Protein 8H3T (pdb70)

Sequence (718 aa):
ELPPPHVVREAEKARADLQRQSRELAPPPFFALLELIMMGVMVTRAVHVAAELKVAEALAEGPLSADELAGRVGADADALGRVLRLLASNGVFATRPDGAFELTPMADALRADHPMSMRGIALLMGHPIHWEDWSGFPETVVTGEPALPKLRGMHAFEFLTKNAEYGQVFFQGMGSMSASETEPILAAYDFSQFGTVVDFCGGQGALLAGILGAAPGCEGVLFDPRVEENGAAEFLAAQGVADRTKRVAGDLFDVPPGGADAYVLKHIVHDWPEEQALRILRNVRAAIKPGGKLLIAEMVIPEQGDQPHSGKLVDLWLMLLVGGRERTPGQYADLLARAGFRLERVVETAAAISLVEAVPVELPPPHVVREAEKARADLQRQSRELAPPPFALLELIMGVMVTRAVHVAAELKVAEALAEGPLSADELAGRVGADADALGRVLRLLASNGVFATRPDGAFELTPMADALRADHPMSMRGIALLMGHPIHWEDWSGFPEETVVTGEPALPKLRGMHHAFFEFLTKNAEYGQVFFFQGMGSMSASETEPILAAYDFSQFGTVVDFCGGQGALLAGILGAAPGCEGVLFDPRVEENGAAEFLAAQGVADRTKRVAGDLFDVPPGGADAYVLKHIVHDWPEEQALRILRNVRAAIKPGGKLLIAEMVIPEQGDQPHSGKLVDLWWLMLLVGGRERTPGQYADDLLARAGFRLERVVETAAAISLVEAVPV

Radius of gyration: 28.26 Å; Cα contacts (8 Å, |Δi|>4): 1464; chains: 2; bounding box: 86×53×70 Å

Nearest PDB structures (foldseek):
  8h3t-assembly1_B  TM=9.982E-01  e=8.023E-68  Streptomyces galtieri
  8rdn-assembly2_D  TM=9.310E-01  e=1.615E-31  Xenorhabdus doucetiae FRM16 = DSM 17909
  5eeg-assembly1_B  TM=8.679E-01  e=2.034E-27  Streptomyces peucetius
  5eeg-assembly1_A  TM=8.609E-01  e=1.595E-26  Streptomyces peucetius
  4wxh-assembly1_B  TM=8.209E-01  e=4.732E-26  Streptomyces peucetius

Foldseek 3Di:
DFDFQVVLVVVLVVVLVVVVVVCVVDDVVVVVVVVVCVVVLLVLLLVCLVLVVLVVQPVHWAALVRCCVVRPHDSVVNLVSVVVVQVVVAWHADPVRTTHGGVVVNLSHPPPLLRQSLQSNLCPPVVVVVLVVCLVVCVVPVAASCCVPPVDALVVVLVVPVVNVVSVVSNVCNVVSVPQVQVLVQDQLLVWQEEEAQQVQLCPNVLSSCVSHVNHAYEDEHQCNVPRCNCVVCVVSVRNVRYHYHHDDLLAQDAAAGQEYEAEPSLQLADLVVSLSNLLSPLVRYDANHKYKYKFQADAPDDDRDAPQVVVQSVSSHRRSGGHYHPVRVQVSQVSNQKGFDDWTDTNDRITITMIGGD/DFDFQVVLVVVLVVVLVVVVVVCVVDDVVVSVVVVVCVVVLLVLLLVCLVLVLQVLQVVHWDALVVSCVVSVHDSVVNLVSQVVVVVVQAWHADPVRTIHGGPVVNLSHPPDLLHQSLQSNLCPPPVVVVLVVCLVVLVVPLAASCCVVPVDAQVVVLVVVVVVVVSVVSSVCSVCSVPQVQVPVQDPLLVWQEEEAQQVQLCPNVLSSCVRHVNHAYEDEHQCNVVRCNCVVSVVSPCNVRYDYHHDDLLAQDAAAGQEYEAEPSLQLAALVVSLSNLLSPLVRYDANHKYKYKAQADAPDDDRDAVQVVVQSVSSHHRSGGHYHLVVVQVSQVSSQKGFDDWTGTSDRIIITMIGGD

B-factor: mean 28.76, std 11.74, range [12.66, 117.61]

Secondary structure (DSSP, 8-state):
----HHHHHHHHHHHHHHHHHHHHTS-HHHHHHHHHTHHHHHHHHHHHHHHTHHHHTTTS-B-HHHHHHHHTS-HHHHHHHHHHHHTTTSSEE-TTS-EE--HHHHTTSTT-TT--HHHHHHHH-HHHHHHHTTHHHHHHHS--SHHHHHSS-HHHHHHH-HHHHHHHHHHHHHHHHTTHHHHHHHS-GGG-SEEEEET-TTSHHHHHHHHH-TT-EEEEE-TTTTTSSHHHHHHHHT-GGGEEEE---TTSPPPSS-SEEEEESSGGGS-HHHHHHHHHHHHHH--TT-EEEEEEPPPPSSS----HHHHHHHHHHHHTS-----HHHHHHHHHHTTEEEEEEEE-SSS-EEEEEEE-/-PPPHHHHHHHHHHHHHHHHHHHHTS-HHHHHHHHHTHHHHHHHHHHHHHTTHHHHHTTS-B-HHHHHHHHTS-HHHHHHHHHHHHTTTSSEE-TTS-EE--HHHHTTSTTSTT--HHHHHHHT-HHHHHHHTTHHHHHHHSS-SHHHHHSS-HHHHHHHSHHHHHHHHHHHHHHHTTSHHHHHHHS-GGG-SEEEEET-TTTHHHHHHHHH-TT-EEEEE-TTTTTSSHHHHHHHTT-GGGEEEE---TTSPPPTT-SEEEEESSGGGS-HHHHHHHHHHHHHH--TT-EEEEEE-PPPSS-----HHHHHHHHHHHHTS-----HHHHHHHHHTTTEEEEEEEE-SSS-EEEEEEE-

Solvent-accessible surface area: 28215 Å² total; per-residue (Å²): 219,68,57,91,49,110,75,28,68,112,22,75,113,35,34,11,29,23,65,109,87,1,56,127,77,9,78,50,8,60,4,0,10,63,40,1,13,10,0,4,14,2,3,0,0,7,1,1,1,83,21,96,0,2,50,23,3,54,185,24,59,25,32,17,111,92,0,21,75,152,25,47,11,46,25,65,1,0,12,19,0,0,38,5,0,6,8,31,16,0,1,21,43,90,145,104,36,10,12,58,48,27,86,12,0,49,0,3,66,52,99,47,110,63,17,4,35,12,0,1,41,0,1,3,32,73,36,0,6,93,4,2,45,9,0,20,93,1,0,50,49,27,88,32,4,3,62,109,85,59,64,51,47,10,67,94,23,35,85,151,58,80,143,9,13,102,35,25,92,98,0,59,29,7,31,32,43,40,12,23,102,8,2,34,78,34,9,80,4,75,88,12,36,48,0,1,2,1,21,22,26,58,0,58,8,0,6,17,0,0,51,52,2,102,74,0,102,3,19,0,6,12,51,106,2,104,137,43,35,0,48,144,54,2,64,88,97,58,6,48,130,56,20,114,99,32,62,14,74,26,41,60,82,4,34,54,41,9,55,0,0,3,0,37,34,19,0,12,22,29,55,83,132,48,0,9,124,0,0,121,26,0,70,65,1,3,108,132,76,6,50,0,0,0,1,0,21,12,1,60,104,150,48,42,81,72,48,34,0,2,25,14,0,0,10,13,2,0,15,10,19,1,60,3,11,11,44,30,70,0,36,95,7,0,68,132,4,22,2,136,42,93,112,48,14,92,2,17,25,27,2,11,2,0,3,0,28,23,102,229,71,59,67,44,111,60,25,62,104,26,62,118,39,23,16,42,19,35,98,62,1,62,120,76,9,88,50,18,65,3,0,23,73,35,1,10,11,1,0,15,2,4,0,0,5,1,1,2,83,23,112,0,1,53,17,4,52,150,26,60,20,50,27,111,79,0,5,64,143,25,48,16,43,22,63,1,0,11,19,0,0,46,5,0,7,8,36,16,0,2,25,40,88,147,100,43,12,15,56,45,28,92,12,0,36,0,2,52,57,129,36,116,63,21,5,38,14,4,1,40,0,2,3,40,88,43,0,6,78,2,1,44,14,0,20,90,1,0,59,48,31,90,29,6,8,52,110,66,49,69,43,62,1,73,78,19,26,107,140,57,71,153,12,11,103,38,23,121,103,0,50,28,9,38,32,69,30,9,23,108,8,0,31,79,26,15,89,5,70,89,10,34,55,1,1,2,1,21,25,21,74,0,57,7,0,6,16,0,0,56,58,1,106,70,0,78,1,22,0,6,11,66,129,2,108,127,22,34,0,49,131,47,2,58,75,98,59,4,45,132,53,23,116,98,48,66,12,71,32,44,62,78,5,46,51,39,9,55,0,0,0,0,42,33,16,0,15,28,20,38,77,121,56,0,7,129,0,0,122,26,0,74,69,2,8,98,129,79,6,50,0,0,0,0,0,14,10,0,56,94,132,46,40,76,64,44,21,0,3,23,17,0,0,27,0,3,0,2,13,21,0,40,0,6,11,42,28,66,0,36,96,4,0,68,124,4,24,2,126,42,77,131,43,10,88,0,15,21,28,2,9,0,0,6,0,26,25,106

Structure (mmCIF, N/CA/C/O backbone):
data_8H3T
#
_entry.id   8H3T
#
_cell.length_a   68.209
_cell.length_b   94.812
_cell.length_c   110.108
_cell.angle_alpha   90.000
_cell.angle_beta   90.000
_cell.angle_gamma   90.000
#
_symmetry.space_group_name_H-M   'P 21 21 21'
#
loop_
_entity.id
_entity.type
_entity.pdbx_description
1 polymer AlpH
2 non-polymer GLYCEROL
3 water water
#
loop_
_atom_site.group_PDB
_atom_site.id
_atom_site.type_symbol
_atom_site.label_atom_id
_atom_site.label_alt_id
_atom_site.label_comp_id
_atom_site.label_asym_id
_atom_site.label_entity_id
_atom_site.label_seq_id
_atom_site.pdbx_PDB_ins_code
_atom_site.Cartn_x
_atom_site.Cartn_y
_atom_site.Cartn_z
_atom_site.occupancy
_atom_site.B_iso_or_equiv
_atom_site.auth_seq_id
_atom_site.auth_comp_id
_atom_site.auth_asym_id
_atom_site.auth_atom_id
_atom_site.pdbx_PDB_model_num
ATOM 1 N N . GLU A 1 3 ? -20.480 29.720 -16.114 1.00 102.36 3 GLU A N 1
ATOM 2 C CA . GLU A 1 3 ? -20.889 29.585 -14.721 1.00 102.65 3 GLU A CA 1
ATOM 3 C C . GLU A 1 3 ? -22.393 29.344 -14.602 1.00 92.32 3 GLU A C 1
ATOM 4 O O . GLU A 1 3 ? -23.124 29.405 -15.590 1.00 94.33 3 GLU A O 1
ATOM 10 N N . LEU A 1 4 ? -22.834 29.068 -13.378 1.00 76.26 4 LEU A N 1
ATOM 11 C CA . LEU A 1 4 ? -24.228 28.944 -12.990 1.00 59.14 4 LEU A CA 1
ATOM 12 C C . LEU A 1 4 ? -24.490 29.930 -11.861 1.00 38.28 4 LEU A C 1
ATOM 13 O O . LEU A 1 4 ? -23.609 30.149 -11.028 1.00 36.76 4 LEU A O 1
ATOM 18 N N . PRO A 1 5 ? -25.673 30.530 -11.791 1.00 35.88 5 PRO A N 1
ATOM 19 C CA . PRO A 1 5 ? -25.966 31.439 -10.679 1.00 38.41 5 PRO A CA 1
ATOM 20 C C . PRO A 1 5 ? -26.070 30.668 -9.376 1.00 41.39 5 PRO A C 1
ATOM 21 O O . PRO A 1 5 ? -26.311 29.450 -9.391 1.00 39.82 5 PRO A O 1
ATOM 25 N N . PRO A 1 6 ? -25.863 31.322 -8.234 1.00 51.46 6 PRO A N 1
ATOM 26 C CA . PRO A 1 6 ? -26.324 30.744 -6.979 1.00 45.97 6 PRO A CA 1
ATOM 27 C C . PRO A 1 6 ? -27.830 30.528 -7.033 1.00 33.90 6 PRO A C 1
ATOM 28 O O . PRO A 1 6 ? -28.551 31.280 -7.707 1.00 36.11 6 PRO A O 1
ATOM 32 N N . PRO A 1 7 ? -28.333 29.515 -6.333 1.00 32.40 7 PRO A N 1
ATOM 33 C CA . PRO A 1 7 ? -29.691 29.025 -6.632 1.00 27.64 7 PRO A CA 1
ATOM 34 C C . PRO A 1 7 ? -30.822 30.001 -6.318 1.00 27.91 7 PRO A C 1
ATOM 35 O O . PRO A 1 7 ? -31.940 29.772 -6.799 1.00 30.09 7 PRO A O 1
ATOM 39 N N . HIS A 1 8 ? -30.605 31.069 -5.546 1.00 25.47 8 HIS A N 1
ATOM 40 C CA . HIS A 1 8 ? -31.751 31.913 -5.215 1.00 25.66 8 HIS A CA 1
ATOM 41 C C . HIS A 1 8 ? -32.274 32.665 -6.436 1.00 25.87 8 HIS A C 1
ATOM 42 O O . HIS A 1 8 ? -33.484 32.927 -6.529 1.00 25.42 8 HIS A O 1
ATOM 49 N N . VAL A 1 9 ? -31.398 32.996 -7.388 1.00 22.07 9 VAL A N 1
ATOM 50 C CA . VAL A 1 9 ? -31.849 33.571 -8.654 1.00 26.14 9 VAL A CA 1
ATOM 51 C C . VAL A 1 9 ? -32.756 32.590 -9.383 1.00 25.47 9 VAL A C 1
ATOM 52 O O . VAL A 1 9 ? -33.751 32.980 -10.011 1.00 20.54 9 VAL A O 1
ATOM 56 N N . VAL A 1 10 ? -32.442 31.300 -9.278 1.00 21.71 10 VAL A N 1
ATOM 57 C CA . VAL A 1 10 ? -33.242 30.269 -9.921 1.00 21.36 10 VAL A CA 1
ATOM 58 C C . VAL A 1 10 ? -34.570 30.091 -9.194 1.00 28.35 10 VAL A C 1
ATOM 59 O O . VAL A 1 10 ? -35.632 30.017 -9.825 1.00 23.32 10 VAL A O 1
ATOM 63 N N . ARG A 1 11 ? -34.538 30.035 -7.856 1.00 20.05 11 ARG A N 1
ATOM 64 C CA . ARG A 1 11 ? -35.786 29.943 -7.098 1.00 23.33 11 ARG A CA 1
ATOM 65 C C . ARG A 1 11 ? -36.694 31.137 -7.384 1.00 24.18 11 ARG A C 1
ATOM 66 O O . ARG A 1 11 ? -37.918 30.995 -7.458 1.00 21.06 11 ARG A O 1
ATOM 74 N N . GLU A 1 12 ? -36.117 32.328 -7.538 1.00 24.71 12 GLU A N 1
ATOM 75 C CA . GLU A 1 12 ? -36.955 33.492 -7.808 1.00 23.68 12 GLU A CA 1
ATOM 76 C C . GLU A 1 12 ? -37.560 33.424 -9.209 1.00 21.54 12 GLU A C 1
ATOM 77 O O . GLU A 1 12 ? -38.722 33.803 -9.413 1.00 20.83 12 GLU A O 1
ATOM 83 N N . ALA A 1 13 ? -36.797 32.928 -10.182 1.00 20.87 13 ALA A N 1
ATOM 84 C CA . ALA A 1 13 ? -37.339 32.784 -11.529 1.00 22.10 13 ALA A CA 1
ATOM 85 C C . ALA A 1 13 ? -38.436 31.730 -11.564 1.00 22.15 13 ALA A C 1
ATOM 86 O O . ALA A 1 13 ? -39.420 31.872 -12.302 1.00 22.90 13 ALA A O 1
ATOM 88 N N . GLU A 1 14 ? -38.280 30.657 -10.781 1.00 22.73 14 GLU A N 1
ATOM 89 C CA . GLU A 1 14 ? -39.321 29.635 -10.702 1.00 18.59 14 GLU A CA 1
ATOM 90 C C . GLU A 1 14 ? -40.608 30.220 -10.143 1.00 19.36 14 GLU A C 1
ATOM 91 O O . GLU A 1 14 ? -41.702 29.930 -10.640 1.00 20.88 14 GLU A O 1
ATOM 97 N N . LYS A 1 15 ? -40.495 31.040 -9.096 1.00 23.20 15 LYS A N 1
ATOM 98 C CA . LYS A 1 15 ? -41.686 31.630 -8.499 1.00 21.11 15 LYS A CA 1
ATOM 99 C C . LYS A 1 15 ? -42.324 32.641 -9.443 1.00 23.38 15 LYS A C 1
ATOM 100 O O . LYS A 1 15 ? -43.552 32.747 -9.509 1.00 23.53 15 LYS A O 1
ATOM 106 N N . ALA A 1 16 ? -41.500 33.408 -10.162 1.00 20.47 16 ALA A N 1
ATOM 107 C CA . ALA A 1 16 ? -42.031 34.366 -11.126 1.00 20.09 16 ALA A CA 1
ATOM 108 C C . ALA A 1 16 ? -42.764 33.642 -12.244 1.00 21.03 16 ALA A C 1
ATOM 109 O O . ALA A 1 16 ? -43.872 34.029 -12.620 1.00 20.67 16 ALA A O 1
ATOM 111 N N . ARG A 1 17 ? -42.166 32.569 -12.774 1.00 18.15 17 ARG A N 1
ATOM 112 C CA . ARG A 1 17 ? -42.838 31.767 -13.797 1.00 23.14 17 ARG A CA 1
ATOM 113 C C . ARG A 1 17 ? -44.168 31.223 -13.304 1.00 22.09 17 ARG A C 1
ATOM 114 O O . ARG A 1 17 ? -45.152 31.204 -14.055 1.00 22.26 17 ARG A O 1
ATOM 122 N N . ALA A 1 18 ? -44.202 30.713 -12.067 1.00 24.57 18 ALA A N 1
ATOM 123 C CA . ALA A 1 18 ? -45.451 30.192 -11.524 1.00 22.72 18 ALA A CA 1
ATOM 124 C C . ALA A 1 18 ? -46.495 31.296 -11.403 1.00 19.95 18 ALA A C 1
ATOM 125 O O . ALA A 1 18 ? -47.677 31.086 -11.708 1.00 20.00 18 ALA A O 1
ATOM 127 N N . ASP A 1 19 ? -46.077 32.484 -10.962 1.00 22.22 19 ASP A N 1
ATOM 128 C CA . ASP A 1 19 ? -47.031 33.576 -10.831 1.00 21.14 19 ASP A CA 1
ATOM 129 C C . ASP A 1 19 ? -47.548 34.010 -12.200 1.00 21.69 19 ASP A C 1
ATOM 130 O O . ASP A 1 19 ? -48.743 34.278 -12.353 1.00 20.64 19 ASP A O 1
ATOM 135 N N . LEU A 1 20 ? -46.663 34.069 -13.211 1.00 19.12 20 LEU A N 1
ATOM 136 C CA . LEU A 1 20 ? -47.088 34.438 -14.563 1.00 19.11 20 LEU A CA 1
ATOM 137 C C . LEU A 1 20 ? -48.075 33.433 -15.146 1.00 23.69 20 LEU A C 1
ATOM 138 O O . LEU A 1 20 ? -49.022 33.812 -15.854 1.00 18.34 20 LEU A O 1
ATOM 143 N N . GLN A 1 21 ? -47.835 32.141 -14.913 1.00 17.82 21 GLN A N 1
ATOM 144 C CA . GLN A 1 21 ? -48.741 31.108 -15.408 1.00 20.09 21 GLN A CA 1
ATOM 145 C C . GLN A 1 21 ? -50.104 31.207 -14.727 1.00 28.12 21 GLN A C 1
ATOM 146 O O . GLN A 1 21 ? -51.146 31.018 -15.372 1.00 20.25 21 GLN A O 1
ATOM 152 N N . ARG A 1 22 ? -50.114 31.509 -13.425 1.00 24.65 22 ARG A N 1
ATOM 153 C CA . ARG A 1 22 ? -51.375 31.669 -12.713 1.00 21.29 22 ARG A CA 1
ATOM 154 C C . ARG A 1 22 ? -52.155 32.867 -13.236 1.00 27.41 22 ARG A C 1
ATOM 155 O O . ARG A 1 22 ? -53.368 32.770 -13.452 1.00 23.83 22 ARG A O 1
ATOM 163 N N . GLN A 1 23 ? -51.479 34.005 -13.443 1.00 21.61 23 GLN A N 1
ATOM 164 C CA . GLN A 1 23 ? -52.138 35.155 -14.057 1.00 20.23 23 GLN A CA 1
ATOM 165 C C . GLN A 1 23 ? -52.693 34.814 -15.436 1.00 21.98 23 GLN A C 1
ATOM 166 O O . GLN A 1 23 ? -53.783 35.269 -15.806 1.00 22.77 23 GLN A O 1
ATOM 172 N N . SER A 1 24 ? -51.948 34.033 -16.223 1.00 25.19 24 SER A N 1
ATOM 173 C CA . SER A 1 24 ? -52.429 33.657 -17.550 1.00 26.13 24 SER A CA 1
ATOM 174 C C . SER A 1 24 ? -53.674 32.784 -17.459 1.00 22.76 24 SER A C 1
ATOM 175 O O . SER A 1 24 ? -54.636 32.977 -18.213 1.00 23.59 24 SER A O 1
ATOM 178 N N . ARG A 1 25 ? -53.676 31.817 -16.537 1.00 22.31 25 ARG A N 1
ATOM 179 C CA . ARG A 1 25 ? -54.877 31.020 -16.303 1.00 26.07 25 ARG A CA 1
ATOM 180 C C . ARG A 1 25 ? -56.051 31.903 -15.896 1.00 31.04 25 ARG A C 1
ATOM 181 O O . ARG A 1 25 ? -57.190 31.679 -16.322 1.00 26.36 25 ARG A O 1
ATOM 189 N N . GLU A 1 26 ? -55.793 32.916 -15.072 1.00 20.31 26 GLU A N 1
ATOM 190 C CA . GLU A 1 26 ? -56.883 33.763 -14.604 1.00 21.21 26 GLU A CA 1
ATOM 191 C C . GLU A 1 26 ? -57.476 34.623 -15.718 1.00 26.56 26 GLU A C 1
ATOM 192 O O . GLU A 1 26 ? -58.627 35.056 -15.599 1.00 27.55 26 GLU A O 1
ATOM 198 N N . LEU A 1 27 ? -56.742 34.848 -16.809 1.00 23.31 27 LEU A N 1
ATOM 199 C CA . LEU A 1 27 ? -57.274 35.633 -17.920 1.00 21.58 27 LEU A CA 1
ATOM 200 C C . LEU A 1 27 ? -58.126 34.820 -18.878 1.00 22.97 27 LEU A C 1
ATOM 201 O O . LEU A 1 27 ? -58.761 35.399 -19.763 1.00 27.55 27 LEU A O 1
ATOM 206 N N . ALA A 1 28 ? -58.155 33.514 -18.735 1.00 24.25 28 ALA A N 1
ATOM 207 C CA . ALA A 1 28 ? -58.846 32.647 -19.671 1.00 25.76 28 ALA A CA 1
ATOM 208 C C . ALA A 1 28 ? -60.140 32.114 -19.065 1.00 25.87 28 ALA A C 1
ATOM 209 O O . ALA A 1 28 ? -60.248 31.975 -17.843 1.00 21.47 28 ALA A O 1
ATOM 211 N N . PRO A 1 29 ? -61.138 31.793 -19.888 1.00 23.57 29 PRO A N 1
ATOM 212 C CA . PRO A 1 29 ? -62.256 30.989 -19.394 1.00 23.84 29 PRO A CA 1
ATOM 213 C C . PRO A 1 29 ? -61.727 29.660 -18.892 1.00 21.76 29 PRO A C 1
ATOM 214 O O . PRO A 1 29 ? -60.956 28.995 -19.600 1.00 23.56 29 PRO A O 1
ATOM 218 N N . PRO A 1 30 ? -62.085 29.257 -17.676 1.00 22.18 30 PRO A N 1
ATOM 219 C CA . PRO A 1 30 ? -61.525 28.021 -17.092 1.00 23.32 30 PRO A CA 1
ATOM 220 C C . PRO A 1 30 ? -61.643 26.818 -18.016 1.00 23.41 30 PRO A C 1
ATOM 221 O O . PRO A 1 30 ? -60.688 26.026 -18.100 1.00 19.96 30 PRO A O 1
ATOM 225 N N . PRO A 1 31 ? -62.779 26.614 -18.714 1.00 24.51 31 PRO A N 1
ATOM 226 C CA . PRO A 1 31 ? -62.834 25.463 -19.637 1.00 22.96 31 PRO A CA 1
ATOM 227 C C . PRO A 1 31 ? -61.768 25.509 -20.709 1.00 22.12 31 PRO A C 1
ATOM 228 O O . PRO A 1 31 ? -61.258 24.450 -21.096 1.00 22.68 31 PRO A O 1
ATOM 232 N N . PHE A 1 32 ? -61.391 26.703 -21.185 1.00 18.99 32 PHE A N 1
ATOM 233 C CA A PHE A 1 32 ? -60.409 26.817 -22.256 0.50 20.61 32 PHE A CA 1
ATOM 234 C CA B PHE A 1 32 ? -60.408 26.768 -22.257 0.50 20.62 32 PHE A CA 1
ATOM 235 C C . PHE A 1 32 ? -58.985 26.629 -21.740 1.00 24.17 32 PHE A C 1
ATOM 236 O O . PHE A 1 32 ? -58.141 26.031 -22.422 1.00 19.86 32 PHE A O 1
ATOM 251 N N . ALA A 1 33 ? -58.694 27.149 -20.550 1.00 20.44 33 ALA A N 1
ATOM 252 C CA . ALA A 1 33 ? -57.390 26.882 -19.955 1.00 20.39 33 ALA A CA 1
ATOM 253 C C . ALA A 1 33 ? -57.230 25.393 -19.698 1.00 22.79 33 ALA A C 1
ATOM 254 O O . ALA A 1 33 ? -56.145 24.831 -19.890 1.00 22.71 33 ALA A O 1
ATOM 256 N N . LEU A 1 34 ? -58.309 24.733 -19.265 1.00 19.47 34 LEU A N 1
ATOM 257 C CA . LEU A 1 34 ? -58.268 23.282 -19.101 1.00 18.95 34 LEU A CA 1
ATOM 258 C C . LEU A 1 34 ? -58.037 22.591 -20.435 1.00 22.67 34 LEU A C 1
ATOM 259 O O . LEU A 1 34 ? -57.231 21.655 -20.537 1.00 20.99 34 LEU A O 1
ATOM 264 N N . LEU A 1 35 ? -58.731 23.049 -21.475 1.00 18.88 35 LEU A N 1
ATOM 265 C CA . LEU A 1 35 ? -58.583 22.443 -22.788 1.00 22.47 35 LEU A CA 1
ATOM 266 C C . LEU A 1 35 ? -57.148 22.535 -23.282 1.00 22.26 35 LEU A C 1
ATOM 267 O O . LEU A 1 35 ? -56.654 21.609 -23.930 1.00 19.68 35 LEU A O 1
ATOM 272 N N . GLU A 1 36 ? -56.448 23.633 -22.971 1.00 20.88 36 GLU A N 1
ATOM 273 C CA . GLU A 1 36 ? -55.050 23.731 -23.386 1.00 20.84 36 GLU A CA 1
ATOM 274 C C . GLU A 1 36 ? -54.209 22.626 -22.758 1.00 21.96 36 GLU A C 1
ATOM 275 O O . GLU A 1 36 ? -53.351 22.037 -23.422 1.00 18.60 36 GLU A O 1
ATOM 281 N N . LEU A 1 37 ? -54.452 22.314 -21.485 1.00 18.07 37 LEU A N 1
ATOM 282 C CA . LEU A 1 37 ? -53.731 21.210 -20.850 1.00 16.11 37 LEU A CA 1
ATOM 283 C C . LEU A 1 37 ? -54.104 19.873 -21.469 1.00 22.74 37 LEU A C 1
ATOM 284 O O . LEU A 1 37 ? -53.244 18.999 -21.650 1.00 20.60 37 LEU A O 1
ATOM 289 N N . ILE A 1 38 ? -55.390 19.688 -21.775 1.00 17.98 38 ILE A N 1
ATOM 290 C CA . ILE A 1 38 ? -55.841 18.419 -22.343 1.00 21.20 38 ILE A CA 1
ATOM 291 C C . ILE A 1 38 ? -55.127 18.151 -23.655 1.00 20.32 38 ILE A C 1
ATOM 292 O O . ILE A 1 38 ? -54.792 17.007 -23.982 1.00 18.56 38 ILE A O 1
ATOM 297 N N . MET A 1 39 ? -54.863 19.202 -24.417 1.00 17.22 39 MET A N 1
ATOM 298 C CA A MET A 1 39 ? -54.314 19.026 -25.753 0.57 21.70 39 MET A CA 1
ATOM 299 C CA B MET A 1 39 ? -54.301 19.063 -25.754 0.43 21.98 39 MET A CA 1
ATOM 300 C C . MET A 1 39 ? -52.786 18.951 -25.766 1.00 26.30 39 MET A C 1
ATOM 301 O O . MET A 1 39 ? -52.198 18.882 -26.847 1.00 27.24 39 MET A O 1
ATOM 310 N N . GLY A 1 40 ? -52.145 18.926 -24.590 1.00 21.95 40 GLY A N 1
ATOM 311 C CA . GLY A 1 40 ? -50.693 18.808 -24.523 1.00 24.11 40 GLY A CA 1
ATOM 312 C C . GLY A 1 40 ? -50.121 17.656 -25.326 1.00 25.57 40 GLY A C 1
ATOM 313 O O . GLY A 1 40 ? -49.024 17.768 -25.881 1.00 23.87 40 GLY A O 1
ATOM 314 N N . VAL A 1 41 ? -50.856 16.542 -25.420 1.00 22.37 41 VAL A N 1
ATOM 315 C CA . VAL A 1 41 ? -50.393 15.411 -26.226 1.00 22.38 41 VAL A CA 1
ATOM 316 C C . VAL A 1 41 ? -50.078 15.846 -27.656 1.00 24.40 41 VAL A C 1
ATOM 317 O O . VAL A 1 41 ? -49.150 15.327 -28.283 1.00 19.31 41 VAL A O 1
ATOM 321 N N . MET A 1 42 ? -50.832 16.812 -28.190 1.00 21.56 42 MET A N 1
ATOM 322 C CA . MET A 1 42 ? -50.626 17.229 -29.574 1.00 19.77 42 MET A CA 1
ATOM 323 C C . MET A 1 42 ? -49.324 18.005 -29.737 1.00 21.30 42 MET A C 1
ATOM 324 O O . MET A 1 42 ? -48.626 17.871 -30.753 1.00 19.17 42 MET A O 1
ATOM 329 N N . VAL A 1 43 ? -48.990 18.839 -28.760 1.00 16.87 43 VAL A N 1
ATOM 330 C CA . VAL A 1 43 ? -47.713 19.537 -28.802 1.00 18.67 43 VAL A CA 1
ATOM 331 C C . VAL A 1 43 ? -46.550 18.556 -28.661 1.00 16.77 43 VAL A C 1
ATOM 332 O O . VAL A 1 43 ? -45.517 18.709 -29.320 1.00 16.02 43 VAL A O 1
ATOM 336 N N . THR A 1 44 ? -46.690 17.533 -27.809 1.00 15.84 44 THR A N 1
ATOM 337 C CA . THR A 1 44 ? -45.662 16.494 -27.731 1.00 15.07 44 THR A CA 1
ATOM 338 C C . THR A 1 44 ? -45.411 15.859 -29.102 1.00 19.30 44 THR A C 1
ATOM 339 O O . THR A 1 44 ? -44.254 15.676 -29.520 1.00 14.56 44 THR A O 1
ATOM 343 N N . ARG A 1 45 ? -46.485 15.500 -29.815 1.00 17.45 45 ARG A N 1
ATOM 344 C CA . ARG A 1 45 ? -46.308 14.876 -31.129 1.00 15.39 45 ARG A CA 1
ATOM 345 C C . ARG A 1 45 ? -45.687 15.840 -32.131 1.00 13.11 45 ARG A C 1
ATOM 346 O O . ARG A 1 45 ? -44.944 15.408 -33.023 1.00 17.83 45 ARG A O 1
ATOM 354 N N . ALA A 1 46 ? -46.015 17.131 -32.035 1.00 13.65 46 ALA A N 1
ATOM 355 C CA . ALA A 1 46 ? -45.428 18.106 -32.955 1.00 14.27 46 ALA A CA 1
ATOM 356 C C . ALA A 1 46 ? -43.933 18.268 -32.705 1.00 17.77 46 ALA A C 1
ATOM 357 O O . ALA A 1 46 ? -43.144 18.352 -33.658 1.00 16.20 46 ALA A O 1
ATOM 359 N N . VAL A 1 47 ? -43.523 18.353 -31.435 1.00 16.04 47 VAL A N 1
ATOM 360 C CA . VAL A 1 47 ? -42.095 18.411 -31.142 1.00 14.02 47 VAL A CA 1
ATOM 361 C C . VAL A 1 47 ? -41.411 17.135 -31.617 1.00 17.95 47 VAL A C 1
ATOM 362 O O . VAL A 1 47 ? -40.310 17.171 -32.183 1.00 16.39 47 VAL A O 1
ATOM 366 N N . HIS A 1 48 ? -42.057 15.988 -31.392 1.00 16.40 48 HIS A N 1
ATOM 367 C CA . HIS A 1 48 ? -41.455 14.713 -31.752 1.00 17.08 48 HIS A CA 1
ATOM 368 C C . HIS A 1 48 ? -41.162 14.636 -33.245 1.00 18.91 48 HIS A C 1
ATOM 369 O O . HIS A 1 48 ? -40.093 14.166 -33.647 1.00 18.29 48 HIS A O 1
ATOM 376 N N . VAL A 1 49 ? -42.103 15.069 -34.089 1.00 17.63 49 VAL A N 1
ATOM 377 C CA . VAL A 1 49 ? -41.853 14.924 -35.517 1.00 20.07 49 VAL A CA 1
ATOM 378 C C . VAL A 1 49 ? -40.784 15.917 -35.972 1.00 22.13 49 VAL A C 1
ATOM 379 O O . VAL A 1 49 ? -39.966 15.594 -36.843 1.00 16.47 49 VAL A O 1
ATOM 383 N N . ALA A 1 50 ? -40.737 17.111 -35.372 1.00 15.53 50 ALA A N 1
ATOM 384 C CA . ALA A 1 50 ? -39.667 18.044 -35.714 1.00 17.75 50 ALA A CA 1
ATOM 385 C C . ALA A 1 50 ? -38.308 17.485 -35.328 1.00 19.46 50 ALA A C 1
ATOM 386 O O . ALA A 1 50 ? -37.333 17.634 -36.076 1.00 19.50 50 ALA A O 1
ATOM 388 N N . ALA A 1 51 ? -38.221 16.844 -34.155 1.00 14.89 51 ALA A N 1
ATOM 389 C CA . ALA A 1 51 ? -36.977 16.197 -33.746 1.00 16.41 51 ALA A CA 1
ATOM 390 C C . ALA A 1 51 ? -36.597 15.084 -34.716 1.00 17.76 51 ALA A C 1
ATOM 391 O O . ALA A 1 51 ? -35.451 14.996 -35.161 1.00 18.87 51 ALA A O 1
ATOM 393 N N . GLU A 1 52 ? -37.551 14.206 -35.030 1.00 14.53 52 GLU A N 1
ATOM 394 C CA . GLU A 1 52 ? -37.271 13.067 -35.895 1.00 14.87 52 GLU A CA 1
ATOM 395 C C . GLU A 1 52 ? -36.785 13.520 -37.269 1.00 21.37 52 GLU A C 1
ATOM 396 O O . GLU A 1 52 ? -35.899 12.894 -37.860 1.00 19.51 52 GLU A O 1
ATOM 402 N N . LEU A 1 53 ? -37.351 14.604 -37.790 1.00 15.38 53 LEU A N 1
ATOM 403 C CA . LEU A 1 53 ? -36.994 15.114 -39.112 1.00 17.64 53 LEU A CA 1
ATOM 404 C C . LEU A 1 53 ? -35.740 15.987 -39.112 1.00 22.98 53 LEU A C 1
ATOM 405 O O . LEU A 1 53 ? -35.269 16.361 -40.197 1.00 18.33 53 LEU A O 1
ATOM 410 N N . LYS A 1 54 ? -35.192 16.307 -37.936 1.00 17.39 54 LYS A N 1
ATOM 411 C CA . LYS A 1 54 ? -33.972 17.111 -37.818 1.00 18.43 54 LYS A CA 1
ATOM 412 C C . LYS A 1 54 ? -34.149 18.477 -38.479 1.00 19.59 54 LYS A C 1
ATOM 413 O O . LYS A 1 54 ? -33.269 18.963 -39.200 1.00 18.34 54 LYS A O 1
ATOM 419 N N . VAL A 1 55 ? -35.310 19.096 -38.231 1.00 15.10 55 VAL A N 1
ATOM 420 C CA . VAL A 1 55 ? -35.585 20.430 -38.756 1.00 13.52 55 VAL A CA 1
ATOM 421 C C . VAL A 1 55 ? -34.622 21.449 -38.156 1.00 16.24 55 VAL A C 1
ATOM 422 O O . VAL A 1 55 ? -34.154 22.366 -38.845 1.00 16.54 55 VAL A O 1
ATOM 426 N N . ALA A 1 56 ? -34.304 21.307 -36.870 1.00 15.25 56 ALA A N 1
ATOM 427 C CA . ALA A 1 56 ? -33.361 22.234 -36.241 1.00 16.03 56 ALA A CA 1
ATOM 428 C C . ALA A 1 56 ? -32.021 22.254 -36.978 1.00 25.27 56 ALA A C 1
ATOM 429 O O . ALA A 1 56 ? -31.487 23.328 -37.292 1.00 18.45 56 ALA A O 1
ATOM 431 N N . GLU A 1 57 ? -31.451 21.075 -37.248 1.00 17.68 57 GLU A N 1
ATOM 432 C CA . GLU A 1 57 ? -30.225 21.018 -38.040 1.00 19.12 57 GLU A CA 1
ATOM 433 C C . GLU A 1 57 ? -30.418 21.657 -39.407 1.00 21.04 57 GLU A C 1
ATOM 434 O O . GLU A 1 57 ? -29.526 22.356 -39.899 1.00 20.59 57 GLU A O 1
ATOM 440 N N . ALA A 1 58 ? -31.575 21.425 -40.038 1.00 19.44 58 ALA A N 1
ATOM 441 C CA . ALA A 1 58 ? -31.819 21.957 -41.375 1.00 19.00 58 ALA A CA 1
ATOM 442 C C . ALA A 1 58 ? -31.809 23.479 -41.395 1.00 24.94 58 ALA A C 1
ATOM 443 O O . ALA A 1 58 ? -31.462 24.083 -42.420 1.00 21.78 58 ALA A O 1
ATOM 445 N N . LEU A 1 59 ? -32.193 24.117 -40.293 1.00 18.52 59 LEU A N 1
ATOM 446 C CA . LEU A 1 59 ? -32.252 25.574 -40.227 1.00 21.41 59 LEU A CA 1
ATOM 447 C C . LEU A 1 59 ? -30.968 26.220 -39.721 1.00 28.43 59 LEU A C 1
ATOM 448 O O . LEU A 1 59 ? -30.937 27.448 -39.561 1.00 22.05 59 LEU A O 1
ATOM 453 N N . ALA A 1 60 ? -29.907 25.438 -39.476 1.00 29.22 60 ALA A N 1
ATOM 454 C CA . ALA A 1 60 ? -28.675 25.999 -38.917 1.00 33.47 60 ALA A CA 1
ATOM 455 C C . ALA A 1 60 ? -28.065 27.061 -39.832 1.00 29.41 60 ALA A C 1
ATOM 456 O O . ALA A 1 60 ? -27.574 28.092 -39.360 1.00 30.26 60 ALA A O 1
ATOM 458 N N . GLU A 1 61 ? -28.083 26.829 -41.139 1.00 23.95 61 GLU A N 1
ATOM 459 C CA . GLU A 1 61 ? -27.476 27.770 -42.075 1.00 33.33 61 GLU A CA 1
ATOM 460 C C . GLU A 1 61 ? -28.331 29.007 -42.330 1.00 34.13 61 GLU A C 1
ATOM 461 O O . GLU A 1 61 ? -27.876 29.915 -43.030 1.00 36.44 61 GLU A O 1
ATOM 467 N N . GLY A 1 62 ? -29.546 29.071 -41.787 1.00 33.08 62 GLY A N 1
ATOM 468 C CA . GLY A 1 62 ? -30.397 30.221 -41.974 1.00 25.32 62 GLY A CA 1
ATOM 469 C C . GLY A 1 62 ? -31.841 29.829 -42.222 1.00 25.40 62 GLY A C 1
ATOM 470 O O . GLY A 1 62 ? -32.178 28.649 -42.362 1.00 22.53 62 GLY A O 1
ATOM 471 N N . PRO A 1 63 ? -32.718 30.824 -42.282 1.00 22.41 63 PRO A N 1
ATOM 472 C CA . PRO A 1 63 ? -34.152 30.543 -42.379 1.00 21.88 63 PRO A CA 1
ATOM 473 C C . PRO A 1 63 ? -34.519 29.879 -43.694 1.00 19.05 63 PRO A C 1
ATOM 474 O O . PRO A 1 63 ? -33.917 30.136 -44.741 1.00 19.24 63 PRO A O 1
ATOM 478 N N . LEU A 1 64 ? -35.533 29.020 -43.634 1.00 19.69 64 LEU A N 1
ATOM 479 C CA . LEU A 1 64 ? -36.033 28.338 -44.819 1.00 19.62 64 LEU A CA 1
ATOM 480 C C . LEU A 1 64 ? -37.551 28.280 -44.767 1.00 18.87 64 LEU A C 1
ATOM 481 O O . LEU A 1 64 ? -38.130 28.111 -43.690 1.00 17.45 64 LEU A O 1
ATOM 486 N N . SER A 1 65 ? -38.184 28.384 -45.935 1.00 18.88 65 SER A N 1
ATOM 487 C CA . SER A 1 65 ? -39.609 28.149 -46.030 1.00 24.10 65 SER A CA 1
ATOM 488 C C . SER A 1 65 ? -39.883 26.657 -45.883 1.00 25.11 65 SER A C 1
ATOM 489 O O . SER A 1 65 ? -38.988 25.821 -46.040 1.00 19.70 65 SER A O 1
ATOM 492 N N . ALA A 1 66 ? -41.136 26.337 -45.558 1.00 16.71 66 ALA A N 1
ATOM 493 C CA . ALA A 1 66 ? -41.560 24.945 -45.552 1.00 18.96 66 ALA A CA 1
ATOM 494 C C . ALA A 1 66 ? -41.294 24.288 -46.896 1.00 21.11 66 ALA A C 1
ATOM 495 O O . ALA A 1 66 ? -40.910 23.114 -46.950 1.00 18.92 66 ALA A O 1
ATOM 497 N N . ASP A 1 67 ? -41.507 25.028 -47.993 1.00 18.76 67 ASP A N 1
ATOM 498 C CA . ASP A 1 67 ? -41.192 24.505 -49.323 1.00 21.20 67 ASP A CA 1
ATOM 499 C C . ASP A 1 67 ? -39.715 24.156 -49.434 1.00 27.14 67 ASP A C 1
ATOM 500 O O . ASP A 1 67 ? -39.359 23.089 -49.937 1.00 20.63 67 ASP A O 1
ATOM 505 N N . GLU A 1 68 ? -38.831 25.051 -48.970 1.00 18.05 68 GLU A N 1
ATOM 506 C CA . GLU A 1 68 ? -37.403 24.738 -49.009 1.00 23.34 68 GLU A CA 1
ATOM 507 C C . GLU A 1 68 ? -37.052 23.583 -48.073 1.00 27.08 68 GLU A C 1
ATOM 508 O O . GLU A 1 68 ? -36.085 22.857 -48.319 1.00 28.64 68 GLU A O 1
ATOM 514 N N . LEU A 1 69 ? -37.821 23.381 -47.005 1.00 23.53 69 LEU A N 1
ATOM 515 C CA . LEU A 1 69 ? -37.486 22.311 -46.075 1.00 15.41 69 LEU A CA 1
ATOM 516 C C . LEU A 1 69 ? -37.903 20.936 -46.591 1.00 23.17 69 LEU A C 1
ATOM 517 O O . LEU A 1 69 ? -37.293 19.931 -46.198 1.00 21.96 69 LEU A O 1
ATOM 522 N N . ALA A 1 70 ? -38.916 20.869 -47.465 1.00 23.89 70 ALA A N 1
ATOM 523 C CA . ALA A 1 70 ? -39.520 19.581 -47.815 1.00 20.47 70 ALA A CA 1
ATOM 524 C C . ALA A 1 70 ? -38.481 18.591 -48.322 1.00 20.02 70 ALA A C 1
ATOM 525 O O . ALA A 1 70 ? -38.383 17.464 -47.813 1.00 22.23 70 ALA A O 1
ATOM 527 N N . GLY A 1 71 ? -37.702 18.991 -49.333 1.00 20.05 71 GLY A N 1
ATOM 528 C CA . GLY A 1 71 ? -36.691 18.106 -49.882 1.00 25.72 71 GLY A CA 1
ATOM 529 C C . GLY A 1 71 ? -35.502 17.924 -48.968 1.00 29.97 71 GLY A C 1
ATOM 530 O O . GLY A 1 71 ? -34.824 16.895 -49.041 1.00 26.67 71 GLY A O 1
ATOM 531 N N . ARG A 1 72 ? -35.249 18.899 -48.097 1.00 22.46 72 ARG A N 1
ATOM 532 C CA . ARG A 1 72 ? -34.127 18.820 -47.171 1.00 21.59 72 ARG A CA 1
ATOM 533 C C . ARG A 1 72 ? -34.345 17.755 -46.106 1.00 19.62 72 ARG A C 1
ATOM 534 O O . ARG A 1 72 ? -33.412 17.020 -45.759 1.00 20.68 72 ARG A O 1
ATOM 542 N N . VAL A 1 73 ? -35.553 17.672 -45.547 1.00 20.87 73 VAL A N 1
ATOM 543 C CA . VAL A 1 73 ? -35.836 16.718 -44.472 1.00 18.21 73 VAL A CA 1
ATOM 544 C C . VAL A 1 73 ? -36.697 15.545 -44.922 1.00 21.42 73 VAL A C 1
ATOM 545 O O . VAL A 1 73 ? -36.904 14.614 -44.132 1.00 24.36 73 VAL A O 1
ATOM 549 N N . GLY A 1 74 ? -37.210 15.558 -46.143 1.00 22.23 74 GLY A N 1
ATOM 550 C CA . GLY A 1 74 ? -38.041 14.468 -46.618 1.00 25.90 74 GLY A CA 1
ATOM 551 C C . GLY A 1 74 ? -39.421 14.438 -45.987 1.00 25.49 74 GLY A C 1
ATOM 552 O O . GLY A 1 74 ? -39.837 13.427 -45.422 1.00 22.78 74 GLY A O 1
ATOM 553 N N . ALA A 1 75 ? -40.147 15.547 -46.077 1.00 17.91 75 ALA A N 1
ATOM 554 C CA . ALA A 1 75 ? -41.501 15.616 -45.561 1.00 17.34 75 ALA A CA 1
ATOM 555 C C . ALA A 1 75 ? -42.335 16.439 -46.529 1.00 20.18 75 ALA A C 1
ATOM 556 O O . ALA A 1 75 ? -41.808 17.115 -47.417 1.00 21.94 75 ALA A O 1
ATOM 558 N N . ASP A 1 76 ? -43.646 16.377 -46.335 1.00 19.45 76 ASP A N 1
ATOM 559 C CA . ASP A 1 76 ? -44.579 17.151 -47.138 1.00 15.65 76 ASP A CA 1
ATOM 560 C C . ASP A 1 76 ? -44.493 18.627 -46.763 1.00 16.34 76 ASP A C 1
ATOM 561 O O . ASP A 1 76 ? -44.541 18.976 -45.584 1.00 19.12 76 ASP A O 1
ATOM 566 N N . ALA A 1 77 ? -44.347 19.495 -47.770 1.00 20.89 77 ALA A N 1
ATOM 567 C CA . ALA A 1 77 ? -44.166 20.921 -47.506 1.00 19.76 77 ALA A CA 1
ATOM 568 C C . ALA A 1 77 ? -45.334 21.489 -46.713 1.00 21.13 77 ALA A C 1
ATOM 569 O O . ALA A 1 77 ? -45.144 22.182 -45.707 1.00 18.97 77 ALA A O 1
ATOM 571 N N . ASP A 1 78 ? -46.555 21.189 -47.146 1.00 19.29 78 ASP A N 1
ATOM 572 C CA . ASP A 1 78 ? -47.721 21.760 -46.484 1.00 21.19 78 ASP A CA 1
ATOM 573 C C . ASP A 1 78 ? -47.832 21.267 -45.044 1.00 20.86 78 ASP A C 1
ATOM 574 O O . ASP A 1 78 ? -48.033 22.060 -44.117 1.00 18.62 78 ASP A O 1
ATOM 579 N N . ALA A 1 79 ? -47.698 19.954 -44.834 1.00 19.61 79 ALA A N 1
ATOM 580 C CA . ALA A 1 79 ? -47.846 19.411 -43.486 1.00 19.35 79 ALA A CA 1
ATOM 581 C C . ALA A 1 79 ? -46.774 19.954 -42.556 1.00 21.83 79 ALA A C 1
ATOM 582 O O . ALA A 1 79 ? -47.059 20.369 -41.422 1.00 20.86 79 ALA A O 1
ATOM 584 N N . LEU A 1 80 ? -45.520 19.946 -43.018 1.00 17.86 80 LEU A N 1
ATOM 585 C CA . LEU A 1 80 ? -44.429 20.433 -42.188 1.00 18.43 80 LEU A CA 1
ATOM 586 C C . LEU A 1 80 ? -44.639 21.890 -41.796 1.00 14.41 80 LEU A C 1
ATOM 587 O O . LEU A 1 80 ? -44.367 22.280 -40.653 1.00 17.73 80 LEU A O 1
ATOM 592 N N . GLY A 1 81 ? -45.117 22.713 -42.731 1.00 20.09 81 GLY A N 1
ATOM 593 C CA . GLY A 1 81 ? -45.339 24.114 -42.420 1.00 19.40 81 GLY A CA 1
ATOM 594 C C . GLY A 1 81 ? -46.393 24.305 -41.349 1.00 19.91 81 GLY A C 1
ATOM 595 O O . GLY A 1 81 ? -46.278 25.190 -40.502 1.00 18.16 81 GLY A O 1
ATOM 596 N N . ARG A 1 82 ? -47.419 23.452 -41.351 1.00 17.04 82 ARG A N 1
ATOM 597 C CA . ARG A 1 82 ? -48.478 23.578 -40.354 1.00 15.39 82 ARG A CA 1
ATOM 598 C C . ARG A 1 82 ? -47.996 23.127 -38.981 1.00 15.79 82 ARG A C 1
ATOM 599 O O . ARG A 1 82 ? -48.366 23.720 -37.963 1.00 18.27 82 ARG A O 1
ATOM 607 N N . VAL A 1 83 ? -47.147 22.097 -38.938 1.00 17.64 83 VAL A N 1
ATOM 608 C CA . VAL A 1 83 ? -46.515 21.690 -37.685 1.00 21.40 83 VAL A CA 1
ATOM 609 C C . VAL A 1 83 ? -45.630 22.809 -37.134 1.00 21.62 83 VAL A C 1
ATOM 610 O O . VAL A 1 83 ? -45.722 23.174 -35.954 1.00 17.53 83 VAL A O 1
ATOM 614 N N . LEU A 1 84 ? -44.772 23.393 -37.984 1.00 15.89 84 LEU A N 1
ATOM 615 C CA . LEU A 1 84 ? -43.859 24.426 -37.487 1.00 16.22 84 LEU A CA 1
ATOM 616 C C . LEU A 1 84 ? -44.603 25.676 -37.033 1.00 18.16 84 LEU A C 1
ATOM 617 O O . LEU A 1 84 ? -44.161 26.351 -36.092 1.00 18.16 84 LEU A O 1
ATOM 622 N N . ARG A 1 85 ? -45.709 26.015 -37.701 1.00 18.74 85 ARG A N 1
ATOM 623 C CA . ARG A 1 85 ? -46.520 27.147 -37.267 1.00 17.95 85 ARG A CA 1
ATOM 624 C C . ARG A 1 85 ? -47.034 26.930 -35.848 1.00 18.60 85 ARG A C 1
ATOM 625 O O . ARG A 1 85 ? -47.044 27.861 -35.040 1.00 14.81 85 ARG A O 1
ATOM 633 N N . LEU A 1 86 ? -47.425 25.699 -35.517 1.00 16.05 86 LEU A N 1
ATOM 634 C CA . LEU A 1 86 ? -47.910 25.433 -34.166 1.00 17.26 86 LEU A CA 1
ATOM 635 C C . LEU A 1 86 ? -46.776 25.495 -33.152 1.00 17.64 86 LEU A C 1
ATOM 636 O O . LEU A 1 86 ? -46.928 26.077 -32.066 1.00 19.25 86 LEU A O 1
ATOM 641 N N . LEU A 1 87 ? -45.625 24.913 -33.501 1.00 16.23 87 LEU A N 1
ATOM 642 C CA . LEU A 1 87 ? -44.458 24.974 -32.627 1.00 18.95 87 LEU A CA 1
ATOM 643 C C . LEU A 1 87 ? -44.018 26.412 -32.408 1.00 19.27 87 LEU A C 1
ATOM 644 O O . LEU A 1 87 ? -43.690 26.812 -31.281 1.00 18.41 87 LEU A O 1
ATOM 649 N N . ALA A 1 88 ? -44.012 27.209 -33.476 1.00 14.70 88 ALA A N 1
ATOM 650 C CA . ALA A 1 88 ? -43.550 28.584 -33.342 1.00 19.02 88 ALA A CA 1
ATOM 651 C C . ALA A 1 88 ? -44.442 29.377 -32.398 1.00 16.80 88 ALA A C 1
ATOM 652 O O . ALA A 1 88 ? -43.955 30.272 -31.691 1.00 19.10 88 ALA A O 1
ATOM 654 N N . SER A 1 89 ? -45.738 29.061 -32.352 1.00 17.39 89 SER A N 1
ATOM 655 C CA . SER A 1 89 ? -46.632 29.730 -31.409 1.00 19.83 89 SER A CA 1
ATOM 656 C C . SER A 1 89 ? -46.331 29.338 -29.975 1.00 23.01 89 SER A C 1
ATOM 657 O O . SER A 1 89 ? -46.833 29.981 -29.054 1.00 22.81 89 SER A O 1
ATOM 660 N N . ASN A 1 90 ? -45.510 28.311 -29.776 1.00 22.11 90 ASN A N 1
ATOM 661 C CA . ASN A 1 90 ? -45.074 27.853 -28.464 1.00 19.29 90 ASN A CA 1
ATOM 662 C C . ASN A 1 90 ? -43.606 28.179 -28.222 1.00 17.29 90 ASN A C 1
ATOM 663 O O . ASN A 1 90 ? -42.988 27.611 -27.312 1.00 24.52 90 ASN A O 1
ATOM 668 N N . GLY A 1 91 ? -43.032 29.076 -29.030 1.00 16.18 91 GLY A N 1
ATOM 669 C CA . GLY A 1 91 ? -41.652 29.494 -28.855 1.00 17.85 91 GLY A CA 1
ATOM 670 C C . GLY A 1 91 ? -40.608 28.590 -29.484 1.00 20.31 91 GLY A C 1
ATOM 671 O O . GLY A 1 91 ? -39.410 28.837 -29.289 1.00 18.97 91 GLY A O 1
ATOM 672 N N . VAL A 1 92 ? -41.017 27.554 -30.225 1.00 19.11 92 VAL A N 1
ATOM 673 C CA . VAL A 1 92 ? -40.113 26.574 -30.835 1.00 19.83 92 VAL A CA 1
ATOM 674 C C . VAL A 1 92 ? -40.105 26.839 -32.337 1.00 15.94 92 VAL A C 1
ATOM 675 O O . VAL A 1 92 ? -41.109 26.599 -33.016 1.00 17.41 92 VAL A O 1
ATOM 679 N N . PHE A 1 93 ? -38.975 27.333 -32.854 1.00 18.12 93 PHE A N 1
ATOM 680 C CA . PHE A 1 93 ? -38.897 27.984 -34.166 1.00 20.08 93 PHE A CA 1
ATOM 681 C C . PHE A 1 93 ? -39.701 29.283 -34.166 1.00 18.72 93 PHE A C 1
ATOM 682 O O . PHE A 1 93 ? -40.447 29.572 -33.221 1.00 16.01 93 PHE A O 1
ATOM 690 N N . ALA A 1 94 ? -39.533 30.090 -35.212 1.00 16.74 94 ALA A N 1
ATOM 691 C CA . ALA A 1 94 ? -40.283 31.333 -35.345 1.00 19.62 94 ALA A CA 1
ATOM 692 C C . ALA A 1 94 ? -40.566 31.579 -36.822 1.00 19.10 94 ALA A C 1
ATOM 693 O O . ALA A 1 94 ? -39.787 31.172 -37.686 1.00 20.58 94 ALA A O 1
ATOM 695 N N . THR A 1 95 ? -41.702 32.228 -37.103 1.00 17.94 95 THR A N 1
ATOM 696 C CA . THR A 1 95 ? -42.090 32.564 -38.473 1.00 18.06 95 THR A CA 1
ATOM 697 C C . THR A 1 95 ? -41.645 33.983 -38.801 1.00 19.68 95 THR A C 1
ATOM 698 O O . THR A 1 95 ? -41.956 34.924 -38.062 1.00 21.72 95 THR A O 1
ATOM 702 N N . ARG A 1 96 ? -40.913 34.135 -39.901 1.00 19.03 96 ARG A N 1
ATOM 703 C CA . ARG A 1 96 ? -40.523 35.455 -40.371 1.00 18.21 96 ARG A CA 1
ATOM 704 C C . ARG A 1 96 ? -41.642 36.074 -41.201 1.00 23.16 96 ARG A C 1
ATOM 705 O O . ARG A 1 96 ? -42.535 35.367 -41.677 1.00 20.31 96 ARG A O 1
ATOM 713 N N . PRO A 1 97 ? -41.625 37.400 -41.384 1.00 22.64 97 PRO A N 1
ATOM 714 C CA . PRO A 1 97 ? -42.670 38.033 -42.209 1.00 23.15 97 PRO A CA 1
ATOM 715 C C . PRO A 1 97 ? -42.772 37.454 -43.601 1.00 21.54 97 PRO A C 1
ATOM 716 O O . PRO A 1 97 ? -43.860 37.484 -44.188 1.00 25.77 97 PRO A O 1
ATOM 720 N N . ASP A 1 98 ? -41.675 36.937 -44.151 1.00 22.53 98 ASP A N 1
ATOM 721 C CA . ASP A 1 98 ? -41.699 36.352 -45.487 1.00 28.15 98 ASP A CA 1
ATOM 722 C C . ASP A 1 98 ? -42.165 34.910 -45.481 1.00 30.46 98 ASP A C 1
ATOM 723 O O . ASP A 1 98 ? -42.056 34.242 -46.511 1.00 34.13 98 ASP A O 1
ATOM 728 N N . GLY A 1 99 ? -42.669 34.424 -44.342 1.00 23.86 99 GLY A N 1
ATOM 729 C CA . GLY A 1 99 ? -43.167 33.069 -44.218 1.00 22.95 99 GLY A CA 1
ATOM 730 C C . GLY A 1 99 ? -42.120 32.009 -43.926 1.00 26.92 99 GLY A C 1
ATOM 731 O O . GLY A 1 99 ? -42.494 30.873 -43.606 1.00 26.91 99 GLY A O 1
ATOM 732 N N . ALA A 1 100 ? -40.832 32.335 -44.025 1.00 23.21 100 ALA A N 1
ATOM 733 C CA . ALA A 1 100 ? -39.780 31.374 -43.706 1.00 23.45 100 ALA A CA 1
ATOM 734 C C . ALA A 1 100 ? -39.691 31.147 -42.197 1.00 21.51 100 ALA A C 1
ATOM 735 O O . ALA A 1 100 ? -40.006 32.028 -41.392 1.00 24.89 100 ALA A O 1
ATOM 737 N N . PHE A 1 101 ? -39.245 29.949 -41.822 1.00 17.31 101 PHE A N 1
ATOM 738 C CA . PHE A 1 101 ? -39.033 29.572 -40.429 1.00 14.21 101 PHE A CA 1
ATOM 739 C C . PHE A 1 101 ? -37.560 29.712 -40.062 1.00 18.91 101 PHE A C 1
ATOM 740 O O . PHE A 1 101 ? -36.675 29.470 -40.882 1.00 18.05 101 PHE A O 1
ATOM 748 N N . GLU A 1 102 ? -37.304 30.111 -38.817 1.00 17.24 102 GLU A N 1
ATOM 749 C CA . GLU A 1 102 ? -35.952 30.247 -38.302 1.00 16.57 102 GLU A CA 1
ATOM 750 C C . GLU A 1 102 ? -35.875 29.634 -36.910 1.00 17.65 102 GLU A C 1
ATOM 751 O O . GLU A 1 102 ? -36.890 29.378 -36.253 1.00 17.87 102 GLU A O 1
ATOM 757 N N . LEU A 1 103 ? -34.645 29.454 -36.446 1.00 19.17 103 LEU A N 1
ATOM 758 C CA . LEU A 1 103 ? -34.399 28.892 -35.124 1.00 19.63 103 LEU A CA 1
ATOM 759 C C . LEU A 1 103 ? -34.759 29.877 -34.014 1.00 23.26 103 LEU A C 1
ATOM 760 O O . LEU A 1 103 ? -34.736 31.100 -34.194 1.00 18.26 103 LEU A O 1
ATOM 765 N N . THR A 1 104 ? -35.094 29.320 -32.860 1.00 19.84 104 THR A N 1
ATOM 766 C CA . THR A 1 104 ? -35.171 30.020 -31.586 1.00 25.14 104 THR A CA 1
ATOM 767 C C . THR A 1 104 ? -34.311 29.242 -30.610 1.00 18.73 104 THR A C 1
ATOM 768 O O . THR A 1 104 ? -33.912 28.106 -30.895 1.00 18.93 104 THR A O 1
ATOM 772 N N . PRO A 1 105 ? -33.997 29.823 -29.444 1.00 16.28 105 PRO A N 1
ATOM 773 C CA . PRO A 1 105 ? -33.188 29.068 -28.468 1.00 21.00 105 PRO A CA 1
ATOM 774 C C . PRO A 1 105 ? -33.813 27.746 -28.055 1.00 16.95 105 PRO A C 1
ATOM 775 O O . PRO A 1 105 ? -33.089 26.754 -27.901 1.00 19.67 105 PRO A O 1
ATOM 779 N N . MET A 1 106 ? -35.138 27.684 -27.893 1.00 17.46 106 MET A N 1
ATOM 780 C CA . MET A 1 106 ? -35.747 26.392 -27.571 1.00 17.62 106 MET A CA 1
ATOM 781 C C . MET A 1 106 ? -35.591 25.402 -28.725 1.00 17.88 106 MET A C 1
ATOM 782 O O . MET A 1 106 ? -35.278 24.223 -28.500 1.00 21.54 106 MET A O 1
ATOM 787 N N . ALA A 1 107 ? -35.778 25.856 -29.971 1.00 17.20 107 ALA A N 1
ATOM 788 C CA . ALA A 1 107 ? -35.545 24.962 -31.110 1.00 16.18 107 ALA A CA 1
ATOM 789 C C . ALA A 1 107 ? -34.072 24.553 -31.215 1.00 17.17 107 ALA A C 1
ATOM 790 O O . ALA A 1 107 ? -33.771 23.428 -31.637 1.00 18.22 107 ALA A O 1
ATOM 792 N N . ASP A 1 108 ? -33.144 25.434 -30.818 1.00 24.67 108 ASP A N 1
ATOM 793 C CA . ASP A 1 108 ? -31.723 25.077 -30.803 1.00 22.40 108 ASP A CA 1
ATOM 794 C C . ASP A 1 108 ? -31.483 23.785 -30.038 1.00 25.99 108 ASP A C 1
ATOM 795 O O . ASP A 1 108 ? -30.656 22.954 -30.435 1.00 21.50 108 ASP A O 1
ATOM 800 N N . ALA A 1 109 ? -32.194 23.609 -28.926 1.00 22.35 109 ALA A N 1
ATOM 801 C CA . ALA A 1 109 ? -32.054 22.448 -28.056 1.00 23.54 109 ALA A CA 1
ATOM 802 C C . ALA A 1 109 ? -32.607 21.169 -28.668 1.00 19.65 109 ALA A C 1
ATOM 803 O O . ALA A 1 109 ? -32.468 20.105 -28.055 1.00 22.39 109 ALA A O 1
ATOM 805 N N . LEU A 1 110 ? -33.239 21.227 -29.839 1.00 16.54 110 LEU A N 1
ATOM 806 C CA . LEU A 1 110 ? -33.608 20.001 -30.526 1.00 20.54 110 LEU A CA 1
ATOM 807 C C . LEU A 1 110 ? -32.466 19.426 -31.359 1.00 23.19 110 LEU A C 1
ATOM 808 O O . LEU A 1 110 ? -32.556 18.268 -31.770 1.00 18.38 110 LEU A O 1
ATOM 813 N N . ARG A 1 111 ? -31.414 20.207 -31.636 1.00 16.70 111 ARG A N 1
ATOM 814 C CA . ARG A 1 111 ? -30.250 19.660 -32.327 1.00 18.99 111 ARG A CA 1
ATOM 815 C C . ARG A 1 111 ? -29.707 18.461 -31.562 1.00 20.44 111 ARG A C 1
ATOM 816 O O . ARG A 1 111 ? -29.552 18.512 -30.339 1.00 20.39 111 ARG A O 1
ATOM 824 N N . ALA A 1 112 ? -29.383 17.388 -32.293 1.00 15.64 112 ALA A N 1
ATOM 825 C CA . ALA A 1 112 ? -28.791 16.199 -31.662 1.00 20.33 112 ALA A CA 1
ATOM 826 C C . ALA A 1 112 ? -27.524 16.532 -30.878 1.00 26.00 112 ALA A C 1
ATOM 827 O O . ALA A 1 112 ? -27.276 15.959 -29.806 1.00 24.40 112 ALA A O 1
ATOM 829 N N . ASP A 1 113 ? -26.699 17.441 -31.390 1.00 21.55 113 ASP A N 1
ATOM 830 C CA . ASP A 1 113 ? -25.401 17.671 -30.773 1.00 26.66 113 ASP A CA 1
ATOM 831 C C . ASP A 1 113 ? -25.406 18.781 -29.728 1.00 31.37 113 ASP A C 1
ATOM 832 O O . ASP A 1 113 ? -24.360 19.034 -29.118 1.00 30.02 113 ASP A O 1
ATOM 837 N N . HIS A 1 114 ? -26.540 19.436 -29.495 1.00 30.09 114 HIS A N 1
ATOM 838 C CA . HIS A 1 114 ? -26.602 20.466 -28.466 1.00 22.41 114 HIS A CA 1
ATOM 839 C C . HIS A 1 114 ? -26.111 19.893 -27.136 1.00 22.62 114 HIS A C 1
ATOM 840 O O . HIS A 1 114 ? -26.505 18.777 -26.767 1.00 25.85 114 HIS A O 1
ATOM 847 N N . PRO A 1 115 ? -25.240 20.603 -26.405 1.00 29.22 115 PRO A N 1
ATOM 848 C CA . PRO A 1 115 ? -24.710 20.042 -25.145 1.00 30.97 115 PRO A CA 1
ATOM 849 C C . PRO A 1 115 ? -25.786 19.755 -24.115 1.00 31.95 115 PRO A C 1
ATOM 850 O O . PRO A 1 115 ? -25.605 18.871 -23.268 1.00 30.09 115 PRO A O 1
ATOM 854 N N . MET A 1 116 ? -26.923 20.449 -24.188 1.00 28.40 116 MET A N 1
ATOM 855 C CA . MET A 1 116 ? -28.101 20.170 -23.381 1.00 25.49 116 MET A CA 1
ATOM 856 C C . MET A 1 116 ? -29.246 19.639 -24.245 1.00 24.23 116 MET A C 1
ATOM 857 O O . MET A 1 116 ? -30.410 19.926 -23.977 1.00 23.94 116 MET A O 1
ATOM 862 N N . SER A 1 117 ? -28.918 18.892 -25.299 1.00 19.95 117 SER A N 1
ATOM 863 C CA . SER A 1 117 ? -29.904 18.445 -26.271 1.00 17.25 117 SER A CA 1
ATOM 864 C C . SER A 1 117 ? -31.086 17.767 -25.604 1.00 24.96 117 SER A C 1
ATOM 865 O O . SER A 1 117 ? -30.926 16.885 -24.758 1.00 22.96 117 SER A O 1
ATOM 868 N N . MET A 1 118 ? -32.277 18.168 -26.023 1.00 18.02 118 MET A N 1
ATOM 869 C CA . MET A 1 118 ? -33.510 17.500 -25.659 1.00 21.99 118 MET A CA 1
ATOM 870 C C . MET A 1 118 ? -33.999 16.581 -26.778 1.00 16.36 118 MET A C 1
ATOM 871 O O . MET A 1 118 ? -35.131 16.082 -26.724 1.00 16.72 118 MET A O 1
ATOM 876 N N . ARG A 1 119 ? -33.160 16.336 -27.792 1.00 15.03 119 ARG A N 1
ATOM 877 C CA . ARG A 1 119 ? -33.593 15.500 -28.908 1.00 15.85 119 ARG A CA 1
ATOM 878 C C . ARG A 1 119 ? -33.897 14.084 -28.438 1.00 19.53 119 ARG A C 1
ATOM 879 O O . ARG A 1 119 ? -34.885 13.479 -28.875 1.00 17.89 119 ARG A O 1
ATOM 887 N N . GLY A 1 120 ? -33.068 13.543 -27.541 1.00 18.65 120 GLY A N 1
ATOM 888 C CA . GLY A 1 120 ? -33.281 12.171 -27.103 1.00 22.11 120 GLY A CA 1
ATOM 889 C C . GLY A 1 120 ? -34.620 11.994 -26.410 1.00 23.81 120 GLY A C 1
ATOM 890 O O . GLY A 1 120 ? -35.363 11.049 -26.693 1.00 19.98 120 GLY A O 1
ATOM 891 N N . ILE A 1 121 ? -34.964 12.919 -25.516 1.00 16.65 121 ILE A N 1
ATOM 892 C CA . ILE A 1 121 ? -36.225 12.765 -24.801 1.00 18.18 121 ILE A CA 1
ATOM 893 C C . ILE A 1 121 ? -37.411 13.105 -25.702 1.00 18.61 121 ILE A C 1
ATOM 894 O O . ILE A 1 121 ? -38.488 12.513 -25.563 1.00 18.75 121 ILE A O 1
ATOM 899 N N . ALA A 1 122 ? -37.252 14.035 -26.648 1.00 18.48 122 ALA A N 1
ATOM 900 C CA . ALA A 1 122 ? -38.327 14.263 -27.613 1.00 17.61 122 ALA A CA 1
ATOM 901 C C . ALA A 1 122 ? -38.628 12.995 -28.403 1.00 18.78 122 ALA A C 1
ATOM 902 O O . ALA A 1 122 ? -39.797 12.664 -28.644 1.00 21.01 122 ALA A O 1
ATOM 904 N N . LEU A 1 123 ? -37.582 12.262 -28.792 1.00 16.61 123 LEU A N 1
ATOM 905 C CA . LEU A 1 123 ? -37.763 11.019 -29.526 1.00 18.95 123 LEU A CA 1
ATOM 906 C C . LEU A 1 123 ? -38.349 9.928 -28.639 1.00 20.85 123 LEU A C 1
ATOM 907 O O . LEU A 1 123 ? -39.195 9.152 -29.088 1.00 20.73 123 LEU A O 1
ATOM 912 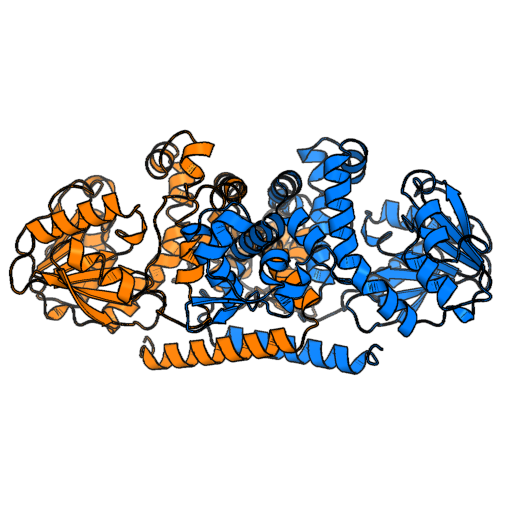N N . LEU A 1 124 ? -37.902 9.834 -27.385 1.00 18.45 124 LEU A N 1
ATOM 913 C CA . LEU A 1 124 ? -38.466 8.813 -26.508 1.00 20.61 124 LEU A CA 1
ATOM 914 C C . LEU A 1 124 ? -39.953 9.052 -26.288 1.00 21.58 124 LEU A C 1
ATOM 915 O O . LEU A 1 124 ? -40.751 8.104 -26.287 1.00 17.60 124 LEU A O 1
ATOM 920 N N . MET A 1 125 ? -40.350 10.318 -26.105 1.00 16.56 125 MET A N 1
ATOM 921 C CA . MET A 1 125 ? -41.729 10.598 -25.721 1.00 22.75 125 MET A CA 1
ATOM 922 C C . MET A 1 125 ? -42.708 10.220 -26.821 1.00 29.33 125 MET A C 1
ATOM 923 O O . MET A 1 125 ? -43.855 9.872 -26.525 1.00 29.83 125 MET A O 1
ATOM 928 N N . GLY A 1 126 ? -42.274 10.259 -28.079 1.00 18.50 126 GLY A N 1
ATOM 929 C CA . GLY A 1 126 ? -43.087 9.836 -29.198 1.00 19.44 126 GLY A CA 1
ATOM 930 C C . GLY A 1 126 ? -42.818 8.434 -29.705 1.00 25.44 126 GLY A C 1
ATOM 931 O O . GLY A 1 126 ? -43.437 8.023 -30.694 1.00 21.87 126 GLY A O 1
ATOM 932 N N . HIS A 1 127 ? -41.916 7.687 -29.070 1.00 18.66 127 HIS A N 1
ATOM 933 C CA . HIS A 1 127 ? -41.612 6.349 -29.566 1.00 15.79 127 HIS A CA 1
ATOM 934 C C . HIS A 1 127 ? -42.837 5.453 -29.384 1.00 14.99 127 HIS A C 1
ATOM 935 O O . HIS A 1 127 ? -43.497 5.517 -28.349 1.00 17.33 127 HIS A O 1
ATOM 942 N N . PRO A 1 128 ? -43.159 4.599 -30.361 1.00 22.58 128 PRO A N 1
ATOM 943 C CA . PRO A 1 128 ? -44.400 3.812 -30.250 1.00 23.11 128 PRO A CA 1
ATOM 944 C C . PRO A 1 128 ? -44.434 2.873 -29.057 1.00 19.77 128 PRO A C 1
ATOM 945 O O . PRO A 1 128 ? -45.518 2.606 -28.532 1.00 23.05 128 PRO A O 1
ATOM 949 N N . ILE A 1 129 ? -43.290 2.348 -28.612 1.00 19.67 129 ILE A N 1
ATOM 950 C CA . ILE A 1 129 ? -43.312 1.486 -27.437 1.00 18.40 129 ILE A CA 1
ATOM 951 C C . ILE A 1 129 ? -43.674 2.297 -26.200 1.00 19.26 129 ILE A C 1
ATOM 952 O O . ILE A 1 129 ? -44.554 1.915 -25.413 1.00 20.38 129 ILE A O 1
ATOM 957 N N . HIS A 1 130 ? -43.007 3.434 -26.017 1.00 18.37 130 HIS A N 1
ATOM 958 C CA . HIS A 1 130 ? -43.313 4.300 -24.887 1.00 16.01 130 HIS A CA 1
ATOM 959 C C . HIS A 1 130 ? -44.742 4.821 -24.977 1.00 15.17 130 HIS A C 1
ATOM 960 O O . HIS A 1 130 ? -45.430 4.942 -23.957 1.00 17.70 130 HIS A O 1
ATOM 967 N N . TRP A 1 131 ? -45.198 5.130 -26.196 1.00 21.93 131 TRP A N 1
ATOM 968 C CA . TRP A 1 131 ? -46.573 5.564 -26.404 1.00 24.39 131 TRP A CA 1
ATOM 969 C C . TRP A 1 131 ? -47.550 4.515 -25.897 1.00 23.13 131 TRP A C 1
ATOM 970 O O . TRP A 1 131 ? -48.474 4.824 -25.133 1.00 22.52 131 TRP A O 1
ATOM 981 N N . GLU A 1 132 ? -47.337 3.259 -26.302 1.00 17.25 132 GLU A N 1
ATOM 982 C CA . GLU A 1 132 ? -48.174 2.161 -25.828 1.00 19.66 132 GLU A CA 1
ATOM 983 C C . GLU A 1 132 ? -48.096 2.010 -24.313 1.00 16.93 132 GLU A C 1
ATOM 984 O O . GLU A 1 132 ? -49.120 1.793 -23.659 1.00 21.35 132 GLU A O 1
ATOM 990 N N . ASP A 1 133 ? -46.891 2.116 -23.728 1.00 21.61 133 ASP A N 1
ATOM 991 C CA . ASP A 1 133 ? -46.783 1.995 -22.272 1.00 21.43 133 ASP A CA 1
ATOM 992 C C . ASP A 1 133 ? -47.718 2.973 -21.568 1.00 22.96 133 ASP A C 1
ATOM 993 O O . ASP A 1 133 ? -48.379 2.610 -20.591 1.00 21.16 133 ASP A O 1
ATOM 998 N N . TRP A 1 134 ? -47.815 4.212 -22.074 1.00 21.32 134 TRP A N 1
ATOM 999 C CA . TRP A 1 134 ? -48.674 5.213 -21.443 1.00 22.03 134 TRP A CA 1
ATOM 1000 C C . TRP A 1 134 ? -50.157 4.852 -21.519 1.00 18.46 134 TRP A C 1
ATOM 1001 O O . TRP A 1 134 ? -50.943 5.370 -20.719 1.00 21.57 134 TRP A O 1
ATOM 1012 N N . SER A 1 135 ? -50.561 3.962 -22.435 1.00 20.11 135 SER A N 1
ATOM 1013 C CA . SER A 1 135 ? -51.952 3.511 -22.442 1.00 17.87 135 SER A CA 1
ATOM 1014 C C . SER A 1 135 ? -52.297 2.733 -21.177 1.00 22.01 135 SER A C 1
ATOM 1015 O O . SER A 1 135 ? -53.477 2.603 -20.846 1.00 21.77 135 SER A O 1
ATOM 1018 N N . GLY A 1 136 ? -51.296 2.224 -20.458 1.00 18.77 136 GLY A N 1
ATOM 1019 C CA . GLY A 1 136 ? -51.558 1.567 -19.194 1.00 16.93 136 GLY A CA 1
ATOM 1020 C C . GLY A 1 136 ? -51.734 2.478 -18.002 1.00 19.23 136 GLY A C 1
ATOM 1021 O O . GLY A 1 136 ? -51.932 1.980 -16.890 1.00 19.14 136 GLY A O 1
ATOM 1022 N N . PHE A 1 137 ? -51.680 3.794 -18.196 1.00 16.03 137 PHE A N 1
ATOM 1023 C CA . PHE A 1 137 ? -51.773 4.709 -17.060 1.00 15.53 137 PHE A CA 1
ATOM 1024 C C . PHE A 1 137 ? -53.112 4.651 -16.326 1.00 19.94 137 PHE A C 1
ATOM 1025 O O . PHE A 1 137 ? -53.093 4.676 -15.085 1.00 18.79 137 PHE A O 1
ATOM 1033 N N . PRO A 1 138 ? -54.286 4.594 -16.981 1.00 19.80 138 PRO A N 1
ATOM 1034 C CA . PRO A 1 138 ? -55.519 4.557 -16.171 1.00 20.13 138 PRO A CA 1
ATOM 1035 C C . PRO A 1 138 ? -55.532 3.400 -15.180 1.00 23.74 138 PRO A C 1
ATOM 1036 O O . PRO A 1 138 ? -55.930 3.588 -14.022 1.00 21.56 138 PRO A O 1
ATOM 1040 N N . GLU A 1 139 ? -55.041 2.224 -15.569 1.00 16.20 139 GLU A N 1
ATOM 1041 C CA . GLU A 1 139 ? -55.064 1.096 -14.638 1.00 19.59 139 GLU A CA 1
ATOM 1042 C C . GLU A 1 139 ? -53.996 1.227 -13.561 1.00 16.27 139 GLU A C 1
ATOM 1043 O O . GLU A 1 139 ? -54.171 0.714 -12.452 1.00 17.18 139 GLU A O 1
ATOM 1049 N N . THR A 1 140 ? -52.899 1.927 -13.855 1.00 15.53 140 THR A N 1
ATOM 1050 C CA . THR A 1 140 ? -51.919 2.205 -12.813 1.00 19.27 140 THR A CA 1
ATOM 1051 C C . THR A 1 140 ? -52.546 3.043 -11.701 1.00 20.38 140 THR A C 1
ATOM 1052 O O . THR A 1 140 ? -52.315 2.792 -10.515 1.00 20.42 140 THR A O 1
ATOM 1056 N N . VAL A 1 141 ? -53.393 4.005 -12.064 1.00 17.15 141 VAL A N 1
ATOM 1057 C CA . VAL A 1 141 ? -54.055 4.817 -11.048 1.00 15.23 141 VAL A CA 1
ATOM 1058 C C . VAL A 1 141 ? -55.135 4.009 -10.328 1.00 17.37 141 VAL A C 1
ATOM 1059 O O . VAL A 1 141 ? -55.316 4.146 -9.113 1.00 20.58 141 VAL A O 1
ATOM 1063 N N . VAL A 1 142 ? -55.838 3.126 -11.047 1.00 15.81 142 VAL A N 1
ATOM 1064 C CA . VAL A 1 142 ? -56.886 2.327 -10.408 1.00 16.63 142 VAL A CA 1
ATOM 1065 C C . VAL A 1 142 ? -56.286 1.346 -9.399 1.00 20.90 142 VAL A C 1
ATOM 1066 O O . VAL A 1 142 ? -56.836 1.137 -8.305 1.00 20.91 142 VAL A O 1
ATOM 1070 N N . THR A 1 143 ? -55.149 0.734 -9.742 1.00 16.05 143 THR A N 1
ATOM 1071 C CA . THR A 1 143 ? -54.583 -0.355 -8.952 1.00 17.45 143 THR A CA 1
ATOM 1072 C C . THR A 1 143 ? -53.339 0.028 -8.180 1.00 21.37 143 THR A C 1
ATOM 1073 O O . THR A 1 143 ? -52.947 -0.712 -7.272 1.00 22.75 143 THR A O 1
ATOM 1077 N N . GLY A 1 144 ? -52.700 1.147 -8.520 1.00 19.02 144 GLY A N 1
ATOM 1078 C CA . GLY A 1 144 ? -51.439 1.515 -7.919 1.00 16.56 144 GLY A CA 1
ATOM 1079 C C . GLY A 1 144 ? -50.235 0.788 -8.487 1.00 26.52 144 GLY A C 1
ATOM 1080 O O . GLY A 1 144 ? -49.101 1.133 -8.139 1.00 27.40 144 GLY A O 1
ATOM 1081 N N . GLU A 1 145 ? -50.435 -0.189 -9.357 1.00 18.30 145 GLU A N 1
ATOM 1082 C CA . GLU A 1 145 ? -49.383 -1.060 -9.867 1.00 21.62 145 GLU A CA 1
ATOM 1083 C C . GLU A 1 145 ? -48.831 -0.543 -11.194 1.00 22.84 145 GLU A C 1
ATOM 1084 O O . GLU A 1 145 ? -49.581 0.015 -12.014 1.00 21.88 145 GLU A O 1
ATOM 1090 N N . PRO A 1 146 ? -47.525 -0.707 -11.438 1.00 17.70 146 PRO A N 1
ATOM 1091 C CA . PRO A 1 146 ? -46.960 -0.265 -12.715 1.00 18.34 146 PRO A CA 1
ATOM 1092 C C . PRO A 1 146 ? -47.528 -1.054 -13.882 1.00 15.03 146 PRO A C 1
ATOM 1093 O O . PRO A 1 146 ? -47.914 -2.217 -13.750 1.00 17.05 146 PRO A O 1
ATOM 1097 N N . ALA A 1 147 ? -47.530 -0.410 -15.048 1.00 16.06 147 ALA A N 1
ATOM 1098 C CA . ALA A 1 147 ? -48.129 -0.982 -16.245 1.00 19.95 147 ALA A CA 1
ATOM 1099 C C . ALA A 1 147 ? -47.248 -2.023 -16.925 1.00 22.68 147 ALA A C 1
ATOM 1100 O O . ALA A 1 147 ? -47.776 -2.920 -17.594 1.00 22.08 147 ALA A O 1
ATOM 1102 N N . LEU A 1 148 ? -45.927 -1.904 -16.812 1.00 20.33 148 LEU A N 1
ATOM 1103 C CA . LEU A 1 148 ? -45.038 -2.736 -17.630 1.00 16.88 148 LEU A CA 1
ATOM 1104 C C . LEU A 1 148 ? -45.236 -4.234 -17.419 1.00 19.17 148 LEU A C 1
ATOM 1105 O O . LEU A 1 148 ? -45.394 -4.960 -18.417 1.00 22.51 148 LEU A O 1
ATOM 1110 N N . PRO A 1 149 ? -45.255 -4.767 -16.192 1.00 18.40 149 PRO A N 1
ATOM 1111 C CA . PRO A 1 149 ? -45.534 -6.209 -16.046 1.00 19.97 149 PRO A CA 1
ATOM 1112 C C . PRO A 1 149 ? -46.860 -6.639 -16.673 1.00 23.94 149 PRO A C 1
ATOM 1113 O O . PRO A 1 149 ? -46.964 -7.742 -17.217 1.00 23.63 149 PRO A O 1
ATOM 1117 N N . LYS A 1 150 ? -47.890 -5.798 -16.594 1.00 20.01 150 LYS A N 1
ATOM 1118 C CA . LYS A 1 150 ? -49.189 -6.173 -17.137 1.00 21.69 150 LYS A CA 1
ATOM 1119 C C . LYS A 1 150 ? -49.196 -6.121 -18.661 1.00 26.87 150 LYS A C 1
ATOM 1120 O O . LYS A 1 150 ? -49.846 -6.952 -19.310 1.00 21.24 150 LYS A O 1
ATOM 1126 N N . LEU A 1 151 ? -48.492 -5.146 -19.248 1.00 19.37 151 LEU A N 1
ATOM 1127 C CA . LEU A 1 151 ? -48.527 -4.966 -20.694 1.00 22.81 151 LEU A CA 1
ATOM 1128 C C . LEU A 1 151 ? -47.506 -5.841 -21.403 1.00 18.43 151 LEU A C 1
ATOM 1129 O O . LEU A 1 151 ? -47.780 -6.332 -22.499 1.00 18.28 151 LEU A O 1
ATOM 1134 N N . ARG A 1 152 ? -46.336 -6.043 -20.808 1.00 15.88 152 ARG A N 1
ATOM 1135 C CA . ARG A 1 152 ? -45.229 -6.708 -21.492 1.00 21.68 152 ARG A CA 1
ATOM 1136 C C . ARG A 1 152 ? -44.690 -7.940 -20.769 1.00 22.16 152 ARG A C 1
ATOM 1137 O O . ARG A 1 152 ? -43.790 -8.600 -21.304 1.00 25.84 152 ARG A O 1
ATOM 1145 N N . GLY A 1 153 ? -45.224 -8.284 -19.598 1.00 21.54 153 GLY A N 1
ATOM 1146 C CA . GLY A 1 153 ? -44.836 -9.506 -18.919 1.00 24.95 153 GLY A CA 1
ATOM 1147 C C . GLY A 1 153 ? -43.484 -9.482 -18.242 1.00 26.81 153 GLY A C 1
ATOM 1148 O O . GLY A 1 153 ? -42.933 -10.547 -17.945 1.00 25.74 153 GLY A O 1
ATOM 1149 N N . MET A 1 154 ? -42.929 -8.305 -17.979 1.00 24.07 154 MET A N 1
ATOM 1150 C CA . MET A 1 154 ? -41.637 -8.211 -17.312 1.00 20.44 154 MET A CA 1
ATOM 1151 C C . MET A 1 154 ? -41.480 -6.803 -16.776 1.00 22.35 154 MET A C 1
ATOM 1152 O O . MET A 1 154 ? -42.226 -5.890 -17.142 1.00 18.91 154 MET A O 1
ATOM 1157 N N . HIS A 1 155 ? -40.506 -6.648 -15.886 1.00 21.01 155 HIS A N 1
ATOM 1158 C CA . HIS A 1 155 ? -40.139 -5.330 -15.399 1.00 19.19 155 HIS A CA 1
ATOM 1159 C C . HIS A 1 155 ? -39.654 -4.466 -16.560 1.00 24.04 155 HIS A C 1
ATOM 1160 O O . HIS A 1 155 ? -39.080 -4.961 -17.535 1.00 21.28 155 HIS A O 1
ATOM 1167 N N . ALA A 1 156 ? -39.891 -3.157 -16.443 1.00 22.98 156 ALA A N 1
ATOM 1168 C CA . ALA A 1 156 ? -39.467 -2.212 -17.477 1.00 20.81 156 ALA A CA 1
ATOM 1169 C C . ALA A 1 156 ? -37.993 -2.363 -17.826 1.00 27.22 156 ALA A C 1
ATOM 1170 O O . ALA A 1 156 ? -37.615 -2.306 -19.007 1.00 22.35 156 ALA A O 1
ATOM 1172 N N . PHE A 1 157 ? -37.140 -2.519 -16.810 1.00 25.04 157 PHE A N 1
ATOM 1173 C CA . PHE A 1 157 ? -35.706 -2.601 -17.068 1.00 26.06 157 PHE A CA 1
ATOM 1174 C C . PHE A 1 157 ? -35.339 -3.907 -17.753 1.00 28.51 157 PHE A C 1
ATOM 1175 O O . PHE A 1 157 ? -34.373 -3.947 -18.522 1.00 23.32 157 PHE A O 1
ATOM 1183 N N . GLU A 1 158 ? -36.090 -4.981 -17.490 1.00 21.33 158 GLU A N 1
ATOM 1184 C CA . GLU A 1 158 ? -35.835 -6.228 -18.205 1.00 29.44 158 GLU A CA 1
ATOM 1185 C C . GLU A 1 158 ? -36.237 -6.119 -19.673 1.00 23.02 158 GLU A C 1
ATOM 1186 O O . GLU A 1 158 ? -35.545 -6.652 -20.548 1.00 23.10 158 GLU A O 1
ATOM 1192 N N . PHE A 1 159 ? -37.326 -5.399 -19.971 1.00 20.20 159 PHE A N 1
ATOM 1193 C CA . PHE A 1 159 ? -37.669 -5.129 -21.367 1.00 23.53 159 PHE A CA 1
ATOM 1194 C C . PHE A 1 159 ? -36.577 -4.325 -22.062 1.00 23.80 159 PHE A C 1
ATOM 1195 O O . PHE A 1 159 ? -36.268 -4.568 -23.238 1.00 23.95 159 PHE A O 1
ATOM 1203 N N . LEU A 1 160 ? -36.007 -3.339 -21.364 1.00 22.96 160 LEU A N 1
ATOM 1204 C CA . LEU A 1 160 ? -34.942 -2.529 -21.944 1.00 22.90 160 LEU A CA 1
ATOM 1205 C C . LEU A 1 160 ? -33.750 -3.399 -22.327 1.00 32.48 160 LEU A C 1
ATOM 1206 O O . LEU A 1 160 ? -33.166 -3.241 -23.410 1.00 26.57 160 LEU A O 1
ATOM 1211 N N . THR A 1 161 ? -33.385 -4.328 -21.443 1.00 27.18 161 THR A N 1
ATOM 1212 C CA . THR A 1 161 ? -32.253 -5.211 -21.691 1.00 28.04 161 THR A CA 1
ATOM 1213 C C . THR A 1 161 ? -32.534 -6.161 -22.846 1.00 33.09 161 THR A C 1
ATOM 1214 O O . THR A 1 161 ? -31.637 -6.459 -23.642 1.00 44.43 161 THR A O 1
ATOM 1218 N N . LYS A 1 162 ? -33.772 -6.629 -22.973 1.00 25.77 162 LYS A N 1
ATOM 1219 C CA . LYS A 1 162 ? -34.085 -7.608 -24.005 1.00 29.12 162 LYS A CA 1
ATOM 1220 C C . LYS A 1 162 ? -34.413 -6.993 -25.360 1.00 33.27 162 LYS A C 1
ATOM 1221 O O . LYS A 1 162 ? -34.475 -7.726 -26.353 1.00 30.15 162 LYS A O 1
ATOM 1227 N N . ASN A 1 163 ? -34.621 -5.681 -25.439 1.00 23.19 163 ASN A N 1
ATOM 1228 C CA . ASN A 1 163 ? -34.925 -5.012 -26.706 1.00 27.88 163 ASN A CA 1
ATOM 1229 C C . ASN A 1 163 ? -33.894 -3.896 -26.841 1.00 28.89 163 ASN A C 1
ATOM 1230 O O . ASN A 1 163 ? -34.129 -2.772 -26.391 1.00 29.72 163 ASN A O 1
ATOM 1235 N N . ALA A 1 164 ? -32.758 -4.220 -27.469 1.00 27.60 164 ALA A N 1
ATOM 1236 C CA . ALA A 1 164 ? -31.604 -3.327 -27.446 1.00 32.21 164 ALA A CA 1
ATOM 1237 C C . ALA A 1 164 ? -31.901 -1.997 -28.126 1.00 30.63 164 ALA A C 1
ATOM 1238 O O . ALA A 1 164 ? -31.449 -0.942 -27.664 1.00 28.45 164 ALA A O 1
ATOM 1240 N N . GLU A 1 165 ? -32.658 -2.021 -29.223 1.00 28.08 165 GLU A N 1
ATOM 1241 C CA . GLU A 1 165 ? -32.937 -0.785 -29.947 1.00 33.92 165 GLU A CA 1
ATOM 1242 C C . GLU A 1 165 ? -33.771 0.164 -29.098 1.00 24.09 165 GLU A C 1
ATOM 1243 O O . GLU A 1 165 ? -33.460 1.354 -28.986 1.00 28.17 165 GLU A O 1
ATOM 1249 N N . TYR A 1 166 ? -34.828 -0.346 -28.476 1.00 20.33 166 TYR A N 1
ATOM 1250 C CA . TYR A 1 166 ? -35.601 0.529 -27.605 1.00 21.66 166 TYR A CA 1
ATOM 1251 C C . TYR A 1 166 ? -34.787 0.923 -26.379 1.00 24.91 166 TYR A C 1
ATOM 1252 O O . TYR A 1 166 ? -34.925 2.047 -25.875 1.00 27.04 166 TYR A O 1
ATOM 1261 N N . GLY A 1 167 ? -33.929 0.021 -25.896 1.00 22.58 167 GLY A N 1
ATOM 1262 C CA . GLY A 1 167 ? -33.063 0.361 -24.778 1.00 23.77 167 GLY A CA 1
ATOM 1263 C C . GLY A 1 167 ? -32.221 1.596 -25.048 1.00 21.70 167 GLY A C 1
ATOM 1264 O O . GLY A 1 167 ? -31.981 2.401 -24.150 1.00 26.21 167 GLY A O 1
ATOM 1265 N N . GLN A 1 168 ? -31.770 1.769 -26.293 1.00 23.32 168 GLN A N 1
ATOM 1266 C CA . GLN A 1 168 ? -30.959 2.938 -26.618 1.00 27.01 168 GLN A CA 1
ATOM 1267 C C . GLN A 1 168 ? -31.818 4.190 -26.727 1.00 20.95 168 GLN A C 1
ATOM 1268 O O . GLN A 1 168 ? -31.401 5.266 -26.282 1.00 21.54 168 GLN A O 1
ATOM 1274 N N . VAL A 1 169 ? -33.024 4.068 -27.291 1.00 24.01 169 VAL A N 1
ATOM 1275 C CA . VAL A 1 169 ? -33.964 5.190 -27.281 1.00 23.02 169 VAL A CA 1
ATOM 1276 C C . VAL A 1 169 ? -34.224 5.648 -25.850 1.00 22.10 169 VAL A C 1
ATOM 1277 O O . VAL A 1 169 ? -34.212 6.849 -25.549 1.00 20.44 169 VAL A O 1
ATOM 1281 N N . PHE A 1 170 ? -34.459 4.694 -24.942 1.00 19.71 170 PHE A N 1
ATOM 1282 C CA . PHE A 1 170 ? -34.728 5.055 -23.556 1.00 21.52 170 PHE A CA 1
ATOM 1283 C C . PHE A 1 170 ? -33.510 5.704 -22.908 1.00 24.33 170 PHE A C 1
ATOM 1284 O O . PHE A 1 170 ? -33.634 6.714 -22.208 1.00 22.33 170 PHE A O 1
ATOM 1292 N N . PHE A 1 171 ? -32.327 5.139 -23.149 1.00 22.40 171 PHE A N 1
ATOM 1293 C CA . PHE A 1 171 ? -31.094 5.676 -22.580 1.00 19.93 171 PHE A CA 1
ATOM 1294 C C . PHE A 1 171 ? -30.818 7.092 -23.078 1.00 25.10 171 PHE A C 1
ATOM 1295 O O . PHE A 1 171 ? -30.414 7.961 -22.295 1.00 23.81 171 PHE A O 1
ATOM 1303 N N . GLN A 1 172 ? -31.031 7.345 -24.375 1.00 21.34 172 GLN A N 1
ATOM 1304 C CA . GLN A 1 172 ? -30.837 8.696 -24.905 1.00 19.12 172 GLN A CA 1
ATOM 1305 C C . GLN A 1 172 ? -31.850 9.673 -24.324 1.00 18.42 172 GLN A C 1
ATOM 1306 O O . GLN A 1 172 ? -31.525 10.843 -24.077 1.00 23.81 172 GLN A O 1
ATOM 1312 N N . GLY A 1 173 ? -33.087 9.222 -24.114 1.00 19.51 173 GLY A N 1
ATOM 1313 C CA . GLY A 1 173 ? -34.083 10.093 -23.510 1.00 21.85 173 GLY A CA 1
ATOM 1314 C C . GLY A 1 173 ? -33.772 10.423 -22.062 1.00 20.85 173 GLY A C 1
ATOM 1315 O O . GLY A 1 173 ? -33.931 11.569 -21.625 1.00 21.20 173 GLY A O 1
ATOM 1316 N N . MET A 1 174 ? -33.319 9.427 -21.294 1.00 23.02 174 MET A N 1
ATOM 1317 C CA . MET A 1 174 ? -32.842 9.713 -19.942 1.00 25.09 174 MET A CA 1
ATOM 1318 C C . MET A 1 174 ? -31.640 10.647 -19.970 1.00 24.36 174 MET A C 1
ATOM 1319 O O . MET A 1 174 ? -31.510 11.525 -19.108 1.00 26.23 174 MET A O 1
ATOM 1324 N N . GLY A 1 175 ? -30.757 10.478 -20.957 1.00 20.83 175 GLY A N 1
ATOM 1325 C CA . GLY A 1 175 ? -29.569 11.323 -21.039 1.00 27.18 175 GLY A CA 1
ATOM 1326 C C . GLY A 1 175 ? -29.889 12.791 -21.256 1.00 26.92 175 GLY A C 1
ATOM 1327 O O . GLY A 1 175 ? -29.196 13.670 -20.732 1.00 23.29 175 GLY A O 1
ATOM 1328 N N . SER A 1 176 ? -30.944 13.080 -22.028 1.00 21.04 176 SER A N 1
ATOM 1329 C CA . SER A 1 176 ? -31.333 14.469 -22.250 1.00 30.05 176 SER A CA 1
ATOM 1330 C C . SER A 1 176 ? -31.531 15.186 -20.927 1.00 34.81 176 SER A C 1
ATOM 1331 O O . SER A 1 176 ? -30.946 16.247 -20.684 1.00 35.70 176 SER A O 1
ATOM 1334 N N . MET A 1 177 ? -32.339 14.600 -20.052 1.00 29.98 177 MET A N 1
ATOM 1335 C CA . MET A 1 177 ? -32.633 15.229 -18.773 1.00 36.02 177 MET A CA 1
ATOM 1336 C C . MET A 1 177 ? -31.449 15.156 -17.821 1.00 40.26 177 MET A C 1
ATOM 1337 O O . MET A 1 177 ? -31.213 16.096 -17.054 1.00 41.70 177 MET A O 1
ATOM 1342 N N . SER A 1 178 ? -30.682 14.067 -17.872 1.00 31.94 178 SER A N 1
ATOM 1343 C CA . SER A 1 178 ? -29.552 13.929 -16.964 1.00 31.51 178 SER A CA 1
ATOM 1344 C C . SER A 1 178 ? -28.445 14.934 -17.273 1.00 33.01 178 SER A C 1
ATOM 1345 O O . SER A 1 178 ? -27.808 15.454 -16.354 1.00 31.98 178 SER A O 1
ATOM 1348 N N . ALA A 1 179 ? -28.200 15.228 -18.552 1.00 38.21 179 ALA A N 1
ATOM 1349 C CA . ALA A 1 179 ? -27.086 16.110 -18.911 1.00 32.07 179 ALA A CA 1
ATOM 1350 C C . ALA A 1 179 ? -27.170 17.468 -18.212 1.00 35.37 179 ALA A C 1
ATOM 1351 O O . ALA A 1 179 ? -26.138 18.083 -17.920 1.00 38.36 179 ALA A O 1
ATOM 1353 N N . SER A 1 180 ? -28.378 17.941 -17.912 1.00 26.08 180 SER A N 1
ATOM 1354 C CA . SER A 1 180 ? -28.564 19.208 -17.218 1.00 37.01 180 SER A CA 1
ATOM 1355 C C . SER A 1 180 ? -28.284 19.141 -15.716 1.00 36.86 180 SER A C 1
ATOM 1356 O O . SER A 1 180 ? -28.431 20.166 -15.043 1.00 39.20 180 SER A O 1
ATOM 1359 N N . GLU A 1 181 ? -27.903 17.983 -15.165 1.00 26.33 181 GLU A N 1
ATOM 1360 C CA . GLU A 1 181 ? -27.816 17.849 -13.715 1.00 23.69 181 GLU A CA 1
ATOM 1361 C C . GLU A 1 181 ? -26.396 17.892 -13.166 1.00 25.07 181 GLU A C 1
ATOM 1362 O O . GLU A 1 181 ? -26.219 18.262 -12.001 1.00 25.51 181 GLU A O 1
ATOM 1368 N N . THR A 1 182 ? -25.384 17.570 -13.979 1.00 25.76 182 THR A N 1
ATOM 1369 C CA . THR A 1 182 ? -24.020 17.419 -13.473 1.00 28.15 182 THR A CA 1
ATOM 1370 C C . THR A 1 182 ? -23.455 18.735 -12.949 1.00 27.84 182 THR A C 1
ATOM 1371 O O . THR A 1 182 ? -22.990 18.813 -11.805 1.00 26.48 182 THR A O 1
ATOM 1375 N N . GLU A 1 183 ? -23.445 19.775 -13.783 1.00 20.64 183 GLU A N 1
ATOM 1376 C CA . GLU A 1 183 ? -22.872 21.040 -13.333 1.00 23.15 183 GLU A CA 1
ATOM 1377 C C . GLU A 1 183 ? -23.610 21.637 -12.139 1.00 22.07 183 GLU A C 1
ATOM 1378 O O . GLU A 1 183 ? -22.927 22.104 -11.209 1.00 20.72 183 GLU A O 1
ATOM 1384 N N . PRO A 1 184 ? -24.955 21.664 -12.085 1.00 22.20 184 PRO A N 1
ATOM 1385 C CA . PRO A 1 184 ? -25.608 22.163 -10.865 1.00 20.11 184 PRO A CA 1
ATOM 1386 C C . PRO A 1 184 ? -25.190 21.402 -9.625 1.00 21.13 184 PRO A C 1
ATOM 1387 O O . PRO A 1 184 ? -25.011 22.003 -8.555 1.00 18.22 184 PRO A O 1
ATOM 1391 N N . ILE A 1 185 ? -25.014 20.088 -9.743 1.00 18.26 185 ILE A N 1
ATOM 1392 C CA . ILE A 1 185 ? -24.592 19.300 -8.589 1.00 16.27 185 ILE A CA 1
ATOM 1393 C C . ILE A 1 185 ? -23.187 19.691 -8.155 1.00 17.18 185 ILE A C 1
ATOM 1394 O O . ILE A 1 185 ? -22.907 19.830 -6.957 1.00 20.52 185 ILE A O 1
ATOM 1399 N N . LEU A 1 186 ? -22.277 19.874 -9.119 1.00 19.58 186 LEU A N 1
ATOM 1400 C CA . LEU A 1 186 ? -20.906 20.249 -8.778 1.00 22.06 186 LEU A CA 1
ATOM 1401 C C . LEU A 1 186 ? -20.835 21.648 -8.168 1.00 25.16 186 LEU A C 1
ATOM 1402 O O . LEU A 1 186 ? -19.988 21.907 -7.307 1.00 25.94 186 LEU A O 1
ATOM 1407 N N . ALA A 1 187 ? -21.694 22.567 -8.607 1.00 23.65 187 ALA A N 1
ATOM 1408 C CA . ALA A 1 187 ? -21.661 23.915 -8.040 1.00 25.21 187 ALA A CA 1
ATOM 1409 C C . ALA A 1 187 ? -22.281 23.974 -6.648 1.00 24.16 187 ALA A C 1
ATOM 1410 O O . ALA A 1 187 ? -21.985 24.903 -5.888 1.00 22.88 187 ALA A O 1
ATOM 1412 N N . ALA A 1 188 ? -23.126 23.009 -6.301 1.00 22.02 188 ALA A N 1
ATOM 1413 C CA . ALA A 1 188 ? -23.814 22.991 -5.017 1.00 23.66 188 ALA A CA 1
ATOM 1414 C C . ALA A 1 188 ? -23.068 22.248 -3.913 1.00 25.34 188 ALA A C 1
ATOM 1415 O O . ALA A 1 188 ? -23.301 22.539 -2.734 1.00 24.05 188 ALA A O 1
ATOM 1417 N N . TYR A 1 189 ? -22.181 21.305 -4.243 1.00 18.30 189 TYR A N 1
ATOM 1418 C CA . TYR A 1 189 ? -21.612 20.422 -3.229 1.00 24.67 189 TYR A CA 1
ATOM 1419 C C . TYR A 1 189 ? -20.103 20.289 -3.384 1.00 25.88 189 TYR A C 1
ATOM 1420 O O . TYR A 1 189 ? -19.603 20.124 -4.497 1.00 27.35 189 TYR A O 1
ATOM 1429 N N . ASP A 1 190 ? -19.378 20.338 -2.261 1.00 23.15 190 ASP A N 1
ATOM 1430 C CA . ASP A 1 190 ? -17.913 20.298 -2.272 1.00 20.08 190 ASP A CA 1
ATOM 1431 C C . ASP A 1 190 ? -17.438 18.851 -2.297 1.00 22.53 190 ASP A C 1
ATOM 1432 O O . ASP A 1 190 ? -17.328 18.198 -1.257 1.00 23.95 190 ASP A O 1
ATOM 1437 N N . PHE A 1 191 ? -17.118 18.346 -3.483 1.00 27.37 191 PHE A N 1
ATOM 1438 C CA . PHE A 1 191 ? -16.621 16.980 -3.543 1.00 24.99 191 PHE A CA 1
ATOM 1439 C C . PHE A 1 191 ? -15.142 16.873 -3.219 1.00 29.46 191 PHE A C 1
ATOM 1440 O O . PHE A 1 191 ? -14.660 15.752 -3.007 1.00 24.21 191 PHE A O 1
ATOM 1448 N N . SER A 1 192 ? -14.427 18.003 -3.109 1.00 30.25 192 SER A N 1
ATOM 1449 C CA . SER A 1 192 ? -12.998 17.961 -2.796 1.00 35.74 192 SER A CA 1
ATOM 1450 C C . SER A 1 192 ? -12.723 17.432 -1.394 1.00 35.00 192 SER A C 1
ATOM 1451 O O . SER A 1 192 ? -11.582 17.065 -1.100 1.00 39.79 192 SER A O 1
ATOM 1454 N N . GLN A 1 193 ? -13.738 17.361 -0.530 1.00 34.20 193 GLN A N 1
ATOM 1455 C CA . GLN A 1 193 ? -13.562 16.828 0.820 1.00 34.70 193 GLN A CA 1
ATOM 1456 C C . GLN A 1 193 ? -13.392 15.313 0.845 1.00 32.02 193 GLN A C 1
ATOM 1457 O O . GLN A 1 193 ? -13.073 14.757 1.901 1.00 35.88 193 GLN A O 1
ATOM 1463 N N . PHE A 1 194 ? -13.611 14.631 -0.272 1.00 29.18 194 PHE A N 1
ATOM 1464 C CA . PHE A 1 194 ? -13.621 13.177 -0.294 1.00 28.76 194 PHE A CA 1
ATOM 1465 C C . PHE A 1 194 ? -12.330 12.635 -0.897 1.00 34.51 194 PHE A C 1
ATOM 1466 O O . PHE A 1 194 ? -11.840 13.146 -1.910 1.00 33.61 194 PHE A O 1
ATOM 1474 N N . GLY A 1 195 ? -11.790 11.595 -0.273 1.00 32.66 195 GLY A N 1
ATOM 1475 C CA . GLY A 1 195 ? -10.671 10.884 -0.851 1.00 32.91 195 GLY A CA 1
ATOM 1476 C C . GLY A 1 195 ? -11.128 9.850 -1.857 1.00 31.75 195 GLY A C 1
ATOM 1477 O O . GLY A 1 195 ? -10.507 9.683 -2.910 1.00 27.13 195 GLY A O 1
ATOM 1478 N N . THR A 1 196 ? -12.224 9.151 -1.552 1.00 28.55 196 THR A N 1
ATOM 1479 C CA . THR A 1 196 ? -12.788 8.146 -2.444 1.00 27.87 196 THR A CA 1
ATOM 1480 C C . THR A 1 196 ? -14.289 8.370 -2.574 1.00 26.10 196 THR A C 1
ATOM 1481 O O . THR A 1 196 ? -14.954 8.739 -1.605 1.00 30.04 196 THR A O 1
ATOM 1485 N N . VAL A 1 197 ? -14.815 8.153 -3.778 1.00 23.49 197 VAL A N 1
ATOM 1486 C CA . VAL A 1 197 ? -16.239 8.303 -4.069 1.00 22.39 197 VAL A CA 1
ATOM 1487 C C . VAL A 1 197 ? -16.703 7.078 -4.847 1.00 26.16 197 VAL A C 1
ATOM 1488 O O . VAL A 1 197 ? -16.042 6.673 -5.806 1.00 25.47 197 VAL A O 1
ATOM 1492 N N . VAL A 1 198 ? -17.827 6.486 -4.437 1.00 21.39 198 VAL A N 1
ATOM 1493 C CA . VAL A 1 198 ? -18.471 5.418 -5.198 1.00 19.78 198 VAL A CA 1
ATOM 1494 C C . VAL A 1 198 ? -19.691 6.008 -5.896 1.00 24.33 198 VAL A C 1
ATOM 1495 O O . VAL A 1 198 ? -20.569 6.573 -5.239 1.00 21.35 198 VAL A O 1
ATOM 1499 N N . ASP A 1 199 ? -19.734 5.904 -7.229 1.00 21.15 199 ASP A N 1
ATOM 1500 C CA . ASP A 1 199 ? -20.909 6.285 -8.016 1.00 21.32 199 ASP A CA 1
ATOM 1501 C C . ASP A 1 199 ? -21.752 5.027 -8.193 1.00 22.48 199 ASP A C 1
ATOM 1502 O O . ASP A 1 199 ? -21.472 4.193 -9.056 1.00 22.08 199 ASP A O 1
ATOM 1507 N N . PHE A 1 200 ? -22.792 4.888 -7.375 1.00 23.43 200 PHE A N 1
ATOM 1508 C CA . PHE A 1 200 ? -23.518 3.627 -7.283 1.00 22.06 200 PHE A CA 1
ATOM 1509 C C . PHE A 1 200 ? -24.520 3.528 -8.423 1.00 22.14 200 PHE A C 1
ATOM 1510 O O . PHE A 1 200 ? -25.476 4.317 -8.504 1.00 23.24 200 PHE A O 1
ATOM 1518 N N . CYS A 1 201 ? -24.293 2.549 -9.300 1.00 24.43 201 CYS A N 1
ATOM 1519 C CA . CYS A 1 201 ? -25.086 2.355 -10.513 1.00 20.06 201 CYS A CA 1
ATOM 1520 C C . CYS A 1 201 ? -25.034 3.609 -11.378 1.00 25.30 201 CYS A C 1
ATOM 1521 O O . CYS A 1 201 ? -26.041 4.061 -11.933 1.00 27.03 201 CYS A O 1
ATOM 1524 N N . GLY A 1 202 ? -23.825 4.160 -11.500 1.00 24.02 202 GLY A N 1
ATOM 1525 C CA . GLY A 1 202 ? -23.571 5.405 -12.203 1.00 21.70 202 GLY A CA 1
ATOM 1526 C C . GLY A 1 202 ? -23.583 5.312 -13.710 1.00 24.65 202 GLY A C 1
ATOM 1527 O O . GLY A 1 202 ? -23.286 6.310 -14.368 1.00 22.78 202 GLY A O 1
ATOM 1528 N N . GLY A 1 203 ? -23.900 4.150 -14.280 1.00 25.86 203 GLY A N 1
ATOM 1529 C CA . GLY A 1 203 ? -24.026 4.065 -15.725 1.00 27.04 203 GLY A CA 1
ATOM 1530 C C . GLY A 1 203 ? -22.666 4.114 -16.389 1.00 30.70 203 GLY A C 1
ATOM 1531 O O . GLY A 1 203 ? -21.758 3.342 -16.051 1.00 24.91 203 GLY A O 1
ATOM 1532 N N . GLN A 1 204 ? -22.520 5.029 -17.353 1.00 29.39 204 GLN A N 1
ATOM 1533 C CA . GLN A 1 204 ? -21.249 5.247 -18.037 1.00 32.18 204 GLN A CA 1
ATOM 1534 C C . GLN A 1 204 ? -20.244 6.015 -17.195 1.00 29.10 204 GLN A C 1
ATOM 1535 O O . GLN A 1 204 ? -19.063 6.049 -17.553 1.00 31.62 204 GLN A O 1
ATOM 1541 N N . GLY A 1 205 ? -20.687 6.670 -16.128 1.00 26.57 205 GLY A N 1
ATOM 1542 C CA . GLY A 1 205 ? -19.805 7.456 -15.292 1.00 25.74 205 GLY A CA 1
ATOM 1543 C C . GLY A 1 205 ? -19.845 8.957 -15.509 1.00 28.59 205 GLY A C 1
ATOM 1544 O O . GLY A 1 205 ? -18.902 9.640 -15.099 1.00 24.83 205 GLY A O 1
ATOM 1545 N N . ALA A 1 206 ? -20.906 9.491 -16.125 1.00 24.70 206 ALA A N 1
ATOM 1546 C CA . ALA A 1 206 ? -20.954 10.921 -16.421 1.00 29.09 206 ALA A CA 1
ATOM 1547 C C . ALA A 1 206 ? -20.804 11.749 -15.150 1.00 27.37 206 ALA A C 1
ATOM 1548 O O . ALA A 1 206 ? -19.987 12.676 -15.097 1.00 28.28 206 ALA A O 1
ATOM 1550 N N . LEU A 1 207 ? -21.580 11.421 -14.107 1.00 22.12 207 LEU A N 1
ATOM 1551 C CA . LEU A 1 207 ? -21.492 12.194 -12.869 1.00 24.15 207 LEU A CA 1
ATOM 1552 C C . LEU A 1 207 ? -20.140 11.981 -12.197 1.00 24.93 207 LEU A C 1
ATOM 1553 O O . LEU A 1 207 ? -19.487 12.944 -11.781 1.00 23.35 207 LEU A O 1
ATOM 1558 N N . LEU A 1 208 ? -19.696 10.725 -12.098 1.00 24.14 208 LEU A N 1
ATOM 1559 C CA . LEU A 1 208 ? -18.417 10.444 -11.445 1.00 20.90 208 LEU A CA 1
ATOM 1560 C C . LEU A 1 208 ? -17.263 11.176 -12.132 1.00 27.79 208 LEU A C 1
ATOM 1561 O O . LEU A 1 208 ? -16.357 11.689 -11.460 1.00 24.76 208 LEU A O 1
ATOM 1566 N N . ALA A 1 209 ? -17.274 11.238 -13.471 1.00 24.33 209 ALA A N 1
ATOM 1567 C CA . ALA A 1 209 ? -16.242 12.005 -14.166 1.00 27.53 209 ALA A CA 1
ATOM 1568 C C . ALA A 1 209 ? -16.295 13.476 -13.775 1.00 27.10 209 ALA A C 1
ATOM 1569 O O . ALA A 1 209 ? -15.251 14.112 -13.584 1.00 30.80 209 ALA A O 1
ATOM 1571 N N . GLY A 1 210 ? -17.497 14.038 -13.655 1.00 28.02 210 GLY A N 1
ATOM 1572 C CA . GLY A 1 210 ? -17.602 15.423 -13.213 1.00 27.30 210 GLY A CA 1
ATOM 1573 C C . GLY A 1 210 ? -17.058 15.612 -11.810 1.00 25.15 210 GLY A C 1
ATOM 1574 O O . GLY A 1 210 ? -16.329 16.573 -11.534 1.00 24.49 210 GLY A O 1
ATOM 1575 N N . ILE A 1 211 ? -17.374 14.675 -10.917 1.00 21.71 211 ILE A N 1
ATOM 1576 C CA . ILE A 1 211 ? -16.872 14.730 -9.547 1.00 26.61 211 ILE A CA 1
ATOM 1577 C C . ILE A 1 211 ? -15.347 14.664 -9.522 1.00 28.14 211 ILE A C 1
ATOM 1578 O O . ILE A 1 211 ? -14.689 15.462 -8.844 1.00 27.84 211 ILE A O 1
ATOM 1583 N N . LEU A 1 212 ? -14.760 13.702 -10.246 1.00 21.82 212 LEU A N 1
ATOM 1584 C CA . LEU A 1 212 ? -13.303 13.551 -10.227 1.00 24.29 212 LEU A CA 1
ATOM 1585 C C . LEU A 1 212 ? -12.608 14.758 -10.828 1.00 29.01 212 LEU A C 1
ATOM 1586 O O . LEU A 1 212 ? -11.520 15.136 -10.374 1.00 28.35 212 LEU A O 1
ATOM 1591 N N . GLY A 1 213 ? -13.214 15.378 -11.844 1.00 31.49 213 GLY A N 1
ATOM 1592 C CA . GLY A 1 213 ? -12.655 16.602 -12.392 1.00 35.04 213 GLY A CA 1
ATOM 1593 C C . GLY A 1 213 ? -12.727 17.770 -11.430 1.00 39.39 213 GLY A C 1
ATOM 1594 O O . GLY A 1 213 ? -11.849 18.638 -11.434 1.00 40.16 213 GLY A O 1
ATOM 1595 N N . ALA A 1 214 ? -13.770 17.816 -10.598 1.00 37.32 214 ALA A N 1
ATOM 1596 C CA . ALA A 1 214 ? -13.895 18.845 -9.574 1.00 30.83 214 ALA A CA 1
ATOM 1597 C C . ALA A 1 214 ? -13.014 18.569 -8.366 1.00 34.28 214 ALA A C 1
ATOM 1598 O O . ALA A 1 214 ? -12.722 19.492 -7.599 1.00 37.52 214 ALA A O 1
ATOM 1600 N N . ALA A 1 215 ? -12.580 17.327 -8.183 1.00 29.39 215 ALA A N 1
ATOM 1601 C CA . ALA A 1 215 ? -11.801 16.922 -7.017 1.00 33.28 215 ALA A CA 1
ATOM 1602 C C . ALA A 1 215 ? -10.565 16.176 -7.505 1.00 27.74 215 ALA A C 1
ATOM 1603 O O . ALA A 1 215 ? -10.535 14.941 -7.505 1.00 31.46 215 ALA A O 1
ATOM 1605 N N . PRO A 1 216 ? -9.520 16.902 -7.924 1.00 32.23 216 PRO A N 1
ATOM 1606 C CA . PRO A 1 216 ? -8.357 16.241 -8.551 1.00 32.79 216 PRO A CA 1
ATOM 1607 C C . PRO A 1 216 ? -7.631 15.251 -7.647 1.00 36.67 216 PRO A C 1
ATOM 1608 O O . PRO A 1 216 ? -6.911 14.382 -8.158 1.00 38.03 216 PRO A O 1
ATOM 1612 N N . GLY A 1 217 ? -7.775 15.350 -6.333 1.00 38.85 217 GLY A N 1
ATOM 1613 C CA . GLY A 1 217 ? -7.143 14.370 -5.474 1.00 37.07 217 GLY A CA 1
ATOM 1614 C C . GLY A 1 217 ? -8.007 13.179 -5.132 1.00 43.41 217 GLY A C 1
ATOM 1615 O O . GLY A 1 217 ? -7.602 12.332 -4.328 1.00 47.17 217 GLY A O 1
ATOM 1616 N N . CYS A 1 218 ? -9.185 13.078 -5.731 1.00 39.19 218 CYS A N 1
ATOM 1617 C CA . CYS A 1 218 ? -10.157 12.059 -5.376 1.00 31.11 218 CYS A CA 1
ATOM 1618 C C . CYS A 1 218 ? -10.003 10.856 -6.293 1.00 36.51 218 CYS A C 1
ATOM 1619 O O . CYS A 1 218 ? -9.689 10.999 -7.481 1.00 36.21 218 CYS A O 1
ATOM 1622 N N . GLU A 1 219 ? -10.194 9.672 -5.727 1.00 34.77 219 GLU A N 1
ATOM 1623 C CA . GLU A 1 219 ? -10.275 8.439 -6.493 1.00 27.97 219 GLU A CA 1
ATOM 1624 C C . GLU A 1 219 ? -11.725 7.971 -6.521 1.00 31.58 219 GLU A C 1
ATOM 1625 O O . GLU A 1 219 ? -12.471 8.169 -5.562 1.00 32.49 219 GLU A O 1
ATOM 1631 N N . GLY A 1 220 ? -12.129 7.385 -7.639 1.00 26.14 220 GLY A N 1
ATOM 1632 C CA . GLY A 1 220 ? -13.514 7.037 -7.864 1.00 30.89 220 GLY A CA 1
ATOM 1633 C C . GLY A 1 220 ? -13.674 5.549 -8.082 1.00 26.54 220 GLY A C 1
ATOM 1634 O O . GLY A 1 220 ? -12.742 4.863 -8.502 1.00 26.30 220 GLY A O 1
ATOM 1635 N N . VAL A 1 221 ? -14.863 5.054 -7.764 1.00 21.64 221 VAL A N 1
ATOM 1636 C CA . VAL A 1 221 ? -15.288 3.707 -8.107 1.00 23.33 221 VAL A CA 1
ATOM 1637 C C . VAL A 1 221 ? -16.584 3.850 -8.880 1.00 25.57 221 VAL A C 1
ATOM 1638 O O . VAL A 1 221 ? -17.553 4.422 -8.366 1.00 24.45 221 VAL A O 1
ATOM 1642 N N . LEU A 1 222 ? -16.611 3.349 -10.106 1.00 25.92 222 LEU A N 1
ATOM 1643 C CA . LEU A 1 222 ? -17.842 3.319 -10.885 1.00 23.53 222 LEU A CA 1
ATOM 1644 C C . LEU A 1 222 ? -18.421 1.920 -10.754 1.00 25.95 222 LEU A C 1
ATOM 1645 O O . LEU A 1 222 ? -17.882 0.961 -11.318 1.00 24.29 222 LEU A O 1
ATOM 1650 N N . PHE A 1 223 ? -19.492 1.807 -9.977 1.00 26.21 223 PHE A N 1
ATOM 1651 C CA . PHE A 1 223 ? -20.149 0.538 -9.694 1.00 24.19 223 PHE A CA 1
ATOM 1652 C C . PHE A 1 223 ? -21.402 0.460 -10.553 1.00 24.60 223 PHE A C 1
ATOM 1653 O O . PHE A 1 223 ? -22.311 1.276 -10.398 1.00 31.11 223 PHE A O 1
ATOM 1661 N N . ASP A 1 224 ? -21.445 -0.505 -11.468 1.00 24.08 224 ASP A N 1
ATOM 1662 C CA . ASP A 1 224 ? -22.620 -0.607 -12.319 1.00 25.46 224 ASP A CA 1
ATOM 1663 C C . ASP A 1 224 ? -22.679 -2.002 -12.903 1.00 27.29 224 ASP A C 1
ATOM 1664 O O . ASP A 1 224 ? -21.628 -2.543 -13.288 1.00 25.02 224 ASP A O 1
ATOM 1669 N N . PRO A 1 225 ? -23.867 -2.606 -12.995 1.00 27.44 225 PRO A N 1
ATOM 1670 C CA . PRO A 1 225 ? -23.956 -3.961 -13.563 1.00 26.83 225 PRO A CA 1
ATOM 1671 C C . PRO A 1 225 ? -23.440 -4.053 -14.978 1.00 26.57 225 PRO A C 1
ATOM 1672 O O . PRO A 1 225 ? -22.955 -5.118 -15.378 1.00 30.57 225 PRO A O 1
ATOM 1676 N N . ARG A 1 226 ? -23.530 -2.974 -15.755 1.00 24.64 226 ARG A N 1
ATOM 1677 C CA . ARG A 1 226 ? -23.137 -3.013 -17.159 1.00 28.66 226 ARG A CA 1
ATOM 1678 C C . ARG A 1 226 ? -21.853 -2.227 -17.423 1.00 29.07 226 ARG A C 1
ATOM 1679 O O . ARG A 1 226 ? -21.580 -1.862 -18.573 1.00 28.12 226 ARG A O 1
ATOM 1687 N N . VAL A 1 227 ? -21.039 -1.994 -16.385 1.00 26.35 227 VAL A N 1
ATOM 1688 C CA . VAL A 1 227 ? -19.870 -1.124 -16.509 1.00 24.33 227 VAL A CA 1
ATOM 1689 C C . VAL A 1 227 ? -18.841 -1.656 -17.495 1.00 33.03 227 VAL A C 1
ATOM 1690 O O . VAL A 1 227 ? -17.998 -0.893 -17.981 1.00 32.69 227 VAL A O 1
ATOM 1694 N N . GLU A 1 228 ? -18.873 -2.951 -17.794 1.00 25.18 228 GLU A N 1
ATOM 1695 C CA . GLU A 1 228 ? -17.952 -3.533 -18.758 1.00 27.69 228 GLU A CA 1
ATOM 1696 C C . GLU A 1 228 ? -18.523 -3.592 -20.172 1.00 34.41 228 GLU A C 1
ATOM 1697 O O . GLU A 1 228 ? -17.799 -3.970 -21.102 1.00 30.55 228 GLU A O 1
ATOM 1703 N N . GLU A 1 229 ? -19.782 -3.188 -20.360 1.00 34.28 229 GLU A N 1
ATOM 1704 C CA . GLU A 1 229 ? -20.447 -3.264 -21.654 1.00 39.92 229 GLU A CA 1
ATOM 1705 C C . GLU A 1 229 ? -21.049 -1.952 -22.131 1.00 34.68 229 GLU A C 1
ATOM 1706 O O . GLU A 1 229 ? -21.431 -1.868 -23.303 1.00 35.94 229 GLU A O 1
ATOM 1712 N N . ASN A 1 230 ? -21.167 -0.939 -21.279 1.00 32.03 230 ASN A N 1
ATOM 1713 C CA . ASN A 1 230 ? -21.981 0.222 -21.599 1.00 37.16 230 ASN A CA 1
ATOM 1714 C C . ASN A 1 230 ? -21.160 1.394 -22.117 1.00 33.73 230 ASN A C 1
ATOM 1715 O O . ASN A 1 230 ? -21.696 2.498 -22.248 1.00 34.00 230 ASN A O 1
ATOM 1720 N N . GLY A 1 231 ? -19.883 1.177 -22.426 1.00 33.67 231 GLY A N 1
ATOM 1721 C CA . GLY A 1 231 ? -19.018 2.234 -22.904 1.00 38.60 231 GLY A CA 1
ATOM 1722 C C . GLY A 1 231 ? -18.284 3.011 -21.835 1.00 38.52 231 GLY A C 1
ATOM 1723 O O . GLY A 1 231 ? -17.668 4.032 -22.159 1.00 33.82 231 GLY A O 1
ATOM 1724 N N . ALA A 1 232 ? -18.310 2.555 -20.575 1.00 34.32 232 ALA A N 1
ATOM 1725 C CA . ALA A 1 232 ? -17.715 3.337 -19.492 1.00 34.26 232 ALA A CA 1
ATOM 1726 C C . ALA A 1 232 ? -16.210 3.502 -19.674 1.00 30.62 232 ALA A C 1
ATOM 1727 O O . ALA A 1 232 ? -15.670 4.586 -19.427 1.00 30.42 232 ALA A O 1
ATOM 1729 N N . ALA A 1 233 ? -15.518 2.442 -20.109 1.00 30.71 233 ALA A N 1
ATOM 1730 C CA . ALA A 1 233 ? -14.071 2.530 -20.295 1.00 32.86 233 ALA A CA 1
ATOM 1731 C C . ALA A 1 233 ? -13.716 3.609 -21.308 1.00 37.71 233 ALA A C 1
ATOM 1732 O O . ALA A 1 233 ? -12.831 4.439 -21.068 1.00 37.91 233 ALA A O 1
ATOM 1734 N N . GLU A 1 234 ? -14.397 3.611 -22.456 1.00 36.46 234 GLU A N 1
ATOM 1735 C CA . GLU A 1 234 ? -14.118 4.615 -23.478 1.00 37.04 234 GLU A CA 1
ATOM 1736 C C . GLU A 1 234 ? -14.439 6.016 -22.971 1.00 36.70 234 GLU A C 1
ATOM 1737 O O . GLU A 1 234 ? -13.672 6.962 -23.195 1.00 37.28 234 GLU A O 1
ATOM 1743 N N . PHE A 1 235 ? -15.569 6.165 -22.279 1.00 28.47 235 PHE A N 1
ATOM 1744 C CA . PHE A 1 235 ? -15.991 7.485 -21.823 1.00 29.75 235 PHE A CA 1
ATOM 1745 C C . PHE A 1 235 ? -15.054 8.026 -20.750 1.00 34.12 235 PHE A C 1
ATOM 1746 O O . PHE A 1 235 ? -14.636 9.191 -20.802 1.00 37.00 235 PHE A O 1
ATOM 1754 N N . LEU A 1 236 ? -14.711 7.192 -19.768 1.00 32.93 236 LEU A N 1
ATOM 1755 C CA . LEU A 1 236 ? -13.818 7.640 -18.702 1.00 38.51 236 LEU A CA 1
ATOM 1756 C C . LEU A 1 236 ? -12.452 8.026 -19.255 1.00 38.76 236 LEU A C 1
ATOM 1757 O O . LEU A 1 236 ? -11.869 9.031 -18.835 1.00 35.69 236 LEU A O 1
ATOM 1762 N N . ALA A 1 237 ? -11.923 7.236 -20.197 1.00 34.95 237 ALA A N 1
ATOM 1763 C CA . ALA A 1 237 ? -10.642 7.573 -20.816 1.00 44.50 237 ALA A CA 1
ATOM 1764 C C . ALA A 1 237 ? -10.724 8.892 -21.570 1.00 44.75 237 ALA A C 1
ATOM 1765 O O . ALA A 1 237 ? -9.818 9.728 -21.473 1.00 43.16 237 ALA A O 1
ATOM 1767 N N . ALA A 1 238 ? -11.810 9.100 -22.321 1.00 45.46 238 ALA A N 1
ATOM 1768 C CA . ALA A 1 238 ? -11.971 10.349 -23.057 1.00 43.45 238 ALA A CA 1
ATOM 1769 C C . ALA A 1 238 ? -12.079 11.537 -22.116 1.00 42.25 238 ALA A C 1
ATOM 1770 O O . ALA A 1 238 ? -11.701 12.655 -22.481 1.00 44.47 238 ALA A O 1
ATOM 1772 N N . GLN A 1 239 ? -12.587 11.315 -20.904 1.00 37.87 239 GLN A N 1
ATOM 1773 C CA . GLN A 1 239 ? -12.736 12.373 -19.915 1.00 33.55 239 GLN A CA 1
ATOM 1774 C C . GLN A 1 239 ? -11.460 12.625 -19.123 1.00 38.38 239 GLN A C 1
ATOM 1775 O O . GLN A 1 239 ? -11.415 13.586 -18.348 1.00 48.64 239 GLN A O 1
ATOM 1781 N N . GLY A 1 240 ? -10.434 11.793 -19.295 1.00 38.72 240 GLY A N 1
ATOM 1782 C CA . GLY A 1 240 ? -9.171 11.974 -18.604 1.00 37.75 240 GLY A CA 1
ATOM 1783 C C . GLY A 1 240 ? -9.152 11.564 -17.148 1.00 40.47 240 GLY A C 1
ATOM 1784 O O . GLY A 1 240 ? -8.266 12.004 -16.407 1.00 37.48 240 GLY A O 1
ATOM 1785 N N . VAL A 1 241 ? -10.091 10.722 -16.708 1.00 35.93 241 VAL A N 1
ATOM 1786 C CA . VAL A 1 241 ? -10.198 10.332 -15.307 1.00 33.30 241 VAL A CA 1
ATOM 1787 C C . VAL A 1 241 ? -10.040 8.831 -15.111 1.00 34.83 241 VAL A C 1
ATOM 1788 O O . VAL A 1 241 ? -10.251 8.331 -14.004 1.00 38.86 241 VAL A O 1
ATOM 1792 N N . ALA A 1 242 ? -9.669 8.097 -16.165 1.00 33.14 242 ALA A N 1
ATOM 1793 C CA . ALA A 1 242 ? -9.630 6.639 -16.068 1.00 33.01 242 ALA A CA 1
ATOM 1794 C C . ALA A 1 242 ? -8.507 6.144 -15.161 1.00 37.21 242 ALA A C 1
ATOM 1795 O O . ALA A 1 242 ? -8.603 5.038 -14.621 1.00 38.78 242 ALA A O 1
ATOM 1797 N N . ASP A 1 243 ? -7.441 6.929 -14.975 1.00 38.57 243 ASP A N 1
ATOM 1798 C CA . ASP A 1 243 ? -6.389 6.530 -14.043 1.00 36.85 243 ASP A CA 1
ATOM 1799 C C . ASP A 1 243 ? -6.776 6.714 -12.577 1.00 38.28 243 ASP A C 1
ATOM 1800 O O . ASP A 1 243 ? -6.026 6.273 -11.696 1.00 39.54 243 ASP A O 1
ATOM 1805 N N . ARG A 1 244 ? -7.914 7.355 -12.289 1.00 30.98 244 ARG A N 1
ATOM 1806 C CA . ARG A 1 244 ? -8.418 7.489 -10.925 1.00 34.31 244 ARG A CA 1
ATOM 1807 C C . ARG A 1 244 ? -9.782 6.831 -10.736 1.00 32.18 244 ARG A C 1
ATOM 1808 O O . ARG A 1 244 ? -10.463 7.119 -9.743 1.00 29.78 244 ARG A O 1
ATOM 1816 N N . THR A 1 245 ? -10.206 5.974 -11.664 1.00 32.83 245 THR A N 1
ATOM 1817 C CA . THR A 1 245 ? -11.476 5.269 -11.572 1.00 29.14 245 THR A CA 1
ATOM 1818 C C . THR A 1 245 ? -11.238 3.767 -11.578 1.00 27.90 245 THR A C 1
ATOM 1819 O O . THR A 1 245 ? -10.538 3.251 -12.453 1.00 33.35 245 THR A O 1
ATOM 1823 N N . LYS A 1 246 ? -11.829 3.067 -10.614 1.00 29.30 246 LYS A N 1
ATOM 1824 C CA . LYS A 1 246 ? -11.932 1.619 -10.662 1.00 32.70 246 LYS A CA 1
ATOM 1825 C C . LYS A 1 246 ? -13.342 1.263 -11.120 1.00 35.41 246 LYS A C 1
ATOM 1826 O O . LYS A 1 246 ? -14.327 1.716 -10.522 1.00 28.84 246 LYS A O 1
ATOM 1832 N N . ARG A 1 247 ? -13.442 0.473 -12.187 1.00 24.38 247 ARG A N 1
ATOM 1833 C CA . ARG A 1 247 ? -14.728 -0.026 -12.657 1.00 24.64 247 ARG A CA 1
ATOM 1834 C C . ARG A 1 247 ? -15.064 -1.311 -11.916 1.00 29.60 247 ARG A C 1
ATOM 1835 O O . ARG A 1 247 ? -14.258 -2.243 -11.889 1.00 30.95 247 ARG A O 1
ATOM 1843 N N . VAL A 1 248 ? -16.248 -1.361 -11.309 1.00 30.34 248 VAL A N 1
ATOM 1844 C CA . VAL A 1 248 ? -16.681 -2.531 -10.548 1.00 29.24 248 VAL A CA 1
ATOM 1845 C C . VAL A 1 248 ? -18.044 -2.963 -11.061 1.00 30.00 248 VAL A C 1
ATOM 1846 O O . VAL A 1 248 ? -19.026 -2.227 -10.923 1.00 25.99 248 VAL A O 1
ATOM 1850 N N . ALA A 1 249 ? -18.101 -4.150 -11.651 1.00 27.63 249 ALA A N 1
ATOM 1851 C CA . ALA A 1 249 ? -19.359 -4.738 -12.070 1.00 27.12 249 ALA A CA 1
ATOM 1852 C C . ALA A 1 249 ? -20.035 -5.384 -10.869 1.00 34.41 249 ALA A C 1
ATOM 1853 O O . ALA A 1 249 ? -19.406 -6.135 -10.119 1.00 34.11 249 ALA A O 1
ATOM 1855 N N . GLY A 1 250 ? -21.313 -5.074 -10.670 1.00 31.75 250 GLY A N 1
ATOM 1856 C CA . GLY A 1 250 ? -22.051 -5.709 -9.596 1.00 27.93 250 GLY A CA 1
ATOM 1857 C C . GLY A 1 250 ? -23.530 -5.517 -9.825 1.00 29.30 250 GLY A C 1
ATOM 1858 O O . GLY A 1 250 ? -23.952 -4.716 -10.659 1.00 31.65 250 GLY A O 1
ATOM 1859 N N . ASP A 1 251 ? -24.316 -6.259 -9.060 1.00 26.07 251 ASP A N 1
ATOM 1860 C CA . ASP A 1 251 ? -25.756 -6.150 -9.156 1.00 24.11 251 ASP A CA 1
ATOM 1861 C C . ASP A 1 251 ? -26.248 -4.942 -8.372 1.00 26.22 251 ASP A C 1
ATOM 1862 O O . ASP A 1 251 ? -25.624 -4.501 -7.402 1.00 25.82 251 ASP A O 1
ATOM 1867 N N . LEU A 1 252 ? -27.376 -4.397 -8.827 1.00 21.57 252 LEU A N 1
ATOM 1868 C CA . LEU A 1 252 ? -28.027 -3.301 -8.123 1.00 18.90 252 LEU A CA 1
ATOM 1869 C C . LEU A 1 252 ? -28.285 -3.647 -6.656 1.00 23.31 252 LEU A C 1
ATOM 1870 O O . LEU A 1 252 ? -28.267 -2.760 -5.795 1.00 22.58 252 LEU A O 1
ATOM 1875 N N . PHE A 1 253 ? -28.506 -4.924 -6.347 1.00 19.80 253 PHE A N 1
ATOM 1876 C CA . PHE A 1 253 ? -28.839 -5.326 -4.987 1.00 19.65 253 PHE A CA 1
ATOM 1877 C C . PHE A 1 253 ? -27.654 -5.955 -4.255 1.00 28.81 253 PHE A C 1
ATOM 1878 O O . PHE A 1 253 ? -27.844 -6.624 -3.229 1.00 30.22 253 PHE A O 1
ATOM 1886 N N . ASP A 1 254 ? -26.440 -5.736 -4.750 1.00 22.43 254 ASP A N 1
ATOM 1887 C CA . ASP A 1 254 ? -25.217 -6.143 -4.069 1.00 22.19 254 ASP A CA 1
ATOM 1888 C C . ASP A 1 254 ? -24.789 -5.089 -3.060 1.00 25.80 254 ASP A C 1
ATOM 1889 O O . ASP A 1 254 ? -25.163 -3.915 -3.147 1.00 25.07 254 ASP A O 1
ATOM 1894 N N . 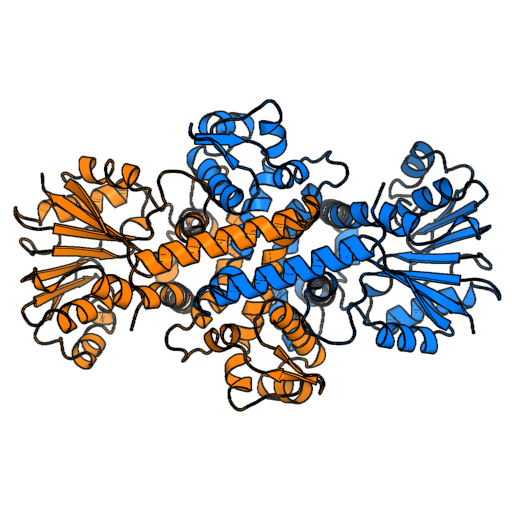VAL A 1 255 ? -23.990 -5.525 -2.096 1.00 28.36 255 VAL A N 1
ATOM 1895 C CA . VAL A 1 255 ? -23.274 -4.570 -1.242 1.00 30.17 255 VAL A CA 1
ATOM 1896 C C . VAL A 1 255 ? -22.134 -3.956 -2.049 1.00 30.25 255 VAL A C 1
ATOM 1897 O O . VAL A 1 255 ? -21.321 -4.696 -2.630 1.00 30.81 255 VAL A O 1
ATOM 1901 N N . PRO A 1 256 ? -22.055 -2.633 -2.151 1.00 22.22 256 PRO A N 1
ATOM 1902 C CA . PRO A 1 256 ? -20.992 -1.999 -2.945 1.00 25.76 256 PRO A CA 1
ATOM 1903 C C . PRO A 1 256 ? -19.654 -2.057 -2.226 1.00 27.56 256 PRO A C 1
ATOM 1904 O O . PRO A 1 256 ? -19.591 -2.469 -1.057 1.00 25.76 256 PRO A O 1
ATOM 1908 N N . PRO A 1 257 ? -18.560 -1.678 -2.899 1.00 34.04 257 PRO A N 1
ATOM 1909 C CA . PRO A 1 257 ? -17.251 -1.640 -2.234 1.00 32.07 257 PRO A CA 1
ATOM 1910 C C . PRO A 1 257 ? -17.296 -0.803 -0.963 1.00 32.96 257 PRO A C 1
ATOM 1911 O O . PRO A 1 257 ? -17.895 0.272 -0.924 1.00 34.23 257 PRO A O 1
ATOM 1915 N N . GLY A 1 258 ? -16.649 -1.308 0.088 1.00 27.47 258 GLY A N 1
ATOM 1916 C CA . GLY A 1 258 ? -16.805 -0.736 1.405 1.00 27.62 258 GLY A CA 1
ATOM 1917 C C . GLY A 1 258 ? -15.839 0.399 1.724 1.00 31.74 258 GLY A C 1
ATOM 1918 O O . GLY A 1 258 ? -14.788 0.568 1.112 1.00 29.49 258 GLY A O 1
ATOM 1919 N N . GLY A 1 259 ? -16.229 1.194 2.718 1.00 35.29 259 GLY A N 1
ATOM 1920 C CA . GLY A 1 259 ? -15.332 2.170 3.303 1.00 36.21 259 GLY A CA 1
ATOM 1921 C C . GLY A 1 259 ? -15.048 3.399 2.473 1.00 31.46 259 GLY A C 1
ATOM 1922 O O . GLY A 1 259 ? -14.081 4.106 2.754 1.00 33.41 259 GLY A O 1
ATOM 1923 N N . ALA A 1 260 ? -15.860 3.686 1.461 1.00 29.19 260 ALA A N 1
ATOM 1924 C CA . ALA A 1 260 ? -15.661 4.899 0.679 1.00 26.91 260 ALA A CA 1
ATOM 1925 C C . ALA A 1 260 ? -16.132 6.118 1.461 1.00 29.05 260 ALA A C 1
ATOM 1926 O O . ALA A 1 260 ? -17.041 6.035 2.292 1.00 28.23 260 ALA A O 1
ATOM 1928 N N . ASP A 1 261 ? -15.499 7.262 1.185 1.00 27.86 261 ASP A N 1
ATOM 1929 C CA . ASP A 1 261 ? -15.871 8.499 1.868 1.00 27.85 261 ASP A CA 1
ATOM 1930 C C . ASP A 1 261 ? -17.267 8.969 1.481 1.00 28.78 261 ASP A C 1
ATOM 1931 O O . ASP A 1 261 ? -17.933 9.643 2.274 1.00 25.55 261 ASP A O 1
ATOM 1936 N N . ALA A 1 262 ? -17.714 8.650 0.271 1.00 27.77 262 ALA A N 1
ATOM 1937 C CA . ALA A 1 262 ? -19.010 9.101 -0.211 1.00 22.24 262 ALA A CA 1
ATOM 1938 C C . ALA A 1 262 ? -19.606 8.034 -1.113 1.00 26.76 262 ALA A C 1
ATOM 1939 O O . ALA A 1 262 ? -18.903 7.472 -1.958 1.00 25.13 262 ALA A O 1
ATOM 1941 N N . TYR A 1 263 ? -20.888 7.753 -0.913 1.00 23.68 263 TYR A N 1
ATOM 1942 C CA . TYR A 1 263 ? -21.686 6.944 -1.827 1.00 19.10 263 TYR A CA 1
ATOM 1943 C C . TYR A 1 263 ? -22.700 7.870 -2.478 1.00 16.75 263 TYR A C 1
ATOM 1944 O O . TYR A 1 263 ? -23.458 8.542 -1.778 1.00 22.15 263 TYR A O 1
ATOM 1953 N N . VAL A 1 264 ? -22.696 7.916 -3.806 1.00 18.97 264 VAL A N 1
ATOM 1954 C CA . VAL A 1 264 ? -23.539 8.823 -4.577 1.00 19.06 264 VAL A CA 1
ATOM 1955 C C . VAL A 1 264 ? -24.540 7.975 -5.346 1.00 19.94 264 VAL A C 1
ATOM 1956 O O . VAL A 1 264 ? -24.144 7.126 -6.151 1.00 19.49 264 VAL A O 1
ATOM 1960 N N . LEU A 1 265 ? -25.833 8.228 -5.119 1.00 16.21 265 LEU A N 1
ATOM 1961 C CA . LEU A 1 265 ? -26.934 7.523 -5.776 1.00 19.71 265 LEU A CA 1
ATOM 1962 C C . LEU A 1 265 ? -27.793 8.555 -6.503 1.00 20.01 265 LEU A C 1
ATOM 1963 O O . LEU A 1 265 ? -28.588 9.256 -5.872 1.00 20.93 265 LEU A O 1
ATOM 1968 N N . LYS A 1 266 ? -27.659 8.638 -7.829 1.00 16.28 266 LYS A N 1
ATOM 1969 C CA . LYS A 1 266 ? -28.431 9.585 -8.629 1.00 16.73 266 LYS A CA 1
ATOM 1970 C C . LYS A 1 266 ? -29.499 8.830 -9.401 1.00 22.69 266 LYS A C 1
ATOM 1971 O O . LYS A 1 266 ? -29.177 7.960 -10.225 1.00 18.82 266 LYS A O 1
ATOM 1977 N N . HIS A 1 267 ? -30.770 9.164 -9.131 1.00 19.54 267 HIS A N 1
ATOM 1978 C CA . HIS A 1 267 ? -31.906 8.570 -9.840 1.00 19.79 267 HIS A CA 1
ATOM 1979 C C . HIS A 1 267 ? -31.920 7.050 -9.705 1.00 25.20 267 HIS A C 1
ATOM 1980 O O . HIS A 1 267 ? -32.298 6.336 -10.632 1.00 20.17 267 HIS A O 1
ATOM 1987 N N . ILE A 1 268 ? -31.492 6.554 -8.552 1.00 20.15 268 ILE A N 1
ATOM 1988 C CA . ILE A 1 268 ? -31.560 5.137 -8.230 1.00 19.84 268 ILE A CA 1
ATOM 1989 C C . ILE A 1 268 ? -32.722 4.852 -7.291 1.00 19.91 268 ILE A C 1
ATOM 1990 O O . ILE A 1 268 ? -33.599 4.050 -7.602 1.00 20.46 268 ILE A O 1
ATOM 1995 N N . VAL A 1 269 ? -32.764 5.559 -6.158 1.00 18.79 269 VAL A N 1
ATOM 1996 C CA . VAL A 1 269 ? -33.776 5.304 -5.135 1.00 17.36 269 VAL A CA 1
ATOM 1997 C C . VAL A 1 269 ? -35.185 5.502 -5.692 1.00 15.61 269 VAL A C 1
ATOM 1998 O O . VAL A 1 269 ? -36.118 4.774 -5.324 1.00 18.53 269 VAL A O 1
ATOM 2002 N N . HIS A 1 270 ? -35.384 6.510 -6.551 1.00 15.55 270 HIS A N 1
ATOM 2003 C CA . HIS A 1 270 ? -36.762 6.783 -6.965 1.00 18.91 270 HIS A CA 1
ATOM 2004 C C . HIS A 1 270 ? -37.311 5.742 -7.938 1.00 20.64 270 HIS A C 1
ATOM 2005 O O . HIS A 1 270 ? -38.489 5.802 -8.278 1.00 18.74 270 HIS A O 1
ATOM 2012 N N . ASP A 1 271 ? -36.512 4.773 -8.368 1.00 19.61 271 ASP A N 1
ATOM 2013 C CA . ASP A 1 271 ? -36.980 3.761 -9.308 1.00 17.51 271 ASP A CA 1
ATOM 2014 C C . ASP A 1 271 ? -37.706 2.598 -8.644 1.00 20.51 271 ASP A C 1
ATOM 2015 O O . ASP A 1 271 ? -38.170 1.707 -9.359 1.00 23.12 271 ASP A O 1
ATOM 2020 N N . TRP A 1 272 ? -37.770 2.543 -7.316 1.00 20.04 272 TRP A N 1
ATOM 2021 C CA . TRP A 1 272 ? -38.089 1.277 -6.681 1.00 21.27 272 TRP A CA 1
ATOM 2022 C C . TRP A 1 272 ? -39.199 1.425 -5.652 1.00 23.13 272 TRP A C 1
ATOM 2023 O O . TRP A 1 272 ? -39.285 2.447 -4.963 1.00 25.58 272 TRP A O 1
ATOM 2034 N N . PRO A 1 273 ? -40.064 0.420 -5.533 1.00 21.42 273 PRO A N 1
ATOM 2035 C CA . PRO A 1 273 ? -40.973 0.360 -4.387 1.00 26.29 273 PRO A CA 1
ATOM 2036 C C . PRO A 1 273 ? -40.181 0.387 -3.088 1.00 28.47 273 PRO A C 1
ATOM 2037 O O . PRO A 1 273 ? -38.993 0.056 -3.054 1.00 26.75 273 PRO A O 1
ATOM 2041 N N . GLU A 1 274 ? -40.866 0.764 -2.000 1.00 28.24 274 GLU A N 1
ATOM 2042 C CA . GLU A 1 274 ? -40.167 1.040 -0.747 1.00 33.73 274 GLU A CA 1
ATOM 2043 C C . GLU A 1 274 ? -39.339 -0.157 -0.284 1.00 27.82 274 GLU A C 1
ATOM 2044 O O . GLU A 1 274 ? -38.211 0.009 0.194 1.00 23.85 274 GLU A O 1
ATOM 2050 N N . GLU A 1 275 ? -39.880 -1.370 -0.412 1.00 25.05 275 GLU A N 1
ATOM 2051 C CA . GLU A 1 275 ? -39.151 -2.552 0.035 1.00 26.65 275 GLU A CA 1
ATOM 2052 C C . GLU A 1 275 ? -37.805 -2.672 -0.668 1.00 28.20 275 GLU A C 1
ATOM 2053 O O . GLU A 1 275 ? -36.777 -2.954 -0.032 1.00 26.70 275 GLU A O 1
ATOM 2059 N N . GLN A 1 276 ? -37.790 -2.464 -1.987 1.00 21.63 276 GLN A N 1
ATOM 2060 C CA . GLN A 1 276 ? -36.539 -2.590 -2.727 1.00 22.52 276 GLN A CA 1
ATOM 2061 C C . GLN A 1 276 ? -35.629 -1.398 -2.473 1.00 26.32 276 GLN A C 1
ATOM 2062 O O . GLN A 1 276 ? -34.399 -1.546 -2.434 1.00 21.10 276 GLN A O 1
ATOM 2068 N N . ALA A 1 277 ? -36.212 -0.205 -2.304 1.00 23.29 277 ALA A N 1
ATOM 2069 C CA . ALA A 1 277 ? -35.391 0.966 -2.019 1.00 22.85 277 ALA A CA 1
ATOM 2070 C C . ALA A 1 277 ? -34.670 0.806 -0.687 1.00 23.05 277 ALA A C 1
ATOM 2071 O O . ALA A 1 277 ? -33.479 1.113 -0.580 1.00 20.09 277 ALA A O 1
ATOM 2073 N N . LEU A 1 278 ? -35.369 0.300 0.334 1.00 22.95 278 LEU A N 1
ATOM 2074 C CA . LEU A 1 278 ? -34.723 0.028 1.615 1.00 25.58 278 LEU A CA 1
ATOM 2075 C C . LEU A 1 278 ? -33.622 -1.009 1.489 1.00 23.75 278 LEU A C 1
ATOM 2076 O O . LEU A 1 278 ? -32.591 -0.922 2.165 1.00 22.04 278 LEU A O 1
ATOM 2081 N N . ARG A 1 279 ? -33.855 -2.041 0.687 1.00 22.06 279 ARG A N 1
ATOM 2082 C CA . ARG A 1 279 ? -32.830 -3.056 0.479 1.00 24.94 279 ARG A CA 1
ATOM 2083 C C . ARG A 1 279 ? -31.540 -2.428 -0.043 1.00 22.24 279 ARG A C 1
ATOM 2084 O O . ARG A 1 279 ? -30.445 -2.704 0.464 1.00 24.27 279 ARG A O 1
ATOM 2092 N N . ILE A 1 280 ? -31.655 -1.560 -1.050 1.00 20.83 280 ILE A N 1
ATOM 2093 C CA . ILE A 1 280 ? -30.481 -0.883 -1.598 1.00 23.38 280 ILE A CA 1
ATOM 2094 C C . ILE A 1 280 ? -29.826 -0.019 -0.527 1.00 24.02 280 ILE A C 1
ATOM 2095 O O . ILE A 1 280 ? -28.609 -0.061 -0.324 1.00 23.30 280 ILE A O 1
ATOM 2100 N N . LEU A 1 281 ? -30.629 0.774 0.184 1.00 19.30 281 LEU A N 1
ATOM 2101 C CA . LEU A 1 281 ? -30.049 1.659 1.189 1.00 24.16 281 LEU A CA 1
ATOM 2102 C C . LEU A 1 281 ? -29.413 0.868 2.336 1.00 20.14 281 LEU A C 1
ATOM 2103 O O . LEU A 1 281 ? -28.369 1.266 2.867 1.00 21.15 281 LEU A O 1
ATOM 2108 N N . ARG A 1 282 ? -29.997 -0.269 2.714 1.00 22.03 282 ARG A N 1
ATOM 2109 C CA . ARG A 1 282 ? -29.357 -1.075 3.750 1.00 19.65 282 ARG A CA 1
ATOM 2110 C C . ARG A 1 282 ? -28.047 -1.690 3.266 1.00 27.47 282 ARG A C 1
ATOM 2111 O O . ARG A 1 282 ? -27.114 -1.873 4.062 1.00 24.88 282 ARG A O 1
ATOM 2119 N N . ASN A 1 283 ? -27.955 -2.017 1.979 1.00 27.68 283 ASN A N 1
ATOM 2120 C CA . ASN A 1 283 ? -26.702 -2.522 1.435 1.00 25.99 283 ASN A CA 1
ATOM 2121 C C . ASN A 1 283 ? -25.626 -1.443 1.434 1.00 24.73 283 ASN A C 1
ATOM 2122 O O . ASN A 1 283 ? -24.462 -1.719 1.740 1.00 25.71 283 ASN A O 1
ATOM 2127 N N . VAL A 1 284 ? -25.984 -0.212 1.071 1.00 22.69 284 VAL A N 1
ATOM 2128 C CA . VAL A 1 284 ? -25.026 0.880 1.193 1.00 19.38 284 VAL A CA 1
ATOM 2129 C C . VAL A 1 284 ? -24.649 1.080 2.653 1.00 22.56 284 VAL A C 1
ATOM 2130 O O . VAL A 1 284 ? -23.482 1.322 2.978 1.00 26.98 284 VAL A O 1
ATOM 2134 N N . ARG A 1 285 ? -25.625 0.954 3.560 1.00 24.81 285 ARG A N 1
ATOM 2135 C CA . ARG A 1 285 ? -25.338 1.086 4.989 1.00 26.16 285 ARG A CA 1
ATOM 2136 C C . ARG A 1 285 ? -24.288 0.072 5.446 1.00 32.78 285 ARG A C 1
ATOM 2137 O O . ARG A 1 285 ? -23.418 0.391 6.269 1.00 25.05 285 ARG A O 1
ATOM 2145 N N . ALA A 1 286 ? -24.351 -1.154 4.916 1.00 27.78 286 ALA A N 1
ATOM 2146 C CA . ALA A 1 286 ? -23.372 -2.182 5.257 1.00 28.27 286 ALA A CA 1
ATOM 2147 C C . ALA A 1 286 ? -21.986 -1.901 4.669 1.00 30.95 286 ALA A C 1
ATOM 2148 O O . ALA A 1 286 ? -20.983 -2.393 5.205 1.00 30.40 286 ALA A O 1
ATOM 2150 N N . ALA A 1 287 ? -21.901 -1.120 3.589 1.00 22.65 287 ALA A N 1
ATOM 2151 C CA . ALA A 1 287 ? -20.612 -0.765 3.002 1.00 26.96 287 ALA A CA 1
ATOM 2152 C C . ALA A 1 287 ? -19.964 0.442 3.673 1.00 30.51 287 ALA A C 1
ATOM 2153 O O . ALA A 1 287 ? -18.742 0.455 3.876 1.00 30.35 287 ALA A O 1
ATOM 2155 N N . ILE A 1 288 ? -20.758 1.465 4.011 1.00 25.65 288 ILE A N 1
ATOM 2156 C CA . ILE A 1 288 ? -20.210 2.725 4.517 1.00 23.68 288 ILE A CA 1
ATOM 2157 C C . ILE A 1 288 ? -19.658 2.535 5.929 1.00 35.37 288 ILE A C 1
ATOM 2158 O O . ILE A 1 288 ? -20.143 1.705 6.712 1.00 35.51 288 ILE A O 1
ATOM 2163 N N . LYS A 1 289 ? -18.631 3.317 6.261 1.00 30.35 289 LYS A N 1
ATOM 2164 C CA . LYS A 1 289 ? -18.038 3.244 7.587 1.00 34.51 289 LYS A CA 1
ATOM 2165 C C . LYS A 1 289 ? -18.183 4.602 8.268 1.00 37.99 289 LYS A C 1
ATOM 2166 O O . LYS A 1 289 ? -18.532 5.591 7.601 1.00 32.71 289 LYS A O 1
ATOM 2172 N N . PRO A 1 290 ? -17.970 4.689 9.583 1.00 41.45 290 PRO A N 1
ATOM 2173 C CA . PRO A 1 290 ? -18.121 5.979 10.269 1.00 39.02 290 PRO A CA 1
ATOM 2174 C C . PRO A 1 290 ? -17.330 7.081 9.580 1.00 31.37 290 PRO A C 1
ATOM 2175 O O . PRO A 1 290 ? -16.202 6.876 9.128 1.00 30.15 290 PRO A O 1
ATOM 2179 N N . GLY A 1 291 ? -17.944 8.258 9.482 1.00 29.21 291 GLY A N 1
ATOM 2180 C CA . GLY A 1 291 ? -17.365 9.364 8.754 1.00 30.85 291 GLY A CA 1
ATOM 2181 C C . GLY A 1 291 ? -17.792 9.463 7.302 1.00 32.15 291 GLY A C 1
ATOM 2182 O O . GLY A 1 291 ? -17.628 10.529 6.692 1.00 29.39 291 GLY A O 1
ATOM 2183 N N . GLY A 1 292 ? -18.329 8.385 6.727 1.00 30.59 292 GLY A N 1
ATOM 2184 C CA . GLY A 1 292 ? -18.766 8.431 5.348 1.00 30.20 292 GLY A CA 1
ATOM 2185 C C . GLY A 1 292 ? -20.059 9.214 5.181 1.00 32.49 292 GLY A C 1
ATOM 2186 O O . GLY A 1 292 ? -20.769 9.527 6.135 1.00 29.10 292 GLY A O 1
ATOM 2187 N N . LYS A 1 293 ? -20.362 9.554 3.929 1.00 26.16 293 LYS A N 1
ATOM 2188 C CA . LYS A 1 293 ? -21.596 10.256 3.604 1.00 25.18 293 LYS A CA 1
ATOM 2189 C C . LYS A 1 293 ? -22.334 9.525 2.502 1.00 27.62 293 LYS A C 1
ATOM 2190 O O . LYS A 1 293 ? -21.717 8.972 1.587 1.00 27.19 293 LYS A O 1
ATOM 2196 N N . LEU A 1 294 ? -23.656 9.539 2.598 1.00 23.00 294 LEU A N 1
ATOM 2197 C CA . LEU A 1 294 ? -24.534 9.076 1.535 1.00 20.58 294 LEU A CA 1
ATOM 2198 C C . LEU A 1 294 ? -25.135 10.299 0.852 1.00 23.68 294 LEU A C 1
ATOM 2199 O O . LEU A 1 294 ? -25.669 11.183 1.530 1.00 21.64 294 LEU A O 1
ATOM 2204 N N . LEU A 1 295 ? -25.023 10.363 -0.474 1.00 20.10 295 LEU A N 1
ATOM 2205 C CA . LEU A 1 295 ? -25.607 11.446 -1.264 1.00 18.55 295 LEU A CA 1
ATOM 2206 C C . LEU A 1 295 ? -26.609 10.875 -2.249 1.00 21.96 295 LEU A C 1
ATOM 2207 O O . LEU A 1 295 ? -26.230 10.140 -3.163 1.00 20.95 295 LEU A O 1
ATOM 2212 N N . ILE A 1 296 ? -27.876 11.255 -2.093 1.00 19.35 296 ILE A N 1
ATOM 2213 C CA . ILE A 1 296 ? -28.963 10.815 -2.961 1.00 18.17 296 ILE A CA 1
ATOM 2214 C C . ILE A 1 296 ? -29.362 11.999 -3.832 1.00 20.85 296 ILE A C 1
ATOM 2215 O O . ILE A 1 296 ? -29.829 13.024 -3.323 1.00 22.56 296 ILE A O 1
ATOM 2220 N N . ALA A 1 297 ? -29.155 11.874 -5.145 1.00 16.13 297 ALA A N 1
ATOM 2221 C CA . ALA A 1 297 ? -29.415 12.973 -6.075 1.00 18.16 297 ALA A CA 1
ATOM 2222 C C . ALA A 1 297 ? -30.750 12.692 -6.741 1.00 18.83 297 ALA A C 1
ATOM 2223 O O . ALA A 1 297 ? -30.857 11.774 -7.561 1.00 18.43 297 ALA A O 1
ATOM 2225 N N . GLU A 1 298 ? -31.779 13.452 -6.351 1.00 17.42 298 GLU A N 1
ATOM 2226 C CA . GLU A 1 298 ? -33.129 13.277 -6.872 1.00 18.44 298 GLU A CA 1
ATOM 2227 C C . GLU A 1 298 ? -33.839 14.617 -6.851 1.00 19.80 298 GLU A C 1
ATOM 2228 O O . GLU A 1 298 ? -33.472 15.522 -6.097 1.00 18.70 298 GLU A O 1
ATOM 2234 N N . MET A 1 299 ? -34.895 14.722 -7.657 1.00 18.58 299 MET A N 1
ATOM 2235 C CA . MET A 1 299 ? -35.846 15.814 -7.480 1.00 19.21 299 MET A CA 1
ATOM 2236 C C . MET A 1 299 ? -36.639 15.584 -6.192 1.00 20.71 299 MET A C 1
ATOM 2237 O O . MET A 1 299 ? -37.296 14.551 -6.026 1.00 28.80 299 MET A O 1
ATOM 2242 N N . VAL A 1 300 ? -36.556 16.541 -5.272 1.00 19.93 300 VAL A N 1
ATOM 2243 C CA . VAL A 1 300 ? -37.191 16.463 -3.963 1.00 17.10 300 VAL A CA 1
ATOM 2244 C C . VAL A 1 300 ? -38.446 17.319 -3.994 1.00 21.95 300 VAL A C 1
ATOM 2245 O O . VAL A 1 300 ? -38.366 18.534 -4.214 1.00 23.84 300 VAL A O 1
ATOM 2249 N N . ILE A 1 301 ? -39.599 16.708 -3.740 1.00 18.40 301 ILE A N 1
ATOM 2250 C CA . ILE A 1 301 ? -40.864 17.442 -3.823 1.00 21.33 301 ILE A CA 1
ATOM 2251 C C . ILE A 1 301 ? -41.062 18.249 -2.542 1.00 19.45 301 ILE A C 1
ATOM 2252 O O . ILE A 1 301 ? -40.902 17.700 -1.446 1.00 16.48 301 ILE A O 1
ATOM 2257 N N . PRO A 1 302 ? -41.413 19.534 -2.639 1.00 21.16 302 PRO A N 1
ATOM 2258 C CA . PRO A 1 302 ? -41.670 20.326 -1.429 1.00 30.34 302 PRO A CA 1
ATOM 2259 C C . PRO A 1 302 ? -42.823 19.747 -0.623 1.00 27.61 302 PRO A C 1
ATOM 2260 O O . PRO A 1 302 ? -43.798 19.225 -1.171 1.00 22.04 302 PRO A O 1
ATOM 2264 N N . GLU A 1 303 ? -42.701 19.848 0.698 1.00 29.45 303 GLU A N 1
ATOM 2265 C CA . GLU A 1 303 ? -43.643 19.164 1.578 1.00 34.11 303 GLU A CA 1
ATOM 2266 C C . GLU A 1 303 ? -45.060 19.705 1.441 1.00 32.30 303 GLU A C 1
ATOM 2267 O O . GLU A 1 303 ? -46.022 18.949 1.606 1.00 39.31 303 GLU A O 1
ATOM 2273 N N . GLN A 1 304 ? -45.225 20.989 1.132 1.00 31.54 304 GLN A N 1
ATOM 2274 C CA . GLN A 1 304 ? -46.565 21.557 1.064 1.00 31.46 304 GLN A CA 1
ATOM 2275 C C . GLN A 1 304 ? -46.689 22.523 -0.109 1.00 30.90 304 GLN A C 1
ATOM 2276 O O . GLN A 1 304 ? -45.697 22.969 -0.693 1.00 27.79 304 GLN A O 1
ATOM 2282 N N . GLY A 1 305 ? -47.937 22.837 -0.443 1.00 28.67 305 GLY A N 1
ATOM 2283 C CA . GLY A 1 305 ? -48.264 23.798 -1.477 1.00 29.13 305 GLY A CA 1
ATOM 2284 C C . GLY A 1 305 ? -48.403 23.166 -2.852 1.00 29.33 305 GLY A C 1
ATOM 2285 O O . GLY A 1 305 ? -47.943 22.055 -3.117 1.00 22.68 305 GLY A O 1
ATOM 2286 N N . ASP A 1 306 ? -49.047 23.908 -3.750 1.00 23.23 306 ASP A N 1
ATOM 2287 C CA . ASP A 1 306 ? -49.279 23.442 -5.115 1.00 21.96 306 ASP A CA 1
ATOM 2288 C C . ASP A 1 306 ? -48.373 24.137 -6.125 1.00 21.66 306 ASP A C 1
ATOM 2289 O O . ASP A 1 306 ? -48.739 24.281 -7.293 1.00 22.01 306 ASP A O 1
ATOM 2294 N N . GLN A 1 307 ? -47.178 24.554 -5.704 1.00 22.68 307 GLN A N 1
ATOM 2295 C CA . GLN A 1 307 ? -46.261 25.181 -6.643 1.00 21.76 307 GLN A CA 1
ATOM 2296 C C . GLN A 1 307 ? -45.766 24.153 -7.669 1.00 24.21 307 GLN A C 1
ATOM 2297 O O . GLN A 1 307 ? -45.572 22.974 -7.329 1.00 21.49 307 GLN A O 1
ATOM 2303 N N . PRO A 1 308 ? -45.578 24.555 -8.933 1.00 20.39 308 PRO A N 1
ATOM 2304 C CA . PRO A 1 308 ? -45.007 23.628 -9.921 1.00 22.62 308 PRO A CA 1
ATOM 2305 C C . PRO A 1 308 ? -43.661 23.111 -9.456 1.00 23.43 308 PRO A C 1
ATOM 2306 O O . PRO A 1 308 ? -42.861 23.844 -8.870 1.00 19.29 308 PRO A O 1
ATOM 2310 N N . HIS A 1 309 ? -43.428 21.830 -9.701 1.00 20.29 309 HIS A N 1
ATOM 2311 C CA . HIS A 1 309 ? -42.120 21.240 -9.460 1.00 25.61 309 HIS A CA 1
ATOM 2312 C C . HIS A 1 309 ? -41.953 20.077 -10.419 1.00 22.41 309 HIS A C 1
ATOM 2313 O O . HIS A 1 309 ? -42.873 19.273 -10.568 1.00 20.86 309 HIS A O 1
ATOM 2320 N N . SER A 1 310 ? -40.783 19.987 -11.062 1.00 21.87 310 SER A N 1
ATOM 2321 C CA . SER A 1 310 ? -40.556 18.908 -12.023 1.00 23.25 310 SER A CA 1
ATOM 2322 C C . SER A 1 310 ? -40.803 17.533 -11.408 1.00 19.05 310 SER A C 1
ATOM 2323 O O . SER A 1 310 ? -41.311 16.631 -12.083 1.00 18.80 310 SER A O 1
ATOM 2326 N N . GLY A 1 311 ? -40.459 17.359 -10.128 1.00 20.59 311 GLY A N 1
ATOM 2327 C CA . GLY A 1 311 ? -40.656 16.066 -9.486 1.00 22.19 311 GLY A CA 1
ATOM 2328 C C . GLY A 1 311 ? -42.107 15.614 -9.453 1.00 17.02 311 GLY A C 1
ATOM 2329 O O . GLY A 1 311 ? -42.385 14.414 -9.472 1.00 19.85 311 GLY A O 1
ATOM 2330 N N . LYS A 1 312 ? -43.053 16.557 -9.406 1.00 20.78 312 LYS A N 1
ATOM 2331 C CA . LYS A 1 312 ? -44.459 16.162 -9.396 1.00 18.05 312 LYS A CA 1
ATOM 2332 C C . LYS A 1 312 ? -44.855 15.472 -10.699 1.00 16.91 312 LYS A C 1
ATOM 2333 O O . LYS A 1 312 ? -45.703 14.572 -10.691 1.00 19.41 312 LYS A O 1
ATOM 2339 N N . LEU A 1 313 ? -44.275 15.885 -11.823 1.00 17.57 313 LEU A N 1
ATOM 2340 C CA . LEU A 1 313 ? -44.585 15.231 -13.093 1.00 18.02 313 LEU A CA 1
ATOM 2341 C C . LEU A 1 313 ? -43.798 13.932 -13.265 1.00 16.45 313 LEU A C 1
ATOM 2342 O O . LEU A 1 313 ? -44.372 12.911 -13.662 1.00 19.17 313 LEU A O 1
ATOM 2347 N N . VAL A 1 314 ? -42.491 13.943 -12.972 1.00 17.86 314 VAL A N 1
ATOM 2348 C CA . VAL A 1 314 ? -41.687 12.727 -13.104 1.00 18.47 314 VAL A CA 1
ATOM 2349 C C . VAL A 1 314 ? -42.245 11.625 -12.212 1.00 21.41 314 VAL A C 1
ATOM 2350 O O . VAL A 1 314 ? -42.183 10.437 -12.557 1.00 18.91 314 VAL A O 1
ATOM 2354 N N . ASP A 1 315 ? -42.838 12.000 -11.082 1.00 16.44 315 ASP A N 1
ATOM 2355 C CA . ASP A 1 315 ? -43.464 11.020 -10.192 1.00 17.85 315 ASP A CA 1
ATOM 2356 C C . ASP A 1 315 ? -44.451 10.110 -10.933 1.00 21.95 315 ASP A C 1
ATOM 2357 O O . ASP A 1 315 ? -44.530 8.907 -10.661 1.00 17.93 315 ASP A O 1
ATOM 2362 N N . LEU A 1 316 ? -45.214 10.665 -11.874 1.00 15.56 316 LEU A N 1
ATOM 2363 C CA . LEU A 1 316 ? -46.229 9.872 -12.565 1.00 17.22 316 LEU A CA 1
ATOM 2364 C C . LEU A 1 316 ? -45.593 8.900 -13.544 1.00 16.83 316 LEU A C 1
ATOM 2365 O O . LEU A 1 316 ? -46.088 7.786 -13.750 1.00 20.58 316 LEU A O 1
ATOM 2370 N N . TRP A 1 317 ? -44.514 9.330 -14.181 1.00 15.92 317 TRP A N 1
ATOM 2371 C CA . TRP A 1 317 ? -43.708 8.445 -15.007 1.00 17.49 317 TRP A CA 1
ATOM 2372 C C . TRP A 1 317 ? -43.187 7.264 -14.198 1.00 20.53 317 TRP A C 1
ATOM 2373 O O . TRP A 1 317 ? -43.225 6.114 -14.647 1.00 18.33 317 TRP A O 1
ATOM 2384 N N . LEU A 1 318 ? -42.648 7.543 -13.013 1.00 15.65 318 LEU A N 1
ATOM 2385 C CA . LEU A 1 318 ? -42.156 6.478 -12.143 1.00 18.50 318 LEU A CA 1
ATOM 2386 C C . LEU A 1 318 ? -43.277 5.528 -11.751 1.00 19.91 318 LEU A C 1
ATOM 2387 O O . LEU A 1 318 ? -43.091 4.303 -11.714 1.00 17.11 318 LEU A O 1
ATOM 2392 N N . MET A 1 319 ? -44.442 6.082 -11.425 1.00 15.44 319 MET A N 1
ATOM 2393 C CA . MET A 1 319 ? -45.596 5.261 -11.067 1.00 15.46 319 MET A CA 1
ATOM 2394 C C . MET A 1 319 ? -45.971 4.309 -12.198 1.00 17.68 319 MET A C 1
ATOM 2395 O O . MET A 1 319 ? -46.234 3.122 -11.972 1.00 18.33 319 MET A O 1
ATOM 2400 N N . LEU A 1 320 ? -46.002 4.829 -13.423 1.00 15.72 320 LEU A N 1
ATOM 2401 C CA . LEU A 1 320 ? -46.397 4.053 -14.597 1.00 17.01 320 LEU A CA 1
ATOM 2402 C C . LEU A 1 320 ? -45.388 2.950 -14.905 1.00 20.63 320 LEU A C 1
ATOM 2403 O O . LEU A 1 320 ? -45.759 1.789 -15.121 1.00 18.02 320 LEU A O 1
ATOM 2408 N N . LEU A 1 321 ? -44.101 3.289 -14.914 1.00 16.30 321 LEU A N 1
ATOM 2409 C CA . LEU A 1 321 ? -43.113 2.386 -15.496 1.00 14.60 321 LEU A CA 1
ATOM 2410 C C . LEU A 1 321 ? -42.555 1.381 -14.497 1.00 17.59 321 LEU A C 1
ATOM 2411 O O . LEU A 1 321 ? -42.393 0.206 -14.844 1.00 21.03 321 LEU A O 1
ATOM 2416 N N . VAL A 1 322 ? -42.234 1.802 -13.269 1.00 19.59 322 VAL A N 1
ATOM 2417 C CA . VAL A 1 322 ? -41.423 0.977 -12.379 1.00 20.41 322 VAL A CA 1
ATOM 2418 C C . VAL A 1 322 ? -42.002 0.865 -10.980 1.00 23.33 322 VAL A C 1
ATOM 2419 O O . VAL A 1 322 ? -41.438 0.156 -10.147 1.00 24.59 322 VAL A O 1
ATOM 2423 N N . GLY A 1 323 ? -43.094 1.562 -10.680 1.00 21.41 323 GLY A N 1
ATOM 2424 C CA . GLY A 1 323 ? -43.622 1.537 -9.328 1.00 21.16 323 GLY A CA 1
ATOM 2425 C C . GLY A 1 323 ? -42.775 2.273 -8.314 1.00 22.04 323 GLY A C 1
ATOM 2426 O O . GLY A 1 323 ? -42.902 2.011 -7.120 1.00 22.34 323 GLY A O 1
ATOM 2427 N N . GLY A 1 324 ? -41.902 3.179 -8.753 1.00 18.67 324 GLY A N 1
ATOM 2428 C CA . GLY A 1 324 ? -41.170 4.039 -7.847 1.00 22.99 324 GLY A CA 1
ATOM 2429 C C . GLY A 1 324 ? -41.940 5.311 -7.547 1.00 19.03 324 GLY A C 1
ATOM 2430 O O . GLY A 1 324 ? -43.119 5.449 -7.865 1.00 18.78 324 GLY A O 1
ATOM 2431 N N . ARG A 1 325 ? -41.247 6.267 -6.938 1.00 18.90 325 ARG A N 1
ATOM 2432 C CA . ARG A 1 325 ? -41.910 7.519 -6.598 1.00 16.79 325 ARG A CA 1
ATOM 2433 C C . ARG A 1 325 ? -40.863 8.576 -6.295 1.00 19.78 325 ARG A C 1
ATOM 2434 O O . ARG A 1 325 ? -39.728 8.265 -5.932 1.00 18.18 325 ARG A O 1
ATOM 2442 N N . GLU A 1 326 ? -41.270 9.834 -6.428 1.00 22.36 326 GLU A N 1
ATOM 2443 C CA . GLU A 1 326 ? -40.494 10.920 -5.849 1.00 16.71 326 GLU A CA 1
ATOM 2444 C C . GLU A 1 326 ? -40.966 11.172 -4.421 1.00 17.79 326 GLU A C 1
ATOM 2445 O O . GLU A 1 326 ? -42.108 10.872 -4.053 1.00 24.39 326 GLU A O 1
ATOM 2451 N N . ARG A 1 327 ? -40.068 11.733 -3.613 1.00 19.20 327 ARG A N 1
ATOM 2452 C CA . ARG A 1 327 ? -40.284 11.872 -2.186 1.00 18.38 327 ARG A CA 1
ATOM 2453 C C . ARG A 1 327 ? -40.041 13.307 -1.726 1.00 19.33 327 ARG A C 1
ATOM 2454 O O . ARG A 1 327 ? -39.271 14.060 -2.331 1.00 19.89 327 ARG A O 1
ATOM 2462 N N . THR A 1 328 ? -40.727 13.673 -0.652 1.00 24.00 328 THR A N 1
ATOM 2463 C CA . THR A 1 328 ? -40.494 14.911 0.073 1.00 22.98 328 THR A CA 1
ATOM 2464 C C . THR A 1 328 ? -39.294 14.768 1.014 1.00 19.31 328 THR A C 1
ATOM 2465 O O . THR A 1 328 ? -38.768 13.669 1.219 1.00 22.28 328 THR A O 1
ATOM 2469 N N . PRO A 1 329 ? -38.842 15.868 1.624 1.00 18.27 329 PRO A N 1
ATOM 2470 C CA . PRO A 1 329 ? -37.754 15.732 2.608 1.00 20.70 329 PRO A CA 1
ATOM 2471 C C . PRO A 1 329 ? -38.121 14.811 3.760 1.00 22.27 329 PRO A C 1
ATOM 2472 O O . PRO A 1 329 ? -37.312 13.945 4.123 1.00 20.69 329 PRO A O 1
ATOM 2476 N N . GLY A 1 330 ? -39.330 14.954 4.328 1.00 22.98 330 GLY A N 1
ATOM 2477 C CA . GLY A 1 330 ? -39.734 14.100 5.436 1.00 28.89 330 GLY A CA 1
ATOM 2478 C C . GLY A 1 330 ? -39.856 12.637 5.052 1.00 22.06 330 GLY A C 1
ATOM 2479 O O . GLY A 1 330 ? -39.583 11.750 5.868 1.00 22.38 330 GLY A O 1
ATOM 2480 N N . GLN A 1 331 ? -40.264 12.363 3.810 1.00 25.57 331 GLN A N 1
ATOM 2481 C CA . GLN A 1 331 ? -40.297 10.983 3.338 1.00 28.19 331 GLN A CA 1
ATOM 2482 C C . GLN A 1 331 ? -38.892 10.431 3.162 1.00 27.51 331 GLN A C 1
ATOM 2483 O O . GLN A 1 331 ? -38.638 9.259 3.467 1.00 24.63 331 GLN A O 1
ATOM 2489 N N . TYR A 1 332 ? -37.964 11.248 2.657 1.00 25.18 332 TYR A N 1
ATOM 2490 C CA . TYR A 1 332 ? -36.580 10.796 2.597 1.00 23.10 332 TYR A CA 1
ATOM 2491 C C . TYR A 1 332 ? -36.025 10.578 3.993 1.00 20.46 332 TYR A C 1
ATOM 2492 O O . TYR A 1 332 ? -35.288 9.615 4.225 1.00 20.42 332 TYR A O 1
ATOM 2501 N N . ALA A 1 333 ? -36.376 11.457 4.940 1.00 18.59 333 ALA A N 1
ATOM 2502 C CA . ALA A 1 333 ? -35.858 11.307 6.296 1.00 25.50 333 ALA A CA 1
ATOM 2503 C C . ALA A 1 333 ? -36.332 10.001 6.909 1.00 20.25 333 ALA A C 1
ATOM 2504 O O . ALA A 1 333 ? -35.562 9.300 7.578 1.00 22.42 333 ALA A O 1
ATOM 2506 N N . ASP A 1 334 ? -37.595 9.645 6.663 1.00 24.76 334 ASP A N 1
ATOM 2507 C CA . ASP A 1 334 ? -38.151 8.421 7.223 1.00 25.00 334 ASP A CA 1
ATOM 2508 C C . ASP A 1 334 ? -37.522 7.202 6.573 1.00 26.82 334 ASP A C 1
ATOM 2509 O O . ASP A 1 334 ? -37.170 6.231 7.256 1.00 24.26 334 ASP A O 1
ATOM 2514 N N . LEU A 1 335 ? -37.381 7.238 5.246 1.00 25.97 335 LEU A N 1
ATOM 2515 C CA . LEU A 1 335 ? -36.759 6.137 4.522 1.00 24.16 335 LEU A CA 1
ATOM 2516 C C . LEU A 1 335 ? -35.313 5.929 4.970 1.00 25.19 335 LEU A C 1
ATOM 2517 O O . LEU A 1 335 ? -34.884 4.797 5.219 1.00 24.25 335 LEU A O 1
ATOM 2522 N N . LEU A 1 336 ? -34.548 7.020 5.083 1.00 20.15 336 LEU A N 1
ATOM 2523 C CA . LEU A 1 336 ? -33.166 6.920 5.546 1.00 20.98 336 LEU A CA 1
ATOM 2524 C C . LEU A 1 336 ? -33.089 6.326 6.948 1.00 21.02 336 LEU A C 1
ATOM 2525 O O . LEU A 1 336 ? -32.251 5.459 7.212 1.00 23.99 336 LEU A O 1
ATOM 2530 N N . ALA A 1 337 ? -33.967 6.767 7.853 1.00 24.56 337 ALA A N 1
ATOM 2531 C CA . ALA A 1 337 ? -33.913 6.282 9.232 1.00 25.10 337 ALA A CA 1
ATOM 2532 C C . ALA A 1 337 ? -34.158 4.776 9.305 1.00 24.92 337 ALA A C 1
ATOM 2533 O O . ALA A 1 337 ? -33.564 4.079 10.139 1.00 27.86 337 ALA A O 1
ATOM 2535 N N . ARG A 1 338 ? -35.043 4.254 8.454 1.00 27.10 338 ARG A N 1
ATOM 2536 C CA . ARG A 1 338 ? -35.280 2.814 8.440 1.00 34.83 338 ARG A CA 1
ATOM 2537 C C . ARG A 1 338 ? -34.106 2.033 7.856 1.00 35.05 338 ARG A C 1
ATOM 2538 O O . ARG A 1 338 ? -34.035 0.814 8.038 1.00 34.67 338 ARG A O 1
ATOM 2546 N N . ALA A 1 339 ? -33.173 2.699 7.188 1.00 31.89 339 ALA A N 1
ATOM 2547 C CA . ALA A 1 339 ? -32.019 2.022 6.611 1.00 30.47 339 ALA A CA 1
ATOM 2548 C C . ALA A 1 339 ? -30.735 2.283 7.384 1.00 28.00 339 ALA A C 1
ATOM 2549 O O . ALA A 1 339 ? -29.660 1.889 6.925 1.00 34.60 339 ALA A O 1
ATOM 2551 N N . GLY A 1 340 ? -30.813 2.938 8.538 1.00 19.80 340 GLY A N 1
ATOM 2552 C CA . GLY A 1 340 ? -29.625 3.164 9.324 1.00 24.88 340 GLY A CA 1
ATOM 2553 C C . GLY A 1 340 ? -28.908 4.462 9.049 1.00 25.53 340 GLY A C 1
ATOM 2554 O O . GLY A 1 340 ? -27.739 4.586 9.422 1.00 28.20 340 GLY A O 1
ATOM 2555 N N . PHE A 1 341 ? -29.567 5.430 8.416 1.00 24.35 341 PHE A N 1
ATOM 2556 C CA . PHE A 1 341 ? -28.987 6.737 8.135 1.00 26.22 341 PHE A CA 1
ATOM 2557 C C . PHE A 1 341 ? -29.791 7.815 8.846 1.00 29.70 341 PHE A C 1
ATOM 2558 O O . PHE A 1 341 ? -30.900 7.580 9.318 1.00 28.38 341 PHE A O 1
ATOM 2566 N N . ARG A 1 342 ? -29.229 9.022 8.893 1.00 24.65 342 ARG A N 1
ATOM 2567 C CA . ARG A 1 342 ? -29.981 10.198 9.311 1.00 21.79 342 ARG A CA 1
ATOM 2568 C C . ARG A 1 342 ? -29.806 11.281 8.265 1.00 22.73 342 ARG A C 1
ATOM 2569 O O . ARG A 1 342 ? -28.679 11.557 7.844 1.00 22.51 342 ARG A O 1
ATOM 2577 N N . LEU A 1 343 ? -30.920 11.878 7.843 1.00 19.91 343 LEU A N 1
ATOM 2578 C CA . LEU A 1 343 ? -30.868 12.991 6.909 1.00 19.20 343 LEU A CA 1
ATOM 2579 C C . LEU A 1 343 ? -30.170 14.180 7.554 1.00 24.50 343 LEU A C 1
ATOM 2580 O O . LEU A 1 343 ? -30.551 14.623 8.640 1.00 29.21 343 LEU A O 1
ATOM 2585 N N . GLU A 1 344 ? -29.163 14.714 6.869 1.00 20.54 344 GLU A N 1
ATOM 2586 C CA . GLU A 1 344 ? -28.392 15.843 7.380 1.00 22.87 344 GLU A CA 1
ATOM 2587 C C . GLU A 1 344 ? -28.762 17.163 6.700 1.00 26.86 344 GLU A C 1
ATOM 2588 O O . GLU A 1 344 ? -29.045 18.152 7.383 1.00 28.02 344 GLU A O 1
ATOM 2594 N N . ARG A 1 345 ? -28.772 17.202 5.366 1.00 22.20 345 ARG A N 1
ATOM 2595 C CA . ARG A 1 345 ? -29.181 18.385 4.617 1.00 22.98 345 ARG A CA 1
ATOM 2596 C C . ARG A 1 345 ? -29.892 17.956 3.340 1.00 26.66 345 ARG A C 1
ATOM 2597 O O . ARG A 1 345 ? -29.634 16.875 2.809 1.00 22.59 345 ARG A O 1
ATOM 2605 N N . VAL A 1 346 ? -30.769 18.823 2.832 1.00 21.51 346 VAL A N 1
ATOM 2606 C CA . VAL A 1 346 ? -31.206 18.739 1.439 1.00 22.05 346 VAL A CA 1
ATOM 2607 C C . VAL A 1 346 ? -30.556 19.912 0.726 1.00 24.53 346 VAL A C 1
ATOM 2608 O O . VAL A 1 346 ? -30.897 21.071 0.986 1.00 20.81 346 VAL A O 1
ATOM 2612 N N . VAL A 1 347 ? -29.610 19.610 -0.154 1.00 19.82 347 VAL A N 1
ATOM 2613 C CA . VAL A 1 347 ? -28.783 20.618 -0.804 1.00 14.78 347 VAL A CA 1
ATOM 2614 C C . VAL A 1 347 ? -29.435 20.997 -2.132 1.00 20.60 347 VAL A C 1
ATOM 2615 O O . VAL A 1 347 ? -29.506 20.180 -3.053 1.00 22.39 347 VAL A O 1
ATOM 2619 N N . GLU A 1 348 ? -29.913 22.239 -2.236 1.00 16.53 348 GLU A N 1
ATOM 2620 C CA . GLU A 1 348 ? -30.522 22.696 -3.479 1.00 21.09 348 GLU A CA 1
ATOM 2621 C C . GLU A 1 348 ? -29.458 23.013 -4.526 1.00 19.84 348 GLU A C 1
ATOM 2622 O O . GLU A 1 348 ? -28.311 23.321 -4.204 1.00 26.22 348 GLU A O 1
ATOM 2628 N N . THR A 1 349 ? -29.866 22.968 -5.801 1.00 19.00 349 THR A N 1
ATOM 2629 C CA . THR A 1 349 ? -28.976 23.307 -6.906 1.00 14.56 349 THR A CA 1
ATOM 2630 C C . THR A 1 349 ? -29.649 24.349 -7.787 1.00 24.02 349 THR A C 1
ATOM 2631 O O . THR A 1 349 ? -30.816 24.706 -7.593 1.00 22.97 349 THR A O 1
ATOM 2635 N N . ALA A 1 350 ? -28.908 24.815 -8.792 1.00 23.13 350 ALA A N 1
ATOM 2636 C CA . ALA A 1 350 ? -29.464 25.761 -9.746 1.00 25.76 350 ALA A CA 1
ATOM 2637 C C . ALA A 1 350 ? -30.384 25.094 -10.750 1.00 23.83 350 ALA A C 1
ATOM 2638 O O . ALA A 1 350 ? -30.791 25.739 -11.715 1.00 29.54 350 ALA A O 1
ATOM 2640 N N . ALA A 1 351 ? -30.725 23.825 -10.527 1.00 29.16 351 ALA A N 1
ATOM 2641 C CA . ALA A 1 351 ? -31.618 23.065 -11.395 1.00 28.80 351 ALA A CA 1
ATOM 2642 C C . ALA A 1 351 ? -32.711 22.430 -10.541 1.00 24.80 351 ALA A C 1
ATOM 2643 O O . ALA A 1 351 ? -32.842 22.761 -9.356 1.00 26.21 351 ALA A O 1
ATOM 2645 N N . ALA A 1 352 ? -33.506 21.525 -11.115 1.00 22.19 352 ALA A N 1
ATOM 2646 C CA . ALA A 1 352 ? -34.604 20.946 -10.341 1.00 21.79 352 ALA A CA 1
ATOM 2647 C C . ALA A 1 352 ? -34.112 19.927 -9.324 1.00 20.61 352 ALA A C 1
ATOM 2648 O O . ALA A 1 352 ? -34.757 19.718 -8.287 1.00 22.48 352 ALA A O 1
ATOM 2650 N N . ILE A 1 353 ? -32.994 19.273 -9.616 1.00 20.39 353 ILE A N 1
ATOM 2651 C CA . ILE A 1 353 ? -32.500 18.202 -8.760 1.00 20.15 353 ILE A CA 1
ATOM 2652 C C . ILE A 1 353 ? -31.889 18.775 -7.483 1.00 22.05 353 ILE A C 1
ATOM 2653 O O . ILE A 1 353 ? -31.396 19.914 -7.449 1.00 20.20 353 ILE A O 1
ATOM 2658 N N . SER A 1 354 ? -31.941 17.988 -6.408 1.00 17.27 354 SER A N 1
ATOM 2659 C CA . SER A 1 354 ? -31.285 18.343 -5.157 1.00 16.47 354 SER A CA 1
ATOM 2660 C C . SER A 1 354 ? -30.414 17.174 -4.725 1.00 24.27 354 SER A C 1
ATOM 2661 O O . SER A 1 354 ? -30.492 16.077 -5.281 1.00 23.15 354 SER A O 1
ATOM 2664 N N . LEU A 1 355 ? -29.574 17.421 -3.726 1.00 17.39 355 LEU A N 1
ATOM 2665 C CA . LEU A 1 355 ? -28.747 16.391 -3.108 1.00 14.85 355 LEU A CA 1
ATOM 2666 C C . LEU A 1 355 ? -29.246 16.154 -1.691 1.00 22.95 355 LEU A C 1
ATOM 2667 O O . LEU A 1 355 ? -29.201 17.065 -0.860 1.00 24.60 355 LEU A O 1
ATOM 2672 N N . VAL A 1 356 ? -29.706 14.940 -1.413 1.00 17.68 356 VAL A N 1
ATOM 2673 C CA . VAL A 1 356 ? -30.064 14.548 -0.056 1.00 14.08 356 VAL A CA 1
ATOM 2674 C C . VAL A 1 356 ? -28.809 13.987 0.599 1.00 23.31 356 VAL A C 1
ATOM 2675 O O . VAL A 1 356 ? -28.327 12.920 0.213 1.00 25.90 356 VAL A O 1
ATOM 2679 N N . GLU A 1 357 ? -28.263 14.719 1.571 1.00 21.64 357 GLU A N 1
ATOM 2680 C CA . GLU A 1 357 ? -27.051 14.315 2.270 1.00 20.11 357 GLU A CA 1
ATOM 2681 C C . GLU A 1 357 ? -27.441 13.609 3.562 1.00 21.14 357 GLU A C 1
ATOM 2682 O O . GLU A 1 357 ? -28.222 14.150 4.354 1.00 22.33 357 GLU A O 1
ATOM 2688 N N . ALA A 1 358 ? -26.904 12.402 3.767 1.00 16.71 358 ALA A N 1
ATOM 2689 C CA . ALA A 1 358 ? -27.185 11.629 4.964 1.00 22.12 358 ALA A CA 1
ATOM 2690 C C . ALA A 1 358 ? -25.898 11.038 5.524 1.00 18.77 358 ALA A C 1
ATOM 2691 O O . ALA A 1 358 ? -24.931 10.792 4.793 1.00 18.46 358 ALA A O 1
ATOM 2693 N N . VAL A 1 359 ? -25.910 10.785 6.827 1.00 21.10 359 VAL A N 1
ATOM 2694 C CA . VAL A 1 359 ? -24.765 10.197 7.515 1.00 19.68 359 VAL A CA 1
ATOM 2695 C C . VAL A 1 359 ? -25.203 8.880 8.141 1.00 22.14 359 VAL A C 1
ATOM 2696 O O . VAL A 1 359 ? -26.367 8.736 8.533 1.00 24.85 359 VAL A O 1
ATOM 2700 N N . PRO A 1 360 ? -24.313 7.899 8.254 1.00 21.66 360 PRO A N 1
ATOM 2701 C CA . PRO A 1 360 ? -24.697 6.629 8.872 1.00 25.61 360 PRO A CA 1
ATOM 2702 C C . PRO A 1 360 ? -24.817 6.780 10.377 1.00 28.38 360 PRO A C 1
ATOM 2703 O O . PRO A 1 360 ? -24.034 7.491 11.013 1.00 28.09 360 PRO A O 1
ATOM 2707 N N . VAL A 1 361 ? -25.826 6.131 10.943 1.00 29.71 361 VAL A N 1
ATOM 2708 C CA . VAL A 1 361 ? -25.994 6.128 12.395 1.00 31.74 361 VAL A CA 1
ATOM 2709 C C . VAL A 1 361 ? -26.084 4.682 12.877 1.00 43.10 361 VAL A C 1
ATOM 2710 O O . VAL A 1 361 ? -25.884 3.735 12.106 1.00 39.12 361 VAL A O 1
ATOM 2715 N N . GLU B 1 3 ? -73.527 37.391 -19.433 1.00 79.74 3 GLU B N 1
ATOM 2716 C CA . GLU B 1 3 ? -73.268 38.156 -20.646 1.00 79.41 3 GLU B CA 1
ATOM 2717 C C . GLU B 1 3 ? -71.835 37.930 -21.139 1.00 72.27 3 GLU B C 1
ATOM 2718 O O . GLU B 1 3 ? -70.916 37.759 -20.340 1.00 72.30 3 GLU B O 1
ATOM 2724 N N . LEU B 1 4 ? -71.657 37.924 -22.461 1.00 60.93 4 LEU B N 1
ATOM 2725 C CA . LEU B 1 4 ? -70.384 37.648 -23.121 1.00 45.85 4 LEU B CA 1
ATOM 2726 C C . LEU B 1 4 ? -69.621 38.947 -23.358 1.00 38.74 4 LEU B C 1
ATOM 2727 O O . LEU B 1 4 ? -70.221 39.949 -23.752 1.00 38.00 4 LEU B O 1
ATOM 2732 N N . PRO B 1 5 ? -68.304 38.982 -23.130 1.00 38.89 5 PRO B N 1
ATOM 2733 C CA . PRO B 1 5 ? -67.562 40.211 -23.393 1.00 32.45 5 PRO B CA 1
ATOM 2734 C C . PRO B 1 5 ? -67.505 40.499 -24.877 1.00 39.60 5 PRO B C 1
ATOM 2735 O O . PRO B 1 5 ? -67.583 39.577 -25.716 1.00 30.05 5 PRO B O 1
ATOM 2739 N N . PRO B 1 6 ? -67.399 41.770 -25.267 1.00 33.11 6 PRO B N 1
ATOM 2740 C CA . PRO B 1 6 ? -67.238 42.092 -26.678 1.00 33.75 6 PRO B CA 1
ATOM 2741 C C . PRO B 1 6 ? -65.983 41.441 -27.231 1.00 29.96 6 PRO B C 1
ATOM 2742 O O . PRO B 1 6 ? -65.021 41.178 -26.486 1.00 32.32 6 PRO B O 1
ATOM 2746 N N . PRO B 1 7 ? -65.960 41.147 -28.534 1.00 28.49 7 PRO B N 1
ATOM 2747 C CA . PRO B 1 7 ? -64.779 40.465 -29.104 1.00 27.48 7 PRO B CA 1
ATOM 2748 C C . PRO B 1 7 ? -63.463 41.207 -28.889 1.00 32.75 7 PRO B C 1
ATOM 2749 O O . PRO B 1 7 ? -62.430 40.559 -28.674 1.00 29.46 7 PRO B O 1
ATOM 2753 N N . HIS B 1 8 ? -63.462 42.544 -28.923 1.00 32.17 8 HIS B N 1
ATOM 2754 C CA . HIS B 1 8 ? -62.206 43.271 -28.743 1.00 32.17 8 HIS B CA 1
ATOM 2755 C C . HIS B 1 8 ? -61.639 43.077 -27.341 1.00 30.87 8 HIS B C 1
ATOM 2756 O O . HIS B 1 8 ? -60.415 43.042 -27.172 1.00 32.18 8 HIS B O 1
ATOM 2763 N N . VAL B 1 9 ? -62.502 42.922 -26.331 1.00 28.39 9 VAL B N 1
ATOM 2764 C CA . VAL B 1 9 ? -62.015 42.633 -24.987 1.00 28.66 9 VAL B CA 1
ATOM 2765 C C . VAL B 1 9 ? -61.342 41.263 -24.943 1.00 29.38 9 VAL B C 1
ATOM 2766 O O . VAL B 1 9 ? -60.319 41.082 -24.269 1.00 30.17 9 VAL B O 1
ATOM 2770 N N . VAL B 1 10 ? -61.893 40.279 -25.661 1.00 22.61 10 VAL B N 1
ATOM 2771 C CA . VAL B 1 10 ? -61.265 38.957 -25.681 1.00 20.49 10 VAL B CA 1
ATOM 2772 C C . VAL B 1 10 ? -59.933 39.008 -26.424 1.00 22.92 10 VAL B C 1
ATOM 2773 O O . VAL B 1 10 ? -58.960 38.357 -26.020 1.00 22.35 10 VAL B O 1
ATOM 2777 N N . ARG B 1 11 ? -59.855 39.791 -27.505 1.00 21.25 11 ARG B N 1
ATOM 2778 C CA . ARG B 1 11 ? -58.588 39.903 -28.229 1.00 23.35 11 ARG B CA 1
ATOM 2779 C C . ARG B 1 11 ? -57.504 40.476 -27.326 1.00 21.90 11 ARG B C 1
ATOM 2780 O O . ARG B 1 11 ? -56.346 40.045 -27.373 1.00 19.78 11 ARG B O 1
ATOM 2788 N N . GLU B 1 12 ? -57.872 41.446 -26.489 1.00 24.61 12 GLU B N 1
ATOM 2789 C CA . GLU B 1 12 ? -56.906 42.028 -25.568 1.00 22.73 12 GLU B CA 1
ATOM 2790 C C . GLU B 1 12 ? -56.467 41.019 -24.514 1.00 19.35 12 GLU B C 1
ATOM 2791 O O . GLU B 1 12 ? -55.287 40.972 -24.161 1.00 21.41 12 GLU B O 1
ATOM 2797 N N . ALA B 1 13 ? -57.397 40.210 -23.991 1.00 21.92 13 ALA B N 1
ATOM 2798 C CA . ALA B 1 13 ? -57.014 39.186 -23.020 1.00 26.35 13 ALA B CA 1
ATOM 2799 C C . ALA B 1 13 ? -56.104 38.130 -23.653 1.00 29.07 13 ALA B C 1
ATOM 2800 O O . ALA B 1 13 ? -55.141 37.676 -23.019 1.00 22.38 13 ALA B O 1
ATOM 2802 N N . GLU B 1 14 ? -56.383 37.742 -24.907 1.00 25.46 14 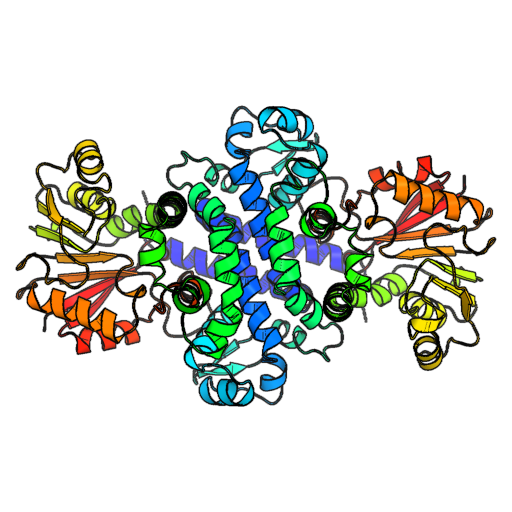GLU B N 1
ATOM 2803 C CA . GLU B 1 14 ? -55.509 36.809 -25.625 1.00 22.85 14 GLU B CA 1
ATOM 2804 C C . GLU B 1 14 ? -54.096 37.364 -25.768 1.00 28.86 14 GLU B C 1
ATOM 2805 O O . GLU B 1 14 ? -53.108 36.647 -25.565 1.00 19.64 14 GLU B O 1
ATOM 2811 N N . LYS B 1 15 ? -53.985 38.637 -26.149 1.00 19.17 15 LYS B N 1
ATOM 2812 C CA . LYS B 1 15 ? -52.673 39.256 -26.305 1.00 20.31 15 LYS B CA 1
ATOM 2813 C C . LYS B 1 15 ? -51.942 39.335 -24.970 1.00 19.86 15 LYS B C 1
ATOM 2814 O O . LYS B 1 15 ? -50.732 39.078 -24.902 1.00 20.37 15 LYS B O 1
ATOM 2820 N N . ALA B 1 16 ? -52.664 39.661 -23.894 1.00 21.78 16 ALA B N 1
ATOM 2821 C CA . ALA B 1 16 ? -52.064 39.683 -22.565 1.00 23.38 16 ALA B CA 1
ATOM 2822 C C . ALA B 1 16 ? -51.594 38.296 -22.143 1.00 22.85 16 ALA B C 1
ATOM 2823 O O . ALA B 1 16 ? -50.485 38.138 -21.610 1.00 20.76 16 ALA B O 1
ATOM 2825 N N . ARG B 1 17 ? -52.439 37.278 -22.347 1.00 22.23 17 ARG B N 1
ATOM 2826 C CA . ARG B 1 17 ? -52.041 35.915 -22.003 1.00 23.79 17 ARG B CA 1
ATOM 2827 C C . ARG B 1 17 ? -50.787 35.509 -22.754 1.00 23.78 17 ARG B C 1
ATOM 2828 O O . ARG B 1 17 ? -49.867 34.922 -22.173 1.00 24.69 17 ARG B O 1
ATOM 2836 N N . ALA B 1 18 ? -50.745 35.801 -24.056 1.00 22.47 18 ALA B N 1
ATOM 2837 C CA . ALA B 1 18 ? -49.595 35.419 -24.865 1.00 19.41 18 ALA B CA 1
ATOM 2838 C C . ALA B 1 18 ? -48.323 36.089 -24.354 1.00 20.35 18 ALA B C 1
ATOM 2839 O O . ALA B 1 18 ? -47.244 35.485 -24.365 1.00 22.80 18 ALA B O 1
ATOM 2841 N N . ASP B 1 19 ? -48.438 37.327 -23.876 1.00 22.26 19 ASP B N 1
ATOM 2842 C CA . ASP B 1 19 ? -47.279 38.039 -23.346 1.00 20.38 19 ASP B CA 1
ATOM 2843 C C . ASP B 1 19 ? -46.802 37.424 -22.033 1.00 26.59 19 ASP B C 1
ATOM 2844 O O . ASP B 1 19 ? -45.592 37.319 -21.786 1.00 22.29 19 ASP B O 1
ATOM 2849 N N . LEU B 1 20 ? -47.740 37.035 -21.169 1.00 21.52 20 LEU B N 1
ATOM 2850 C CA . LEU B 1 20 ? -47.372 36.363 -19.927 1.00 24.60 20 LEU B CA 1
ATOM 2851 C C . LEU B 1 20 ? -46.674 35.042 -20.217 1.00 22.13 20 LEU B C 1
ATOM 2852 O O . LEU B 1 20 ? -45.702 34.673 -19.543 1.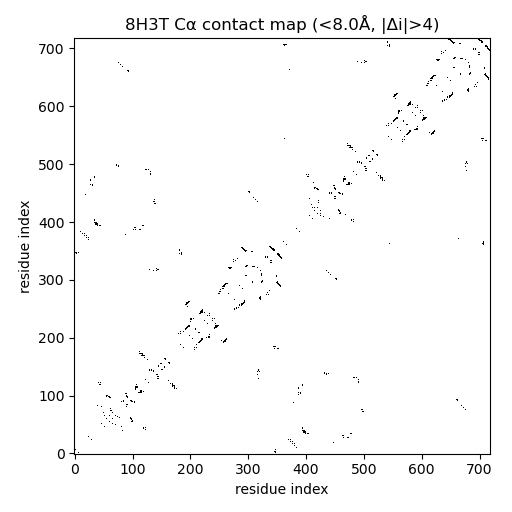00 23.69 20 LEU B O 1
ATOM 2857 N N . GLN B 1 21 ? -47.151 34.318 -21.225 1.00 18.12 21 GLN B N 1
ATOM 2858 C CA . GLN B 1 21 ? -46.556 33.031 -21.554 1.00 20.44 21 GLN B CA 1
ATOM 2859 C C . GLN B 1 21 ? -45.163 33.202 -22.145 1.00 24.67 21 GLN B C 1
ATOM 2860 O O . GLN B 1 21 ? -44.245 32.436 -21.817 1.00 23.81 21 GLN B O 1
ATOM 2866 N N . ARG B 1 22 ? -44.976 34.215 -22.998 1.00 23.22 22 ARG B N 1
ATOM 2867 C CA . ARG B 1 22 ? -43.640 34.524 -23.500 1.00 24.55 22 ARG B CA 1
ATOM 2868 C C . ARG B 1 22 ? -42.707 34.945 -22.368 1.00 25.10 22 ARG B C 1
ATOM 2869 O O . ARG B 1 22 ? -41.538 34.541 -22.334 1.00 25.52 22 ARG B O 1
ATOM 2877 N N . GLN B 1 23 ? -43.202 35.770 -21.437 1.00 21.89 23 GLN B N 1
ATOM 2878 C CA . GLN B 1 23 ? -42.387 36.148 -20.289 1.00 26.42 23 GLN B CA 1
ATOM 2879 C C . GLN B 1 23 ? -41.962 34.923 -19.495 1.00 25.99 23 GLN B C 1
ATOM 2880 O O . GLN B 1 23 ? -40.801 34.804 -19.081 1.00 24.23 23 GLN B O 1
ATOM 2886 N N . SER B 1 24 ? -42.898 34.007 -19.257 1.00 21.78 24 SER B N 1
ATOM 2887 C CA . SER B 1 24 ? -42.590 32.801 -18.492 1.00 20.63 24 SER B CA 1
ATOM 2888 C C . SER B 1 24 ? -41.519 31.963 -19.184 1.00 25.47 24 SER B C 1
ATOM 2889 O O . SER B 1 24 ? -40.506 31.612 -18.567 1.00 23.76 24 SER B O 1
ATOM 2892 N N . ARG B 1 25 ? -41.724 31.630 -20.468 1.00 27.02 25 ARG B N 1
ATOM 2893 C CA . ARG B 1 25 ? -40.730 30.840 -21.207 1.00 32.74 25 ARG B CA 1
ATOM 2894 C C . ARG B 1 25 ? -39.344 31.469 -21.142 1.00 28.63 25 ARG B C 1
ATOM 2895 O O . ARG B 1 25 ? -38.328 30.769 -21.041 1.00 27.77 25 ARG B O 1
ATOM 2903 N N . GLU B 1 26 ? -39.280 32.794 -21.200 1.00 23.94 26 GLU B N 1
ATOM 2904 C CA . GLU B 1 26 ? -37.990 33.461 -21.225 1.00 32.51 26 GLU B CA 1
ATOM 2905 C C . GLU B 1 26 ? -37.289 33.447 -19.872 1.00 30.27 26 GLU B C 1
ATOM 2906 O O . GLU B 1 26 ? -36.077 33.661 -19.822 1.00 29.07 26 GLU B O 1
ATOM 2912 N N . LEU B 1 27 ? -38.008 33.188 -18.782 1.00 24.16 27 LEU B N 1
ATOM 2913 C CA . LEU B 1 27 ? -37.396 33.039 -17.466 1.00 23.28 27 LEU B CA 1
ATOM 2914 C C . LEU B 1 27 ? -36.849 31.639 -17.224 1.00 29.11 27 LEU B C 1
ATOM 2915 O O . LEU B 1 27 ? -36.368 31.361 -16.121 1.00 29.56 27 LEU B O 1
ATOM 2920 N N . ALA B 1 28 ? -36.941 30.759 -18.201 1.00 26.69 28 ALA B N 1
ATOM 2921 C CA . ALA B 1 28 ? -36.437 29.409 -18.047 1.00 21.16 28 ALA B CA 1
ATOM 2922 C C . ALA B 1 28 ? -35.267 29.170 -18.993 1.00 21.78 28 ALA B C 1
ATOM 2923 O O . ALA B 1 28 ? -35.213 29.758 -20.086 1.00 24.40 28 ALA B O 1
ATOM 2925 N N . PRO B 1 29 ? -34.328 28.305 -18.618 1.00 23.25 29 PRO B N 1
ATOM 2926 C CA . PRO B 1 29 ? -33.376 27.782 -19.600 1.00 25.15 29 PRO B CA 1
ATOM 2927 C C . PRO B 1 29 ? -34.136 27.216 -20.785 1.00 26.43 29 PRO B C 1
ATOM 2928 O O . PRO B 1 29 ? -35.092 26.450 -20.589 1.00 22.44 29 PRO B O 1
ATOM 2932 N N . PRO B 1 30 ? -33.767 27.583 -22.010 1.00 18.22 30 PRO B N 1
ATOM 2933 C CA . PRO B 1 30 ? -34.528 27.134 -23.185 1.00 23.81 30 PRO B CA 1
ATOM 2934 C C . PRO B 1 30 ? -34.689 25.623 -23.237 1.00 20.07 30 PRO B C 1
ATOM 2935 O O . PRO B 1 30 ? -35.796 25.150 -23.528 1.00 20.83 30 PRO B O 1
ATOM 2939 N N . PRO B 1 31 ? -33.648 24.819 -22.953 1.00 21.07 31 PRO B N 1
ATOM 2940 C CA . PRO B 1 31 ? -33.883 23.363 -22.945 1.00 23.10 31 PRO B CA 1
ATOM 2941 C C . PRO B 1 31 ? -34.936 22.935 -21.936 1.00 22.64 31 PRO B C 1
ATOM 2942 O O . PRO B 1 31 ? -35.677 21.977 -22.190 1.00 20.22 31 PRO B O 1
ATOM 2946 N N . PHE B 1 32 ? -35.032 23.626 -20.799 1.00 17.75 32 PHE B N 1
ATOM 2947 C CA . PHE B 1 32 ? -36.035 23.272 -19.799 1.00 19.59 32 PHE B CA 1
ATOM 2948 C C . PHE B 1 32 ? -37.434 23.677 -20.254 1.00 22.20 32 PHE B C 1
ATOM 2949 O O . PHE B 1 32 ? -38.399 22.939 -20.029 1.00 17.76 32 PHE B O 1
ATOM 2957 N N . ALA B 1 33 ? -37.573 24.844 -20.889 1.00 18.64 33 ALA B N 1
ATOM 2958 C CA . ALA B 1 33 ? -38.889 25.217 -21.409 1.00 19.46 33 ALA B CA 1
ATOM 2959 C C . ALA B 1 33 ? -39.321 24.271 -22.529 1.00 21.39 33 ALA B C 1
ATOM 2960 O O . ALA B 1 33 ? -40.511 23.941 -22.656 1.00 19.73 33 ALA B O 1
ATOM 2962 N N . LEU B 1 34 ? -38.363 23.812 -23.343 1.00 15.23 34 LEU B N 1
ATOM 2963 C CA . LEU B 1 34 ? -38.677 22.825 -24.368 1.00 16.07 34 LEU B CA 1
ATOM 2964 C C . LEU B 1 34 ? -39.082 21.492 -23.745 1.00 17.54 34 LEU B C 1
ATOM 2965 O O . LEU B 1 34 ? -40.056 20.859 -24.185 1.00 18.79 34 LEU B O 1
ATOM 2970 N N . LEU B 1 35 ? -38.370 21.064 -22.698 1.00 18.57 35 LEU B N 1
ATOM 2971 C CA . LEU B 1 35 ? -38.725 19.820 -22.018 1.00 15.46 35 LEU B CA 1
ATOM 2972 C C . LEU B 1 35 ? -40.148 19.870 -21.472 1.00 16.67 35 LEU B C 1
ATOM 2973 O O . LEU B 1 35 ? -40.877 18.873 -21.533 1.00 16.17 35 LEU B O 1
ATOM 2978 N N . GLU B 1 36 ? -40.580 21.029 -20.974 1.00 18.13 36 GLU B N 1
ATOM 2979 C CA . GLU B 1 36 ? -41.947 21.130 -20.469 1.00 17.83 36 GLU B CA 1
ATOM 2980 C C . GLU B 1 36 ? -42.956 20.862 -21.573 1.00 21.34 36 GLU B C 1
ATOM 2981 O O . GLU B 1 36 ? -43.987 20.226 -21.333 1.00 20.77 36 GLU B O 1
ATOM 2987 N N . LEU B 1 37 ? -42.674 21.329 -22.797 1.00 17.02 37 LEU B N 1
ATOM 2988 C CA . LEU B 1 37 ? -43.571 21.064 -23.922 1.00 19.24 37 LEU B CA 1
ATOM 2989 C C . LEU B 1 37 ? -43.544 19.601 -24.320 1.00 15.98 37 LEU B C 1
ATOM 2990 O O . LEU B 1 37 ? -44.589 19.023 -24.635 1.00 16.44 37 LEU B O 1
ATOM 2995 N N . ILE B 1 38 ? -42.356 18.996 -24.326 1.00 16.61 38 ILE B N 1
ATOM 2996 C CA . ILE B 1 38 ? -42.221 17.586 -24.683 1.00 17.94 38 ILE B CA 1
ATOM 2997 C C . ILE B 1 38 ? -43.042 16.721 -23.732 1.00 19.23 38 ILE B C 1
ATOM 2998 O O . ILE B 1 38 ? -43.671 15.738 -24.139 1.00 17.94 38 ILE B O 1
ATOM 3003 N N . MET B 1 39 ? -43.074 17.087 -22.466 1.00 18.77 39 MET B N 1
ATOM 3004 C CA . MET B 1 39 ? -43.714 16.247 -21.467 1.00 19.25 39 MET B CA 1
ATOM 3005 C C . MET B 1 39 ? -45.218 16.496 -21.342 1.00 23.47 39 MET B C 1
ATOM 3006 O O . MET B 1 39 ? -45.875 15.850 -20.511 1.00 20.77 39 MET B O 1
ATOM 3011 N N . GLY B 1 40 ? -45.785 17.367 -22.180 1.00 22.93 40 GLY B N 1
ATOM 3012 C CA . GLY B 1 40 ? -47.200 17.701 -22.068 1.00 25.62 40 GLY B CA 1
ATOM 3013 C C . GLY B 1 40 ? -48.133 16.515 -22.234 1.00 22.82 40 GLY B C 1
ATOM 3014 O O . GLY B 1 40 ? -49.249 16.524 -21.710 1.00 22.61 40 GLY B O 1
ATOM 3015 N N . VAL B 1 41 ? -47.701 15.487 -22.965 1.00 19.75 41 VAL B N 1
ATOM 3016 C CA . VAL B 1 41 ? -48.504 14.272 -23.083 1.00 22.50 41 VAL B CA 1
ATOM 3017 C C . VAL B 1 41 ? -48.816 13.666 -21.709 1.00 22.31 41 VAL B C 1
ATOM 3018 O O . VAL B 1 41 ? -49.887 13.070 -21.514 1.00 18.59 41 VAL B O 1
ATOM 3022 N N . MET B 1 42 ? -47.903 13.806 -20.737 1.00 19.28 42 MET B N 1
ATOM 3023 C CA . MET B 1 42 ? -48.147 13.232 -19.416 1.00 21.08 42 MET B CA 1
ATOM 3024 C C . MET B 1 42 ? -49.262 13.975 -18.689 1.00 23.04 42 MET B C 1
ATOM 3025 O O . MET B 1 42 ? -50.047 13.364 -17.953 1.00 20.25 42 MET B O 1
ATOM 3030 N N . VAL B 1 43 ? -49.352 15.292 -18.890 1.00 21.53 43 VAL B N 1
ATOM 3031 C CA . VAL B 1 43 ? -50.451 16.062 -18.312 1.00 19.99 43 VAL B CA 1
ATOM 3032 C C . VAL B 1 43 ? -51.781 15.647 -18.938 1.00 19.28 43 VAL B C 1
ATOM 3033 O O . VAL B 1 43 ? -52.786 15.471 -18.238 1.00 20.03 43 VAL B O 1
ATOM 3037 N N . THR B 1 44 ? -51.799 15.445 -20.258 1.00 15.78 44 THR B N 1
ATOM 3038 C CA . THR B 1 44 ? -52.991 14.915 -20.914 1.00 15.96 44 THR B CA 1
ATOM 3039 C C . THR B 1 44 ? -53.449 13.625 -20.252 1.00 21.31 44 THR B C 1
ATOM 3040 O O . THR B 1 44 ? -54.644 13.421 -20.012 1.00 18.59 44 THR B O 1
ATOM 3044 N N . ARG B 1 45 ? -52.505 12.733 -19.962 1.00 15.87 45 ARG B N 1
ATOM 3045 C CA . ARG B 1 45 ? -52.857 11.460 -19.351 1.00 15.57 45 ARG B CA 1
ATOM 3046 C C . ARG B 1 45 ? -53.392 11.661 -17.940 1.00 19.63 45 ARG B C 1
ATOM 3047 O O . ARG B 1 45 ? -54.324 10.963 -17.515 1.00 17.45 45 ARG B O 1
ATOM 3055 N N . ALA B 1 46 ? -52.823 12.623 -17.206 1.00 14.23 46 ALA B N 1
ATOM 3056 C CA . ALA B 1 46 ? -53.289 12.897 -15.856 1.00 14.47 46 ALA B CA 1
ATOM 3057 C C . ALA B 1 46 ? -54.706 13.471 -15.868 1.00 15.92 46 ALA B C 1
ATOM 3058 O O . ALA B 1 46 ? -55.545 13.080 -15.047 1.00 19.18 46 ALA B O 1
ATOM 3060 N N . VAL B 1 47 ? -54.993 14.401 -16.787 1.00 16.56 47 VAL B N 1
ATOM 3061 C CA . VAL B 1 47 ? -56.356 14.907 -16.906 1.00 15.30 47 VAL B CA 1
ATOM 3062 C C . VAL B 1 47 ? -57.294 13.788 -17.307 1.00 19.08 47 VAL B C 1
ATOM 3063 O O . VAL B 1 47 ? -58.423 13.696 -16.816 1.00 18.82 47 VAL B O 1
ATOM 3067 N N . HIS B 1 48 ? -56.840 12.913 -18.202 1.00 14.89 48 HIS B N 1
ATOM 3068 C CA . HIS B 1 48 ? -57.726 11.878 -18.705 1.00 17.16 48 HIS B CA 1
ATOM 3069 C C . HIS B 1 48 ? -58.170 10.950 -17.592 1.00 21.69 48 HIS B C 1
ATOM 3070 O O . HIS B 1 48 ? -59.351 10.592 -17.506 1.00 17.81 48 HIS B O 1
ATOM 3077 N N . VAL B 1 49 ? -57.241 10.536 -16.729 1.00 15.07 49 VAL B N 1
ATOM 3078 C CA . VAL B 1 49 ? -57.653 9.596 -15.696 1.00 14.63 49 VAL B CA 1
ATOM 3079 C C . VAL B 1 49 ? -58.578 10.276 -14.686 1.00 14.82 49 VAL B C 1
ATOM 3080 O O . VAL B 1 49 ? -59.536 9.665 -14.206 1.00 17.39 49 VAL B O 1
ATOM 3084 N N . ALA B 1 50 ? -58.343 11.558 -14.382 1.00 17.63 50 ALA B N 1
ATOM 3085 C CA . ALA B 1 50 ? -59.231 12.274 -13.469 1.00 19.17 50 ALA B CA 1
ATOM 3086 C C . ALA B 1 50 ? -60.647 12.331 -14.027 1.00 21.16 50 ALA B C 1
ATOM 3087 O O . ALA B 1 50 ? -61.627 12.190 -13.282 1.00 16.44 50 ALA B O 1
ATOM 3089 N N . ALA B 1 51 ? -60.762 12.535 -15.344 1.00 18.73 51 ALA B N 1
ATOM 3090 C CA . ALA B 1 51 ? -62.063 12.572 -16.005 1.00 18.54 51 ALA B CA 1
ATOM 3091 C C . ALA B 1 51 ? -62.713 11.197 -16.003 1.00 16.38 51 ALA B C 1
ATOM 3092 O O . ALA B 1 51 ? -63.895 11.058 -15.682 1.00 18.93 51 ALA B O 1
ATOM 3094 N N . GLU B 1 52 ? -61.945 10.160 -16.343 1.00 20.17 52 GLU B N 1
ATOM 3095 C CA . GLU B 1 52 ? -62.522 8.821 -16.412 1.00 22.30 52 GLU B CA 1
ATOM 3096 C C . GLU B 1 52 ? -63.087 8.379 -15.069 1.00 26.78 52 GLU B C 1
ATOM 3097 O O . GLU B 1 52 ? -64.116 7.688 -15.012 1.00 21.43 52 GLU B O 1
ATOM 3103 N N . LEU B 1 53 ? -62.427 8.760 -13.981 1.00 19.89 53 LEU B N 1
ATOM 3104 C CA . LEU B 1 53 ? -62.837 8.377 -12.640 1.00 18.54 53 LEU B CA 1
ATOM 3105 C C . LEU B 1 53 ? -63.887 9.307 -12.049 1.00 22.59 53 LEU B C 1
ATOM 3106 O O . LEU B 1 53 ? -64.357 9.048 -10.938 1.00 20.42 53 LEU B O 1
ATOM 3111 N N . LYS B 1 54 ? -64.277 10.366 -12.766 1.00 18.97 54 LYS B N 1
ATOM 3112 C CA . LYS B 1 54 ? -65.266 11.331 -12.278 1.00 16.32 54 LYS B CA 1
ATOM 3113 C C . LYS B 1 54 ? -64.844 11.909 -10.928 1.00 23.90 54 LYS B C 1
ATOM 3114 O O . LYS B 1 54 ? -65.648 12.053 -10.003 1.00 23.23 54 LYS B O 1
ATOM 3120 N N . VAL B 1 55 ? -63.561 12.253 -10.825 1.00 18.39 55 VAL B N 1
ATOM 3121 C CA . VAL B 1 55 ? -63.044 12.869 -9.608 1.00 20.24 55 VAL B CA 1
ATOM 3122 C C . VAL B 1 55 ? -63.753 14.192 -9.340 1.00 20.86 55 VAL B C 1
ATOM 3123 O O . VAL B 1 55 ? -64.100 14.504 -8.194 1.00 18.29 55 VAL B O 1
ATOM 3127 N N . ALA B 1 56 ? -63.995 14.986 -10.390 1.00 16.82 56 ALA B N 1
ATOM 3128 C CA . ALA B 1 56 ? -64.638 16.287 -10.195 1.00 16.32 56 ALA B CA 1
ATOM 3129 C C . ALA B 1 56 ? -66.051 16.137 -9.633 1.00 15.96 56 ALA B C 1
ATOM 3130 O O . ALA B 1 56 ? -66.471 16.905 -8.752 1.00 18.02 56 ALA B O 1
ATOM 3132 N N . GLU B 1 57 ? -66.814 15.175 -10.144 1.00 20.13 57 GLU B N 1
ATOM 3133 C CA . GLU B 1 57 ? -68.122 14.910 -9.564 1.00 22.29 57 GLU B CA 1
ATOM 3134 C C . GLU B 1 57 ? -67.991 14.487 -8.112 1.00 26.20 57 GLU B C 1
ATOM 3135 O O . GLU B 1 57 ? -68.777 14.916 -7.259 1.00 27.24 57 GLU B O 1
ATOM 3141 N N . ALA B 1 58 ? -66.982 13.668 -7.802 1.00 19.60 58 ALA B N 1
ATOM 3142 C CA . ALA B 1 58 ? -66.848 13.173 -6.431 1.00 25.48 58 ALA B CA 1
ATOM 3143 C C . ALA B 1 58 ? -66.505 14.286 -5.451 1.00 25.85 58 ALA B C 1
ATOM 3144 O O . ALA B 1 58 ? -66.860 14.204 -4.264 1.00 22.00 58 ALA B O 1
ATOM 3146 N N . LEU B 1 59 ? -65.828 15.330 -5.919 1.00 18.20 59 LEU B N 1
ATOM 3147 C CA . LEU B 1 59 ? -65.446 16.457 -5.078 1.00 17.97 59 LEU B CA 1
ATOM 3148 C C . LEU B 1 59 ? -66.470 17.582 -5.100 1.00 19.06 59 LEU B C 1
ATOM 3149 O O . LEU B 1 59 ? -66.294 18.577 -4.395 1.00 20.22 59 LEU B O 1
ATOM 3154 N N . ALA B 1 60 ? -67.542 17.453 -5.883 1.00 19.39 60 ALA B N 1
ATOM 3155 C CA . ALA B 1 60 ? -68.502 18.546 -5.990 1.00 23.80 60 ALA B CA 1
ATOM 3156 C C . ALA B 1 60 ? -69.240 18.805 -4.678 1.00 29.42 60 ALA B C 1
ATOM 3157 O O . ALA B 1 60 ? -69.758 19.912 -4.482 1.00 25.57 60 ALA B O 1
ATOM 3159 N N . GLU B 1 61 ? -69.291 17.833 -3.767 1.00 25.10 61 GLU B N 1
ATOM 3160 C CA . GLU B 1 61 ? -69.958 18.012 -2.478 1.00 30.67 61 GLU B CA 1
ATOM 3161 C C . GLU B 1 61 ? -69.018 18.474 -1.373 1.00 29.54 61 GLU B C 1
ATOM 3162 O O . GLU B 1 61 ? -69.449 18.572 -0.218 1.00 34.17 61 GLU B O 1
ATOM 3168 N N . GLY B 1 62 ? -67.753 18.740 -1.677 1.00 24.66 62 GLY B N 1
ATOM 3169 C CA . GLY B 1 62 ? -66.808 19.179 -0.677 1.00 24.72 62 GLY B CA 1
ATOM 3170 C C . GLY B 1 62 ? -65.504 18.408 -0.713 1.00 25.14 62 GLY B C 1
ATOM 3171 O O . GLY B 1 62 ? -65.404 17.338 -1.313 1.00 20.65 62 GLY B O 1
ATOM 3172 N N . PRO B 1 63 ? -64.474 18.949 -0.064 1.00 23.22 63 PRO B N 1
ATOM 3173 C CA . PRO B 1 63 ? -63.141 18.326 -0.126 1.00 17.42 63 PRO B CA 1
ATOM 3174 C C . PRO B 1 63 ? -63.109 16.933 0.492 1.00 25.27 63 PRO B C 1
ATOM 3175 O O . PRO B 1 63 ? -63.764 16.664 1.502 1.00 22.46 63 PRO B O 1
ATOM 3179 N N . LEU B 1 64 ? -62.306 16.054 -0.117 1.00 22.95 64 LEU B N 1
ATOM 3180 C CA . LEU B 1 64 ? -62.132 14.675 0.341 1.00 24.18 64 LEU B CA 1
ATOM 3181 C C . LEU B 1 64 ? -60.650 14.338 0.480 1.00 25.27 64 LEU B C 1
ATOM 3182 O O . LEU B 1 64 ? -59.826 14.753 -0.342 1.00 21.66 64 LEU B O 1
ATOM 3187 N N . SER B 1 65 ? -60.310 13.576 1.516 1.00 28.89 65 SER B N 1
ATOM 3188 C CA . SER B 1 65 ? -58.969 13.017 1.594 1.00 26.00 65 SER B CA 1
ATOM 3189 C C . SER B 1 65 ? -58.742 12.033 0.448 1.00 25.70 65 SER B C 1
ATOM 3190 O O . SER B 1 65 ? -59.682 11.574 -0.212 1.00 22.73 65 SER B O 1
ATOM 3193 N N . ALA B 1 66 ? -57.468 11.685 0.231 1.00 23.95 66 ALA B N 1
ATOM 3194 C CA . ALA B 1 66 ? -57.141 10.708 -0.800 1.00 23.15 66 ALA B CA 1
ATOM 3195 C C . ALA B 1 66 ? -57.815 9.370 -0.522 1.00 22.48 66 ALA B C 1
ATOM 3196 O O . ALA B 1 66 ? -58.318 8.716 -1.442 1.00 23.82 66 ALA B O 1
ATOM 3198 N N . ASP B 1 67 ? -57.843 8.946 0.746 1.00 23.35 67 ASP B N 1
ATOM 3199 C CA . ASP B 1 67 ? -58.464 7.667 1.067 1.00 21.76 67 ASP B CA 1
ATOM 3200 C C . ASP B 1 67 ? -59.966 7.704 0.812 1.00 26.17 67 ASP B C 1
ATOM 3201 O O . ASP B 1 67 ? -60.528 6.769 0.230 1.00 22.70 67 ASP B O 1
ATOM 3206 N N . GLU B 1 68 ? -60.646 8.765 1.260 1.00 19.90 68 GLU B N 1
ATOM 3207 C CA . GLU B 1 68 ? -62.089 8.822 1.033 1.00 23.67 68 GLU B CA 1
ATOM 3208 C C . GLU B 1 68 ? -62.403 8.972 -0.450 1.00 20.64 68 GLU B C 1
ATOM 3209 O O . GLU B 1 68 ? -63.337 8.343 -0.963 1.00 20.65 68 GLU B O 1
ATOM 3215 N N . LEU B 1 69 ? -61.619 9.776 -1.170 1.00 20.73 69 LEU B N 1
ATOM 3216 C CA . LEU B 1 69 ? -61.912 9.945 -2.589 1.00 20.51 69 LEU B CA 1
ATOM 3217 C C . LEU B 1 69 ? -61.689 8.645 -3.351 1.00 21.43 69 LEU B C 1
ATOM 3218 O O . LEU B 1 69 ? -62.513 8.263 -4.188 1.00 20.83 69 LEU B O 1
ATOM 3223 N N . ALA B 1 70 ? -60.593 7.944 -3.055 1.00 21.73 70 ALA B N 1
ATOM 3224 C CA . ALA B 1 70 ? -60.265 6.725 -3.785 1.00 29.74 70 ALA B CA 1
ATOM 3225 C C . ALA B 1 70 ? -61.332 5.665 -3.588 1.00 29.67 70 ALA B C 1
ATOM 3226 O O . ALA B 1 70 ? -61.626 4.891 -4.505 1.00 25.66 70 ALA B O 1
ATOM 3228 N N . GLY B 1 71 ? -61.900 5.598 -2.383 1.00 29.31 71 GLY B N 1
ATOM 3229 C CA . GLY B 1 71 ? -62.977 4.661 -2.135 1.00 23.20 71 GLY B CA 1
ATOM 3230 C C . GLY B 1 71 ? -64.212 4.956 -2.963 1.00 28.96 71 GLY B C 1
ATOM 3231 O O . GLY B 1 71 ? -64.833 4.043 -3.505 1.00 36.22 71 GLY B O 1
ATOM 3232 N N . ARG B 1 72 ? -64.565 6.239 -3.100 1.00 25.86 72 ARG B N 1
ATOM 3233 C CA . ARG B 1 72 ? -65.764 6.596 -3.853 1.00 26.87 72 ARG B CA 1
ATOM 3234 C C . ARG B 1 72 ? -65.585 6.430 -5.362 1.00 23.02 72 ARG B C 1
ATOM 3235 O O . ARG B 1 72 ? -66.555 6.130 -6.064 1.00 27.71 72 ARG B O 1
ATOM 3243 N N . VAL B 1 73 ? -64.378 6.633 -5.892 1.00 18.43 73 VAL B N 1
ATOM 3244 C CA . VAL B 1 73 ? -64.175 6.489 -7.334 1.00 20.67 73 VAL B CA 1
ATOM 3245 C C . VAL B 1 73 ? -63.598 5.132 -7.720 1.00 20.25 73 VAL B C 1
ATOM 3246 O O . VAL B 1 73 ? -63.524 4.832 -8.918 1.00 21.37 73 VAL B O 1
ATOM 3250 N N . GLY B 1 74 ? -63.203 4.300 -6.760 1.00 23.58 74 GLY B N 1
ATOM 3251 C CA . GLY B 1 74 ? -62.653 2.999 -7.114 1.00 22.63 74 GLY B CA 1
ATOM 3252 C C . GLY B 1 74 ? -61.242 3.062 -7.678 1.00 25.94 74 GLY B C 1
ATOM 3253 O O . GLY B 1 74 ? -60.950 2.468 -8.720 1.00 25.80 74 GLY B O 1
ATOM 3254 N N . ALA B 1 75 ? -60.340 3.768 -7.002 1.00 23.23 75 ALA B N 1
ATOM 3255 C CA . ALA B 1 75 ? -58.957 3.839 -7.445 1.00 22.79 75 ALA B CA 1
ATOM 3256 C C . ALA B 1 75 ? -58.046 3.698 -6.235 1.00 23.18 75 ALA B C 1
ATOM 3257 O O . ALA B 1 75 ? -58.502 3.553 -5.096 1.00 21.36 75 ALA B O 1
ATOM 3259 N N . ASP B 1 76 ? -56.743 3.728 -6.492 1.00 19.59 76 ASP B N 1
ATOM 3260 C CA . ASP B 1 76 ? -55.732 3.608 -5.448 1.00 17.83 76 ASP B CA 1
ATOM 3261 C C . ASP B 1 76 ? -55.472 4.975 -4.827 1.00 18.33 76 ASP B C 1
ATOM 3262 O O . ASP B 1 76 ? -55.145 5.923 -5.538 1.00 21.58 76 ASP B O 1
ATOM 3267 N N . ALA B 1 77 ? -55.597 5.063 -3.495 1.00 21.37 77 ALA B N 1
ATOM 3268 C CA . ALA B 1 77 ? -55.487 6.350 -2.812 1.00 22.83 77 ALA B CA 1
ATOM 3269 C C . ALA B 1 77 ? -54.127 7.009 -3.046 1.00 19.23 77 ALA B C 1
ATOM 3270 O O . ALA B 1 77 ? -54.045 8.215 -3.324 1.00 18.43 77 ALA B O 1
ATOM 3272 N N . ASP B 1 78 ? -53.046 6.235 -2.924 1.00 19.02 78 ASP B N 1
ATOM 3273 C CA . ASP B 1 78 ? -51.711 6.785 -3.146 1.00 23.45 78 ASP B CA 1
ATOM 3274 C C . ASP B 1 78 ? -51.546 7.291 -4.573 1.00 18.33 78 ASP B C 1
ATOM 3275 O O . ASP B 1 78 ? -51.109 8.427 -4.792 1.00 18.03 78 ASP B O 1
ATOM 3280 N N . ALA B 1 79 ? -51.890 6.460 -5.566 1.00 16.67 79 ALA B N 1
ATOM 3281 C CA . ALA B 1 79 ? -51.699 6.867 -6.959 1.00 20.69 79 ALA B CA 1
ATOM 3282 C C . ALA B 1 79 ? -52.577 8.056 -7.311 1.00 20.70 79 ALA B C 1
ATOM 3283 O O . ALA B 1 79 ? -52.129 8.996 -7.985 1.00 21.13 79 ALA B O 1
ATOM 3285 N N . LEU B 1 80 ? -53.835 8.034 -6.867 1.00 18.10 80 LEU B N 1
ATOM 3286 C CA . LEU B 1 80 ? -54.741 9.135 -7.180 1.00 22.73 80 LEU B CA 1
ATOM 3287 C C . LEU B 1 80 ? -54.281 10.447 -6.549 1.00 20.13 80 LEU B C 1
ATOM 3288 O O . LEU B 1 80 ? -54.335 11.503 -7.195 1.00 19.36 80 LEU B O 1
ATOM 3293 N N . GLY B 1 81 ? -53.832 10.405 -5.292 1.00 19.48 81 GLY B N 1
ATOM 3294 C CA . GLY B 1 81 ? -53.312 11.610 -4.661 1.00 18.37 81 GLY B CA 1
ATOM 3295 C C . GLY B 1 81 ? -52.103 12.181 -5.387 1.00 16.14 81 GLY B C 1
ATOM 3296 O O . GLY B 1 81 ? -51.935 13.399 -5.474 1.00 18.70 81 GLY B O 1
ATOM 3297 N N . ARG B 1 82 ? -51.246 11.310 -5.920 1.00 16.70 82 ARG B N 1
ATOM 3298 C CA . ARG B 1 82 ? -50.088 11.786 -6.664 1.00 16.51 82 ARG B CA 1
ATOM 3299 C C . ARG B 1 82 ? -50.505 12.391 -8.002 1.00 16.84 82 ARG B C 1
ATOM 3300 O O . ARG B 1 82 ? -49.925 13.390 -8.438 1.00 17.83 82 ARG B O 1
ATOM 3308 N N . VAL B 1 83 ? -51.524 11.823 -8.660 1.00 16.11 83 VAL B N 1
ATOM 3309 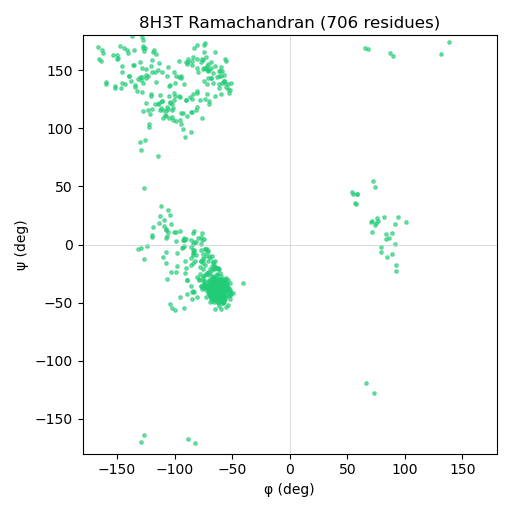C CA . VAL B 1 83 ? -52.046 12.452 -9.878 1.00 16.83 83 VAL B CA 1
ATOM 3310 C C . VAL B 1 83 ? -52.649 13.816 -9.560 1.00 17.17 83 VAL B C 1
ATOM 3311 O O . VAL B 1 83 ? -52.412 14.800 -10.273 1.00 17.01 83 VAL B O 1
ATOM 3315 N N . LEU B 1 84 ? -53.424 13.905 -8.473 1.00 16.13 84 LEU B N 1
ATOM 3316 C CA . LEU B 1 84 ? -54.072 15.174 -8.148 1.00 18.66 84 LEU B CA 1
ATOM 3317 C C . LEU B 1 84 ? -53.065 16.238 -7.709 1.00 13.60 84 LEU B C 1
ATOM 3318 O O . LEU B 1 84 ? -53.244 17.424 -8.024 1.00 14.99 84 LEU B O 1
ATOM 3323 N N . ARG B 1 85 ? -52.003 15.841 -7.006 1.00 14.09 85 ARG B N 1
ATOM 3324 C CA . ARG B 1 85 ? -50.935 16.791 -6.687 1.00 14.55 85 ARG B CA 1
ATOM 3325 C C . ARG B 1 85 ? -50.351 17.404 -7.955 1.00 17.61 85 ARG B C 1
ATOM 3326 O O . ARG B 1 85 ? -50.104 18.616 -8.017 1.00 17.91 85 ARG B O 1
ATOM 3334 N N . LEU B 1 86 ? -50.125 16.582 -8.978 1.00 14.20 86 LEU B N 1
ATOM 3335 C CA . LEU B 1 86 ? -49.588 17.111 -10.227 1.00 13.40 86 LEU B CA 1
ATOM 3336 C C . LEU B 1 86 ? -50.596 18.038 -10.900 1.00 14.03 86 LEU B C 1
ATOM 3337 O O . LEU B 1 86 ? -50.256 19.151 -11.320 1.00 18.47 86 LEU B O 1
ATOM 3342 N N . LEU B 1 87 ? -51.854 17.608 -10.981 1.00 14.12 87 LEU B N 1
ATOM 3343 C CA . LEU B 1 87 ? -52.868 18.434 -11.627 1.00 16.13 87 LEU B CA 1
ATOM 3344 C C . LEU B 1 87 ? -53.040 19.764 -10.898 1.00 20.75 87 LEU B C 1
ATOM 3345 O O . LEU B 1 87 ? -53.179 20.823 -11.532 1.00 18.30 87 LEU B O 1
ATOM 3350 N N . ALA B 1 88 ? -53.044 19.720 -9.565 1.00 17.21 88 ALA B N 1
ATOM 3351 C CA . ALA B 1 88 ? -53.206 20.926 -8.769 1.00 19.00 88 ALA B CA 1
ATOM 3352 C C . ALA B 1 88 ? -52.085 21.926 -9.029 1.00 20.58 88 ALA B C 1
ATOM 3353 O O . ALA B 1 88 ? -52.324 23.141 -8.989 1.00 20.03 88 ALA B O 1
ATOM 3355 N N . SER B 1 89 ? -50.865 21.451 -9.311 1.00 18.07 89 SER B N 1
ATOM 3356 C CA . SER B 1 89 ? -49.794 22.395 -9.630 1.00 20.95 89 SER B CA 1
ATOM 3357 C C . SER B 1 89 ? -49.994 23.062 -10.982 1.00 19.22 89 SER B C 1
ATOM 3358 O O . SER B 1 89 ? -49.268 24.013 -11.288 1.00 20.68 89 SER B O 1
ATOM 3361 N N . ASN B 1 90 ? -50.961 22.590 -11.774 1.00 18.21 90 ASN B N 1
ATOM 3362 C CA . ASN B 1 90 ? -51.351 23.207 -13.035 1.00 17.22 90 ASN B CA 1
ATOM 3363 C C . ASN B 1 90 ? -52.705 23.910 -12.961 1.00 21.05 90 ASN B C 1
ATOM 3364 O O . ASN B 1 90 ? -53.277 24.233 -14.008 1.00 22.22 90 ASN B O 1
ATOM 3369 N N . GLY B 1 91 ? -53.245 24.135 -11.760 1.00 17.40 91 GLY B N 1
ATOM 3370 C CA . GLY B 1 91 ? -54.507 24.831 -11.613 1.00 16.16 91 GLY B CA 1
ATOM 3371 C C . GLY B 1 91 ? -55.737 23.949 -11.583 1.00 19.33 91 GLY B C 1
ATOM 3372 O O . GLY B 1 91 ? -56.851 24.470 -11.443 1.00 17.94 91 GLY B O 1
ATOM 3373 N N . VAL B 1 92 ? -55.577 22.635 -11.684 1.00 14.08 92 VAL B N 1
ATOM 3374 C CA . VAL B 1 92 ? -56.695 21.704 -11.813 1.00 15.65 92 VAL B CA 1
ATOM 3375 C C . VAL B 1 92 ? -56.783 20.932 -10.506 1.00 19.60 92 VAL B C 1
ATOM 3376 O O . VAL B 1 92 ? -55.941 20.069 -10.235 1.00 17.56 92 VAL B O 1
ATOM 3380 N N . PHE B 1 93 ? -57.827 21.227 -9.721 1.00 19.28 93 PHE B N 1
ATOM 3381 C CA . PHE B 1 93 ? -57.960 20.822 -8.324 1.00 16.64 93 PHE B CA 1
ATOM 3382 C C . PHE B 1 93 ? -56.934 21.549 -7.469 1.00 17.38 93 PHE B C 1
ATOM 3383 O O . PHE B 1 93 ? -56.012 22.207 -7.980 1.00 15.20 93 PHE B O 1
ATOM 3391 N N . ALA B 1 94 ? -57.115 21.447 -6.156 1.00 18.44 94 ALA B N 1
ATOM 3392 C CA . ALA B 1 94 ? -56.267 22.113 -5.181 1.00 19.05 94 ALA B CA 1
ATOM 3393 C C . ALA B 1 94 ? -56.033 21.148 -4.038 1.00 17.84 94 ALA B C 1
ATOM 3394 O O . ALA B 1 94 ? -56.915 20.351 -3.706 1.00 19.18 94 ALA B O 1
ATOM 3396 N N . THR B 1 95 ? -54.838 21.201 -3.460 1.00 19.73 95 THR B N 1
ATOM 3397 C CA . THR B 1 95 ? -54.520 20.452 -2.253 1.00 17.22 95 THR B CA 1
ATOM 3398 C C . THR B 1 95 ? -54.594 21.389 -1.049 1.00 22.60 95 THR B C 1
ATOM 3399 O O . THR B 1 95 ? -54.353 22.588 -1.162 1.00 28.27 95 THR B O 1
ATOM 3403 N N . ARG B 1 96 ? -54.968 20.843 0.096 1.00 21.87 96 ARG B N 1
ATOM 3404 C CA . ARG B 1 96 ? -55.113 21.613 1.327 1.00 21.27 96 ARG B CA 1
ATOM 3405 C C . ARG B 1 96 ? -54.057 21.171 2.329 1.00 23.42 96 ARG B C 1
ATOM 3406 O O . ARG B 1 96 ? -53.547 20.048 2.242 1.00 19.90 96 ARG B O 1
ATOM 3414 N N . PRO B 1 97 ? -53.693 22.033 3.290 1.00 19.89 97 PRO B N 1
ATOM 3415 C CA . PRO B 1 97 ? -52.752 21.597 4.332 1.00 18.70 97 PRO B CA 1
ATOM 3416 C C . PRO B 1 97 ? -53.215 20.357 5.076 1.00 26.23 97 PRO B C 1
ATOM 3417 O O . PRO B 1 97 ? -52.373 19.558 5.514 1.00 25.37 97 PRO B O 1
ATOM 3421 N N . ASP B 1 98 ? -54.529 20.162 5.226 1.00 18.31 98 ASP B N 1
ATOM 3422 C CA . ASP B 1 98 ? -55.041 18.980 5.911 1.00 26.18 98 ASP B CA 1
ATOM 3423 C C . ASP B 1 98 ? -55.047 17.732 5.029 1.00 22.25 98 ASP B C 1
ATOM 3424 O O . ASP B 1 98 ? -55.554 16.694 5.462 1.00 26.87 98 ASP B O 1
ATOM 3429 N N . GLY B 1 99 ? -54.497 17.802 3.820 1.00 23.92 99 GLY B N 1
ATOM 3430 C CA . GLY B 1 99 ? -54.346 16.640 2.965 1.00 24.66 99 GLY B CA 1
ATOM 3431 C C . GLY B 1 99 ? -55.518 16.340 2.048 1.00 28.61 99 GLY B C 1
ATOM 3432 O O . GLY B 1 99 ? -55.395 15.464 1.182 1.00 26.72 99 GLY B O 1
ATOM 3433 N N . ALA B 1 100 ? -56.645 17.031 2.202 1.00 20.16 100 ALA B N 1
ATOM 3434 C CA . ALA B 1 100 ? -57.780 16.804 1.327 1.00 20.39 100 ALA B CA 1
ATOM 3435 C C . ALA B 1 100 ? -57.588 17.551 0.008 1.00 20.72 100 ALA B C 1
ATOM 3436 O O . ALA B 1 100 ? -56.801 18.500 -0.094 1.00 20.64 100 ALA B O 1
ATOM 3438 N N . PHE B 1 101 ? -58.323 17.102 -1.008 1.00 21.11 101 PHE B N 1
ATOM 3439 C CA . PHE B 1 101 ? -58.352 17.706 -2.335 1.00 17.58 101 PHE B CA 1
ATOM 3440 C C . PHE B 1 101 ? -59.708 18.353 -2.587 1.00 18.86 101 PHE B C 1
ATOM 3441 O O . PHE B 1 101 ? -60.731 17.862 -2.111 1.00 18.13 101 PHE B O 1
ATOM 3449 N N . GLU B 1 102 ? -59.724 19.432 -3.377 1.00 18.33 102 GLU B N 1
ATOM 3450 C CA . GLU B 1 102 ? -60.991 20.096 -3.674 1.00 18.88 102 GLU B CA 1
ATOM 3451 C C . GLU B 1 102 ? -60.970 20.687 -5.078 1.00 18.72 102 GLU B C 1
ATOM 3452 O O . GLU B 1 102 ? -59.935 20.740 -5.739 1.00 19.14 102 GLU B O 1
ATOM 3458 N N . LEU B 1 103 ? -62.140 21.148 -5.519 1.00 20.40 103 LEU B N 1
ATOM 3459 C CA . LEU B 1 103 ? -62.293 21.690 -6.865 1.00 19.46 103 LEU B CA 1
ATOM 3460 C C . LEU B 1 103 ? -61.605 23.044 -7.016 1.00 23.15 103 LEU B C 1
ATOM 3461 O O . LEU B 1 103 ? -61.394 23.778 -6.043 1.00 21.14 103 LEU B O 1
ATOM 3466 N N . THR B 1 104 ? -61.246 23.357 -8.258 1.00 17.25 104 THR B N 1
ATOM 3467 C CA . THR B 1 104 ? -60.893 24.689 -8.729 1.00 18.27 104 THR B CA 1
ATOM 3468 C C . THR B 1 104 ? -61.778 24.968 -9.930 1.00 16.83 104 THR B C 1
ATOM 3469 O O . THR B 1 104 ? -62.438 24.061 -10.447 1.00 17.88 104 THR B O 1
ATOM 3473 N N . PRO B 1 105 ? -61.817 26.214 -10.412 1.00 19.78 105 PRO B N 1
ATOM 3474 C CA . PRO B 1 105 ? -62.641 26.486 -11.606 1.00 17.34 105 PRO B CA 1
ATOM 3475 C C . PRO B 1 105 ? -62.290 25.602 -12.794 1.00 20.68 105 PRO B C 1
ATOM 3476 O O . PRO B 1 105 ? -63.194 25.118 -13.494 1.00 20.66 105 PRO B O 1
ATOM 3480 N N . MET B 1 106 ? -60.997 25.346 -13.023 1.00 19.63 106 MET B N 1
ATOM 3481 C CA . MET B 1 106 ? -60.618 24.487 -14.140 1.00 18.47 106 MET B CA 1
ATOM 3482 C C . MET B 1 106 ? -61.062 23.050 -13.909 1.00 18.74 106 MET B C 1
ATOM 3483 O O . MET B 1 106 ? -61.590 22.407 -14.823 1.00 17.88 106 MET B O 1
ATOM 3488 N N . ALA B 1 107 ? -60.893 22.530 -12.690 1.00 14.53 107 ALA B N 1
ATOM 3489 C CA . ALA B 1 107 ? -61.339 21.160 -12.450 1.00 16.37 107 ALA B CA 1
ATOM 3490 C C . ALA B 1 107 ? -62.855 21.043 -12.528 1.00 20.75 107 ALA B C 1
ATOM 3491 O O . ALA B 1 107 ? -63.375 19.986 -12.903 1.00 16.85 107 ALA B O 1
ATOM 3493 N N . ASP B 1 108 ? -63.579 22.103 -12.160 1.00 18.97 108 ASP B N 1
ATOM 3494 C CA . ASP B 1 108 ? -65.038 22.064 -12.255 1.00 19.21 108 ASP B CA 1
ATOM 3495 C C . ASP B 1 108 ? -65.507 21.785 -13.678 1.00 21.07 108 ASP B C 1
ATOM 3496 O O . ASP B 1 108 ? -66.541 21.124 -13.876 1.00 18.41 108 ASP B O 1
ATOM 3501 N N . ALA B 1 109 ? -64.763 22.264 -14.683 1.00 21.28 109 ALA B N 1
ATOM 3502 C CA . ALA B 1 109 ? -65.128 22.029 -16.079 1.00 19.83 109 ALA B CA 1
ATOM 3503 C C . ALA B 1 109 ? -64.908 20.587 -16.528 1.00 20.37 109 ALA B C 1
ATOM 3504 O O . ALA B 1 109 ? -65.249 20.253 -17.668 1.00 21.51 109 ALA B O 1
ATOM 3506 N N . LEU B 1 110 ? -64.351 19.724 -15.682 1.00 16.43 110 LEU B N 1
ATOM 3507 C CA . LEU B 1 110 ? -64.320 18.304 -15.988 1.00 16.27 110 LEU B CA 1
ATOM 3508 C C . LEU B 1 110 ? -65.629 17.602 -15.636 1.00 20.57 110 LEU B C 1
ATOM 3509 O O . LEU B 1 110 ? -65.837 16.461 -16.069 1.00 22.05 110 LEU B O 1
ATOM 3514 N N . ARG B 1 111 ? -66.506 18.235 -14.851 1.00 20.11 111 ARG B N 1
ATOM 3515 C CA . ARG B 1 111 ? -67.804 17.629 -14.565 1.00 20.20 111 ARG B CA 1
ATOM 3516 C C . ARG B 1 111 ? -68.582 17.461 -15.858 1.00 21.92 111 ARG B C 1
ATOM 3517 O O . ARG B 1 111 ? -68.615 18.374 -16.683 1.00 22.98 111 ARG B O 1
ATOM 3525 N N . ALA B 1 112 ? -69.185 16.276 -16.041 1.00 19.07 112 ALA B N 1
ATOM 3526 C CA . ALA B 1 112 ? -70.029 16.027 -17.208 1.00 22.51 112 ALA B CA 1
ATOM 3527 C C . ALA B 1 112 ? -71.113 17.088 -17.364 1.00 29.37 112 ALA B C 1
ATOM 3528 O O . ALA B 1 112 ? -71.430 17.497 -18.487 1.00 26.99 112 ALA B O 1
ATOM 3530 N N . ASP B 1 113 ? -71.698 17.541 -16.249 1.00 23.52 113 ASP B N 1
ATOM 3531 C CA . ASP B 1 113 ? -72.840 18.448 -16.274 1.00 26.23 113 ASP B CA 1
ATOM 3532 C C . ASP B 1 113 ? -72.459 19.928 -16.264 1.00 31.09 113 ASP B C 1
ATOM 3533 O O . ASP B 1 113 ? -73.352 20.775 -16.182 1.00 28.50 113 ASP B O 1
ATOM 3538 N N . HIS B 1 114 ? -71.174 20.255 -16.325 1.00 26.48 114 HIS B N 1
ATOM 3539 C CA . HIS B 1 114 ? -70.755 21.644 -16.463 1.00 25.45 114 HIS B CA 1
ATOM 3540 C C . HIS B 1 114 ? -71.308 22.205 -17.770 1.00 20.61 114 HIS B C 1
ATOM 3541 O O . HIS B 1 114 ? -71.301 21.508 -18.787 1.00 28.00 114 HIS B O 1
ATOM 3548 N N . PRO B 1 115 ? -71.813 23.442 -17.782 1.00 27.70 115 PRO B N 1
ATOM 3549 C CA . PRO B 1 115 ? -72.408 23.979 -19.024 1.00 27.58 115 PRO B CA 1
ATOM 3550 C C . PRO B 1 115 ? -71.425 24.090 -20.185 1.00 26.56 115 PRO B C 1
ATOM 3551 O O . PRO B 1 115 ? -71.846 24.183 -21.342 1.00 27.00 115 PRO B O 1
ATOM 3555 N N . MET B 1 116 ? -70.129 24.120 -19.917 1.00 22.44 116 MET B N 1
ATOM 3556 C CA . MET B 1 116 ? -69.112 24.101 -20.966 1.00 24.14 116 MET B CA 1
ATOM 3557 C C . MET B 1 116 ? -68.133 22.975 -20.704 1.00 25.13 116 MET B C 1
ATOM 3558 O O . MET B 1 116 ? -66.913 23.153 -20.732 1.00 23.75 116 MET B O 1
ATOM 3563 N N . SER B 1 117 ? -68.691 21.796 -20.431 1.00 25.08 117 SER B N 1
ATOM 3564 C CA . SER B 1 117 ? -67.899 20.665 -19.972 1.00 21.42 117 SER B CA 1
ATOM 3565 C C . SER B 1 117 ? -66.822 20.289 -20.979 1.00 25.85 117 SER B C 1
ATOM 3566 O O . SER B 1 117 ? -67.056 20.255 -22.190 1.00 23.26 117 SER B O 1
ATOM 3569 N N . MET B 1 118 ? -65.639 19.982 -20.454 1.00 17.95 118 MET B N 1
ATOM 3570 C CA . MET B 1 118 ? -64.531 19.429 -21.214 1.00 20.47 118 MET B CA 1
ATOM 3571 C C . MET B 1 118 ? -64.330 17.951 -20.933 1.00 20.89 118 MET B C 1
ATOM 3572 O O . MET B 1 118 ? -63.300 17.385 -21.327 1.00 22.53 118 MET B O 1
ATOM 3577 N N . ARG B 1 119 ? -65.279 17.314 -20.243 1.00 17.06 119 ARG B N 1
ATOM 3578 C CA . ARG B 1 119 ? -65.120 15.896 -19.955 1.00 17.65 119 ARG B CA 1
ATOM 3579 C C . ARG B 1 119 ? -65.033 15.095 -21.250 1.00 20.52 119 ARG B C 1
ATOM 3580 O O . ARG B 1 119 ? -64.193 14.197 -21.379 1.00 19.11 119 ARG B O 1
ATOM 3588 N N . GLY B 1 120 ? -65.863 15.440 -22.236 1.00 19.23 120 GLY B N 1
ATOM 3589 C CA . GLY B 1 120 ? -65.867 14.690 -23.485 1.00 24.54 120 GLY B CA 1
ATOM 3590 C C . GLY B 1 120 ? -64.514 14.689 -24.171 1.00 21.12 120 GLY B C 1
ATOM 3591 O O . GLY B 1 120 ? -64.011 13.637 -24.584 1.00 18.23 120 GLY B O 1
ATOM 3592 N N . ILE B 1 121 ? -63.890 15.865 -24.279 1.00 20.74 121 ILE B N 1
ATOM 3593 C CA . ILE B 1 121 ? -62.604 15.939 -24.968 1.00 19.51 121 ILE B CA 1
ATOM 3594 C C . ILE B 1 121 ? -61.497 15.352 -24.094 1.00 21.64 121 ILE B C 1
ATOM 3595 O O . ILE B 1 121 ? -60.566 14.723 -24.605 1.00 20.73 121 ILE B O 1
ATOM 3600 N N . ALA B 1 122 ? -61.592 15.501 -22.771 1.00 19.70 122 ALA B N 1
ATOM 3601 C CA . ALA B 1 122 ? -60.622 14.844 -21.896 1.00 19.21 122 ALA B CA 1
ATOM 3602 C C . ALA B 1 122 ? -60.651 13.335 -22.094 1.00 23.70 122 ALA B C 1
ATOM 3603 O O . ALA B 1 122 ? -59.598 12.690 -22.185 1.00 24.70 122 ALA B O 1
ATOM 3605 N N . LEU B 1 123 ? -61.851 12.755 -22.200 1.00 18.62 123 LEU B N 1
ATOM 3606 C CA . LEU B 1 123 ? -61.945 11.313 -22.399 1.00 19.50 123 LEU B CA 1
ATOM 3607 C C . LEU B 1 123 ? -61.442 10.905 -23.779 1.00 19.84 123 LEU B C 1
ATOM 3608 O O . LEU B 1 123 ? -60.755 9.884 -23.918 1.00 23.42 123 LEU B O 1
ATOM 3613 N N . LEU B 1 124 ? -61.782 11.679 -24.814 1.00 21.05 124 LEU B N 1
ATOM 3614 C CA . LEU B 1 124 ? -61.353 11.323 -26.165 1.00 22.15 124 LEU B CA 1
ATOM 3615 C C . LEU B 1 124 ? -59.832 11.346 -26.301 1.00 19.43 124 LEU B C 1
ATOM 3616 O O . LEU B 1 124 ? -59.252 10.474 -26.963 1.00 20.90 124 LEU B O 1
ATOM 3621 N N . MET B 1 125 ? -59.161 12.337 -25.698 1.00 20.99 125 MET B N 1
ATOM 3622 C CA . MET B 1 125 ? -57.715 12.464 -25.895 1.00 22.23 125 MET B CA 1
ATOM 3623 C C . MET B 1 125 ? -56.941 11.321 -25.256 1.00 27.35 125 MET B C 1
ATOM 3624 O O . MET B 1 125 ? -55.782 11.087 -25.625 1.00 27.72 125 MET B O 1
ATOM 3629 N N . GLY B 1 126 ? -57.552 10.602 -24.317 1.00 20.79 126 GLY B N 1
ATOM 3630 C CA . GLY B 1 126 ? -56.928 9.444 -23.718 1.00 20.56 126 GLY B CA 1
ATOM 3631 C C . GLY B 1 126 ? -57.531 8.136 -24.160 1.00 25.50 126 GLY B C 1
ATOM 3632 O O . GLY B 1 126 ? -57.163 7.086 -23.615 1.00 20.29 126 GLY B O 1
ATOM 3633 N N . HIS B 1 127 ? -58.461 8.152 -25.113 1.00 18.76 127 HIS B N 1
ATOM 3634 C CA . HIS B 1 127 ? -59.094 6.914 -25.527 1.00 16.35 127 HIS B CA 1
ATOM 3635 C C . HIS B 1 127 ? -58.096 6.082 -26.328 1.00 18.44 127 HIS B C 1
ATOM 3636 O O . HIS B 1 127 ? -57.355 6.628 -27.155 1.00 19.19 127 HIS B O 1
ATOM 3643 N N . PRO B 1 128 ? -58.049 4.765 -26.107 1.00 24.00 128 PRO B N 1
ATOM 3644 C CA . PRO B 1 128 ? -57.016 3.944 -26.772 1.00 22.86 128 PRO B CA 1
ATOM 3645 C C . PRO B 1 128 ? -57.058 3.988 -28.287 1.00 23.56 128 PRO B C 1
ATOM 3646 O O . PRO B 1 128 ? -56.004 3.854 -28.928 1.00 24.04 128 PRO B O 1
ATOM 3650 N N . ILE B 1 129 ? -58.237 4.137 -28.888 1.00 20.06 129 ILE B N 1
ATOM 3651 C CA . ILE B 1 129 ? -58.310 4.209 -30.345 1.00 19.35 129 ILE B CA 1
ATOM 3652 C C . ILE B 1 129 ? -57.687 5.510 -30.835 1.00 21.92 129 ILE B C 1
ATOM 3653 O O . ILE B 1 129 ? -56.839 5.522 -31.740 1.00 23.28 129 ILE B O 1
ATOM 3658 N N . HIS B 1 130 ? -58.084 6.626 -30.231 1.00 21.15 130 HIS B N 1
ATOM 3659 C CA . HIS B 1 130 ? -57.530 7.913 -30.633 1.00 21.15 130 HIS B CA 1
ATOM 3660 C C . HIS B 1 130 ? -56.057 8.026 -30.249 1.00 21.49 130 HIS B C 1
ATOM 3661 O O . HIS B 1 130 ? -55.272 8.682 -30.953 1.00 21.95 130 HIS B O 1
ATOM 3668 N N . TRP B 1 131 ? -55.667 7.391 -29.139 1.00 16.39 131 TRP B N 1
ATOM 3669 C CA . TRP B 1 131 ? -54.266 7.380 -28.724 1.00 19.96 131 TRP B CA 1
ATOM 3670 C C . TRP B 1 131 ? -53.407 6.715 -29.785 1.00 15.39 131 TRP B C 1
ATOM 3671 O O . TRP B 1 131 ? -52.319 7.195 -30.115 1.00 18.64 131 TRP B O 1
ATOM 3682 N N . GLU B 1 132 ? -53.900 5.611 -30.338 1.00 17.43 132 GLU B N 1
ATOM 3683 C CA . GLU B 1 132 ? -53.179 4.932 -31.408 1.00 20.75 132 GLU B CA 1
ATOM 3684 C C . GLU B 1 132 ? -53.134 5.773 -32.680 1.00 24.29 132 GLU B C 1
ATOM 3685 O O . GLU B 1 132 ? -52.116 5.776 -33.382 1.00 24.16 132 GLU B O 1
ATOM 3691 N N . ASP B 1 133 ? -54.227 6.486 -33.001 1.00 21.47 133 ASP B N 1
ATOM 3692 C CA . ASP B 1 133 ? -54.223 7.380 -34.166 1.00 20.47 133 ASP B CA 1
ATOM 3693 C C . ASP B 1 133 ? -52.993 8.286 -34.172 1.00 23.24 133 ASP B C 1
ATOM 3694 O O . ASP B 1 133 ? -52.372 8.504 -35.224 1.00 22.47 133 ASP B O 1
ATOM 3699 N N . TRP B 1 134 ? -52.620 8.817 -33.001 1.00 21.19 134 TRP B N 1
ATOM 3700 C CA . TRP B 1 134 ? -51.510 9.759 -32.932 1.00 23.31 134 TRP B CA 1
ATOM 3701 C C . TRP B 1 134 ? -50.177 9.106 -33.251 1.00 22.57 134 TRP B C 1
ATOM 3702 O O . TRP B 1 134 ? -49.245 9.804 -33.661 1.00 22.75 134 TRP B O 1
ATOM 3713 N N . SER B 1 135 ? -50.069 7.782 -33.111 1.00 23.16 135 SER B N 1
ATOM 3714 C CA . SER B 1 135 ? -48.846 7.117 -33.529 1.00 20.42 135 SER B CA 1
ATOM 3715 C C . SER B 1 135 ? -48.645 7.195 -35.035 1.00 24.42 135 SER B C 1
ATOM 3716 O O . SER B 1 135 ? -47.531 6.953 -35.508 1.00 25.66 135 SER B O 1
ATOM 3719 N N . GLY B 1 136 ? -49.690 7.504 -35.796 1.00 20.66 136 GLY B N 1
ATOM 3720 C CA . GLY B 1 136 ? -49.521 7.724 -37.222 1.00 19.19 136 GLY B CA 1
ATOM 3721 C C . GLY B 1 136 ? -49.083 9.116 -37.597 1.00 19.09 136 GLY B C 1
ATOM 3722 O O . GLY B 1 136 ? -48.913 9.414 -38.788 1.00 20.27 136 GLY B O 1
ATOM 3723 N N . PHE B 1 137 ? -48.881 9.984 -36.612 1.00 16.83 137 PHE B N 1
ATOM 3724 C CA . PHE B 1 137 ? -48.603 11.381 -36.934 1.00 19.62 137 PHE B CA 1
ATOM 3725 C C . PHE B 1 137 ? -47.288 11.587 -37.686 1.00 19.88 137 PHE B C 1
ATOM 3726 O O . PHE B 1 137 ? -47.272 12.416 -38.611 1.00 17.99 137 PHE B O 1
ATOM 3734 N N . PRO B 1 138 ? -46.172 10.917 -37.362 1.00 20.10 138 PRO B N 1
ATOM 3735 C CA . PRO B 1 138 ? -44.950 11.158 -38.161 1.00 18.80 138 PRO B CA 1
ATOM 3736 C C . PRO B 1 138 ? -45.136 10.833 -39.629 1.00 19.09 138 PRO B C 1
ATOM 3737 O O . PRO B 1 138 ? -44.687 11.602 -40.488 1.00 17.78 138 PRO B O 1
ATOM 3741 N N . GLU B 1 139 ? -45.804 9.727 -39.954 1.00 19.56 139 GLU B N 1
ATOM 3742 C CA A GLU B 1 139 ? -46.037 9.417 -41.361 0.42 19.87 139 GLU B CA 1
ATOM 3743 C CA B GLU B 1 139 ? -46.042 9.413 -41.361 0.58 19.61 139 GLU B CA 1
ATOM 3744 C C . GLU B 1 139 ? -46.992 10.417 -42.005 1.00 15.35 139 GLU B C 1
ATOM 3745 O O . GLU B 1 139 ? -46.853 10.729 -43.192 1.00 19.27 139 GLU B O 1
ATOM 3756 N N . THR B 1 140 ? -47.941 10.953 -41.241 1.00 16.81 140 THR B N 1
ATOM 3757 C CA . THR B 1 140 ? -48.824 11.978 -41.795 1.00 15.09 140 THR B CA 1
ATOM 3758 C C . THR B 1 140 ? -48.023 13.206 -42.224 1.00 20.47 140 THR B C 1
ATOM 3759 O O . THR B 1 140 ? -48.267 13.778 -43.291 1.00 19.39 140 THR B O 1
ATOM 3763 N N . VAL B 1 141 ? -47.031 13.603 -41.424 1.00 15.94 141 VAL B N 1
ATOM 3764 C CA . VAL B 1 141 ? -46.219 14.766 -41.784 1.00 18.19 141 VAL B CA 1
ATOM 3765 C C . VAL B 1 141 ? -45.293 14.435 -42.945 1.00 22.83 141 VAL B C 1
ATOM 3766 O O . VAL B 1 141 ? -45.036 15.280 -43.818 1.00 18.99 141 VAL B O 1
ATOM 3770 N N . VAL B 1 142 ? -44.773 13.207 -42.981 1.00 19.64 142 VAL B N 1
ATOM 3771 C CA . VAL B 1 142 ? -43.895 12.817 -44.079 1.00 22.83 142 VAL B CA 1
ATOM 3772 C C . VAL B 1 142 ? -44.666 12.790 -45.399 1.00 26.06 142 VAL B C 1
ATOM 3773 O O . VAL B 1 142 ? -44.192 13.295 -46.422 1.00 23.64 142 VAL B O 1
ATOM 3777 N N . THR B 1 143 ? -45.863 12.204 -45.396 1.00 20.65 143 THR B N 1
ATOM 3778 C CA . THR B 1 143 ? -46.614 11.977 -46.629 1.00 22.46 143 THR B CA 1
ATOM 3779 C C . THR B 1 143 ? -47.673 13.034 -46.914 1.00 27.26 143 THR B C 1
ATOM 3780 O O . THR B 1 143 ? -48.120 13.149 -48.065 1.00 32.66 143 THR B O 1
ATOM 3784 N N . GLY B 1 144 ? -48.083 13.808 -45.915 1.00 20.67 144 GLY B N 1
ATOM 3785 C CA . GLY B 1 144 ? -49.199 14.715 -46.092 1.00 19.45 144 GLY B CA 1
ATOM 3786 C C . GLY B 1 144 ? -50.570 14.067 -46.020 1.00 30.76 144 GLY B C 1
ATOM 3787 O O . GLY B 1 144 ? -51.576 14.782 -46.085 1.00 38.11 144 GLY B O 1
ATOM 3788 N N . GLU B 1 145 ? -50.648 12.743 -45.851 1.00 25.70 145 GLU B N 1
ATOM 3789 C CA . GLU B 1 145 ? -51.874 11.941 -45.903 1.00 25.49 145 GLU B CA 1
ATOM 3790 C C . GLU B 1 145 ? -52.381 11.621 -44.502 1.00 25.19 145 GLU B C 1
ATOM 3791 O O . GLU B 1 145 ? -51.582 11.306 -43.618 1.00 23.30 145 GLU B O 1
ATOM 3797 N N . PRO B 1 146 ? -53.697 11.678 -44.262 1.00 21.66 146 PRO B N 1
ATOM 3798 C CA . PRO B 1 146 ? -54.211 11.346 -42.924 1.00 22.94 146 PRO B CA 1
ATOM 3799 C C . PRO B 1 146 ? -53.857 9.916 -42.545 1.00 26.75 146 PRO B C 1
ATOM 3800 O O . PRO B 1 146 ? -53.736 9.035 -43.399 1.00 22.31 146 PRO B O 1
ATOM 3804 N N . ALA B 1 147 ? -53.680 9.707 -41.239 1.00 28.30 147 ALA B N 1
ATOM 3805 C CA . ALA B 1 147 ? -53.280 8.417 -40.691 1.00 29.33 147 ALA B CA 1
ATOM 3806 C C . ALA B 1 147 ? -54.444 7.446 -40.599 1.00 32.74 147 ALA B C 1
ATOM 3807 O O . ALA B 1 147 ? -54.246 6.228 -40.681 1.00 26.89 147 ALA B O 1
ATOM 3809 N N . LEU B 1 148 ? -55.651 7.966 -40.397 1.00 29.30 148 LEU B N 1
ATOM 3810 C CA . LEU B 1 148 ? -56.787 7.094 -40.111 1.00 33.81 148 LEU B CA 1
ATOM 3811 C C . LEU B 1 148 ? -57.045 6.088 -41.226 1.00 31.82 148 LEU B C 1
ATOM 3812 O O . LEU B 1 148 ? -57.208 4.894 -40.915 1.00 39.24 148 LEU B O 1
ATOM 3817 N N . PRO B 1 149 ? -57.072 6.462 -42.515 1.00 37.88 149 PRO B N 1
ATOM 3818 C CA . PRO B 1 149 ? -57.289 5.439 -43.556 1.00 35.20 149 PRO B CA 1
ATOM 3819 C C . PRO B 1 149 ? -56.217 4.364 -43.601 1.00 36.84 149 PRO B C 1
ATOM 3820 O O . PRO B 1 149 ? -56.521 3.223 -43.972 1.00 31.23 149 PRO B O 1
ATOM 3824 N N . LYS B 1 150 ? -54.973 4.685 -43.232 1.00 32.46 150 LYS B N 1
ATOM 3825 C CA . LYS B 1 150 ? -53.923 3.671 -43.224 1.00 32.34 150 LYS B CA 1
ATOM 3826 C C . LYS B 1 150 ? -54.042 2.750 -42.016 1.00 29.84 150 LYS B C 1
ATOM 3827 O O . LYS B 1 150 ? -53.765 1.546 -42.118 1.00 35.03 150 LYS B O 1
ATOM 3833 N N . LEU B 1 151 ? -54.454 3.296 -40.873 1.00 22.98 151 LEU B N 1
ATOM 3834 C CA . LEU B 1 151 ? -54.597 2.500 -39.658 1.00 34.11 151 LEU B CA 1
ATOM 3835 C C . LEU B 1 151 ? -55.862 1.651 -39.663 1.00 31.56 151 LEU B C 1
ATOM 3836 O O . LEU B 1 151 ? -55.867 0.542 -39.112 1.00 32.42 151 LEU B O 1
ATOM 3841 N N . ARG B 1 152 ? -56.951 2.169 -40.238 1.00 27.80 152 ARG B N 1
ATOM 3842 C CA . ARG B 1 152 ? -58.264 1.559 -40.098 1.00 29.81 152 ARG B CA 1
ATOM 3843 C C . ARG B 1 152 ? -58.796 0.930 -41.381 1.00 29.21 152 ARG B C 1
ATOM 3844 O O . ARG B 1 152 ? -59.806 0.223 -41.324 1.00 30.63 152 ARG B O 1
ATOM 3852 N N . GLY B 1 153 ? -58.156 1.163 -42.526 1.00 27.07 153 GLY B N 1
ATOM 3853 C CA . GLY B 1 153 ? -58.678 0.643 -43.778 1.00 24.83 153 GLY B CA 1
ATOM 3854 C C . GLY B 1 153 ? -59.935 1.319 -44.270 1.00 29.87 153 GLY B C 1
ATOM 3855 O O . GLY B 1 153 ? -60.663 0.743 -45.085 1.00 32.89 153 GLY B O 1
ATOM 3856 N N . MET B 1 154 ? -60.217 2.528 -43.800 1.00 29.92 154 MET B N 1
ATOM 3857 C CA . MET B 1 154 ? -61.442 3.230 -44.168 1.00 29.82 154 MET B CA 1
ATOM 3858 C C . MET B 1 154 ? -61.304 4.683 -43.743 1.00 29.90 154 MET B C 1
ATOM 3859 O O . MET B 1 154 ? -60.382 5.053 -43.009 1.00 29.14 154 MET B O 1
ATOM 3864 N N . HIS B 1 155 ? -62.251 5.494 -44.197 1.00 29.69 155 HIS B N 1
ATOM 3865 C CA A HIS B 1 155 ? -62.309 6.915 -43.874 0.50 31.41 155 HIS B CA 1
ATOM 3866 C CA B HIS B 1 155 ? -62.198 6.893 -43.831 0.50 31.21 155 HIS B CA 1
ATOM 3867 C C . HIS B 1 155 ? -62.819 7.112 -42.452 1.00 32.32 155 HIS B C 1
ATOM 3868 O O . HIS B 1 155 ? -63.518 6.258 -41.903 1.00 34.71 155 HIS B O 1
ATOM 3881 N N . ALA B 1 156 ? -62.487 8.270 -41.871 1.00 39.61 156 ALA B N 1
ATOM 3882 C CA . ALA B 1 156 ? -62.896 8.588 -40.504 1.00 3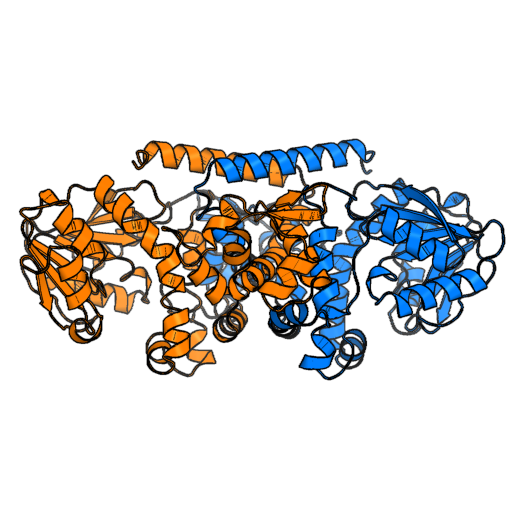7.60 156 ALA B CA 1
ATOM 3883 C C . ALA B 1 156 ? -64.394 8.398 -40.297 1.00 41.77 156 ALA B C 1
ATOM 3884 O O . ALA B 1 156 ? -64.816 7.771 -39.322 1.00 51.02 156 ALA B O 1
ATOM 3886 N N . PHE B 1 157 ? -65.215 8.911 -41.214 1.00 47.49 157 PHE B N 1
ATOM 3887 C CA A PHE B 1 157 ? -66.648 8.838 -40.983 0.48 49.84 157 PHE B CA 1
ATOM 3888 C CA B PHE B 1 157 ? -66.670 8.838 -41.052 0.52 49.89 157 PHE B CA 1
ATOM 3889 C C . PHE B 1 157 ? -67.159 7.400 -41.072 1.00 47.37 157 PHE B C 1
ATOM 3890 O O . PHE B 1 157 ? -68.008 7.003 -40.266 1.00 42.34 157 PHE B O 1
ATOM 3905 N N . GLU B 1 158 ? -66.643 6.597 -42.008 1.00 41.12 158 GLU B N 1
ATOM 3906 C CA . GLU B 1 158 ? -67.033 5.184 -42.062 1.00 39.18 158 GLU B CA 1
ATOM 3907 C C . GLU B 1 158 ? -66.653 4.457 -40.775 1.00 35.25 158 GLU B C 1
ATOM 3908 O O . GLU B 1 158 ? -67.422 3.633 -40.261 1.00 35.24 158 GLU B O 1
ATOM 3914 N N . PHE B 1 159 ? -65.470 4.758 -40.232 1.00 27.49 159 PHE B N 1
ATOM 3915 C CA . PHE B 1 159 ? -65.045 4.125 -38.988 1.00 28.88 159 PHE B CA 1
ATOM 3916 C C . PHE B 1 159 ? -65.938 4.526 -37.819 1.00 34.23 159 PHE B C 1
ATOM 3917 O O . PHE B 1 159 ? -66.286 3.690 -36.975 1.00 28.68 159 PHE B O 1
ATOM 3925 N N . LEU B 1 160 ? -66.303 5.804 -37.742 1.00 31.51 160 LEU B N 1
ATOM 3926 C CA . LEU B 1 160 ? -67.127 6.264 -36.634 1.00 31.45 160 LEU B CA 1
ATOM 3927 C C . LEU B 1 160 ? -68.529 5.666 -36.688 1.00 32.13 160 LEU B C 1
ATOM 3928 O O . LEU B 1 160 ? -69.124 5.373 -35.641 1.00 32.71 160 LEU B O 1
ATOM 3933 N N . THR B 1 161 ? -69.087 5.486 -37.887 1.00 36.27 161 THR B N 1
ATOM 3934 C CA . THR B 1 161 ? -70.435 4.916 -37.942 1.00 41.47 161 THR B CA 1
ATOM 3935 C C . THR B 1 161 ? -70.404 3.419 -37.664 1.00 40.94 161 THR B C 1
ATOM 3936 O O . THR B 1 161 ? -71.296 2.886 -36.999 1.00 41.87 161 THR B O 1
ATOM 3940 N N . LYS B 1 162 ? -69.363 2.736 -38.144 1.00 40.61 162 LYS B N 1
ATOM 3941 C CA . LYS B 1 162 ? -69.210 1.307 -37.877 1.00 39.66 162 LYS B CA 1
ATOM 3942 C C . LYS B 1 162 ? -68.920 0.978 -36.432 1.00 40.92 162 LYS B C 1
ATOM 3943 O O . LYS B 1 162 ? -69.244 -0.130 -35.990 1.00 44.12 162 LYS B O 1
ATOM 3949 N N . ASN B 1 163 ? -68.247 1.868 -35.714 1.00 33.48 163 ASN B N 1
ATOM 3950 C CA . ASN B 1 163 ? -67.836 1.638 -34.331 1.00 30.15 163 ASN B CA 1
ATOM 3951 C C . ASN B 1 163 ? -68.593 2.628 -33.444 1.00 33.22 163 ASN B C 1
ATOM 3952 O O . ASN B 1 163 ? -68.040 3.622 -32.956 1.00 29.23 163 ASN B O 1
ATOM 3957 N N . ALA B 1 164 ? -69.874 2.326 -33.212 1.00 32.00 164 ALA B N 1
ATOM 3958 C CA . ALA B 1 164 ? -70.790 3.315 -32.647 1.00 35.29 164 ALA B CA 1
ATOM 3959 C C . ALA B 1 164 ? -70.363 3.768 -31.256 1.00 28.74 164 ALA B C 1
ATOM 3960 O O . ALA B 1 164 ? -70.555 4.934 -30.892 1.00 31.60 164 ALA B O 1
ATOM 3962 N N . GLU B 1 165 ? -69.797 2.863 -30.455 1.00 32.46 165 GLU B N 1
ATOM 3963 C CA . GLU B 1 165 ? -69.429 3.237 -29.092 1.00 35.27 165 GLU B CA 1
ATOM 3964 C C . GLU B 1 165 ? -68.326 4.285 -29.104 1.00 29.89 165 GLU B C 1
ATOM 3965 O O . GLU B 1 165 ? -68.430 5.319 -28.437 1.00 27.07 165 GLU B O 1
ATOM 3971 N N . TYR B 1 166 ? -67.266 4.041 -29.875 1.00 28.25 166 TYR B N 1
ATOM 3972 C CA . TYR B 1 166 ? -66.227 5.056 -30.019 1.00 28.66 166 TYR B CA 1
ATOM 3973 C C . TYR B 1 166 ? -66.730 6.272 -30.796 1.00 28.89 166 TYR B C 1
ATOM 3974 O O . TYR B 1 166 ? -66.274 7.396 -30.549 1.00 26.10 166 TYR B O 1
ATOM 3983 N N . GLY B 1 167 ? -67.648 6.071 -31.745 1.00 24.85 167 GLY B N 1
ATOM 3984 C CA . GLY B 1 167 ? -68.269 7.203 -32.415 1.00 25.22 167 GLY B CA 1
ATOM 3985 C C . GLY B 1 167 ? -68.896 8.194 -31.444 1.00 27.38 167 GLY B C 1
ATOM 3986 O O . GLY B 1 167 ? -68.794 9.408 -31.629 1.00 26.01 167 GLY B O 1
ATOM 3987 N N . GLN B 1 168 ? -69.534 7.691 -30.383 1.00 23.42 168 GLN B N 1
ATOM 3988 C CA . GLN B 1 168 ? -70.090 8.588 -29.368 1.00 26.48 168 GLN B CA 1
ATOM 3989 C C . GLN B 1 168 ? -68.992 9.282 -28.557 1.00 25.36 168 GLN B C 1
ATOM 3990 O O . GLN B 1 168 ? -69.132 10.459 -28.199 1.00 22.92 168 GLN B O 1
ATOM 3996 N N . VAL B 1 169 ? -67.914 8.566 -28.225 1.00 28.41 169 VAL B N 1
ATOM 3997 C CA . VAL B 1 169 ? -66.764 9.198 -27.562 1.00 24.75 169 VAL B CA 1
ATOM 3998 C C . VAL B 1 169 ? -66.241 10.347 -28.412 1.00 24.38 169 VAL B C 1
ATOM 3999 O O . VAL B 1 169 ? -65.970 11.457 -27.927 1.00 20.86 169 VAL B O 1
ATOM 4003 N N . PHE B 1 170 ? -66.077 10.077 -29.697 1.00 18.78 170 PHE B N 1
ATOM 4004 C CA . PHE B 1 170 ? -65.518 11.062 -30.609 1.00 19.18 170 PHE B CA 1
ATOM 4005 C C . PHE B 1 170 ? -66.439 12.265 -30.730 1.00 22.67 170 PHE B C 1
ATOM 4006 O O . PHE B 1 170 ? -65.991 13.417 -30.670 1.00 26.47 170 PHE B O 1
ATOM 4014 N N . PHE B 1 171 ? -67.732 12.017 -30.858 1.00 22.99 171 PHE B N 1
ATOM 4015 C CA A PHE B 1 171 ? -68.744 13.067 -30.985 0.56 26.35 171 PHE B CA 1
ATOM 4016 C CA B PHE B 1 171 ? -68.608 13.157 -31.020 0.44 26.47 171 PHE B CA 1
ATOM 4017 C C . PHE B 1 171 ? -68.863 13.891 -29.707 1.00 23.71 171 PHE B C 1
ATOM 4018 O O . PHE B 1 171 ? -69.095 15.100 -29.750 1.00 27.02 171 PHE B O 1
ATOM 4033 N N . GLN B 1 172 ? -68.740 13.236 -28.548 1.00 24.22 172 GLN B N 1
ATOM 4034 C CA . GLN B 1 172 ? -68.739 14.001 -27.297 1.00 23.69 172 GLN B CA 1
ATOM 4035 C C . GLN B 1 172 ? -67.460 14.822 -27.160 1.00 25.00 172 GLN B C 1
ATOM 4036 O O . GLN B 1 172 ? -67.491 15.935 -26.623 1.00 27.56 172 GLN B O 1
ATOM 4042 N N . GLY B 1 173 ? -66.330 14.308 -27.662 1.00 20.01 173 GLY B N 1
ATOM 4043 C CA . GLY B 1 173 ? -65.107 15.089 -27.635 1.00 20.69 173 GLY B CA 1
ATOM 4044 C C . GLY B 1 173 ? -65.195 16.330 -28.506 1.00 25.37 173 GLY B C 1
ATOM 4045 O O . GLY B 1 173 ? -64.724 17.405 -28.126 1.00 24.61 173 GLY B O 1
ATOM 4046 N N . MET B 1 174 ? -65.791 16.195 -29.692 1.00 22.43 174 MET B N 1
ATOM 4047 C CA . MET B 1 174 ? -66.046 17.363 -30.539 1.00 18.89 174 MET B CA 1
ATOM 4048 C C . MET B 1 174 ? -67.027 18.324 -29.878 1.00 18.31 174 MET B C 1
ATOM 4049 O O . MET B 1 174 ? -66.885 19.548 -29.996 1.00 26.13 174 MET B O 1
ATOM 4054 N N . GLY B 1 175 ? -68.011 17.786 -29.162 1.00 23.98 175 GLY B N 1
ATOM 4055 C CA . GLY B 1 175 ? -68.989 18.633 -28.502 1.00 27.31 175 GLY B CA 1
ATOM 4056 C C . GLY B 1 175 ? -68.388 19.533 -27.434 1.00 37.54 175 GLY B C 1
ATOM 4057 O O . GLY B 1 175 ? -68.816 20.678 -27.270 1.00 37.52 175 GLY B O 1
ATOM 4058 N N . SER B 1 176 ? -67.397 19.031 -26.684 1.00 28.51 176 SER B N 1
ATOM 4059 C CA . SER B 1 176 ? -66.770 19.869 -25.663 1.00 25.01 176 SER B CA 1
ATOM 4060 C C . SER B 1 176 ? -66.291 21.189 -26.254 1.00 40.01 176 SER B C 1
ATOM 4061 O O . SER B 1 176 ? -66.421 22.251 -25.630 1.00 50.86 176 SER B O 1
ATOM 4064 N N . MET B 1 177 ? -65.777 21.147 -27.478 1.00 42.17 177 MET B N 1
ATOM 4065 C CA . MET B 1 177 ? -65.286 22.356 -28.134 1.00 48.45 177 MET B CA 1
ATOM 4066 C C . MET B 1 177 ? -66.413 23.138 -28.798 1.00 50.47 177 MET B C 1
ATOM 4067 O O . MET B 1 177 ? -66.450 24.369 -28.721 1.00 63.10 177 MET B O 1
ATOM 4072 N N . SER B 1 178 ? -67.346 22.439 -29.439 1.00 41.64 178 SER B N 1
ATOM 4073 C CA . SER B 1 178 ? -68.363 23.121 -30.229 1.00 48.93 178 SER B CA 1
ATOM 4074 C C . SER B 1 178 ? -69.358 23.882 -29.363 1.00 51.10 178 SER B C 1
ATOM 4075 O O . SER B 1 178 ? -69.875 24.916 -29.795 1.00 42.52 178 SER B O 1
ATOM 4078 N N . ALA B 1 179 ? -69.641 23.394 -28.150 1.00 63.66 179 ALA B N 1
ATOM 4079 C CA . ALA B 1 179 ? -70.713 23.975 -27.341 1.00 61.70 179 ALA B CA 1
ATOM 4080 C C . ALA B 1 179 ? -70.425 25.426 -26.965 1.00 58.98 179 ALA B C 1
ATOM 4081 O O . ALA B 1 179 ? -71.359 26.204 -26.733 1.00 55.49 179 ALA B O 1
ATOM 4083 N N . SER B 1 180 ? -69.152 25.815 -26.922 1.00 49.52 180 SER B N 1
ATOM 4084 C CA . SER B 1 180 ? -68.767 27.186 -26.613 1.00 51.01 180 SER B CA 1
ATOM 4085 C C . SER B 1 180 ? -68.950 28.168 -27.769 1.00 45.05 180 SER B C 1
ATOM 4086 O O . SER B 1 180 ? -68.542 29.324 -27.634 1.00 48.32 180 SER B O 1
ATOM 4089 N N . GLU B 1 181 ? -69.547 27.757 -28.885 1.00 34.16 181 GLU B N 1
ATOM 4090 C CA . GLU B 1 181 ? -69.507 28.539 -30.118 1.00 24.95 181 GLU B CA 1
ATOM 4091 C C . GLU B 1 181 ? -70.816 29.223 -30.483 1.00 26.19 181 GLU B C 1
ATOM 4092 O O . GLU B 1 181 ? -70.787 30.286 -31.108 1.00 22.27 181 GLU B O 1
ATOM 4098 N N . THR B 1 182 ? -71.959 28.650 -30.104 1.00 26.92 182 THR B N 1
ATOM 4099 C CA . THR B 1 182 ? -73.249 29.213 -30.490 1.00 28.68 182 THR B CA 1
ATOM 4100 C C . THR B 1 182 ? -73.430 30.640 -29.980 1.00 24.89 182 THR B C 1
ATOM 4101 O O . THR B 1 182 ? -73.722 31.561 -30.756 1.00 24.92 182 THR B O 1
ATOM 4105 N N . GLU B 1 183 ? -73.297 30.841 -28.668 1.00 26.50 183 GLU B N 1
ATOM 4106 C CA . GLU B 1 183 ? -73.552 32.168 -28.111 1.00 25.02 183 GLU B CA 1
ATOM 4107 C C . GLU B 1 183 ? -72.583 33.228 -28.628 1.00 20.62 183 GLU B C 1
ATOM 4108 O O . GLU B 1 183 ? -73.048 34.331 -28.966 1.00 21.19 183 GLU B O 1
ATOM 4114 N N . PRO B 1 184 ? -71.272 32.981 -28.731 1.00 19.84 184 PRO B N 1
ATOM 4115 C CA . PRO B 1 184 ? -70.394 33.997 -29.349 1.00 20.87 184 PRO B CA 1
ATOM 4116 C C . PRO B 1 184 ? -70.786 34.355 -30.770 1.00 20.43 184 PRO B C 1
ATOM 4117 O O . PRO B 1 184 ? -70.714 35.531 -31.160 1.00 21.69 184 PRO B O 1
ATOM 4121 N N . ILE B 1 185 ? -71.178 33.357 -31.566 1.00 18.84 185 ILE B N 1
ATOM 4122 C CA . ILE B 1 185 ? -71.650 33.618 -32.924 1.00 22.91 185 ILE B CA 1
ATOM 4123 C C . ILE B 1 185 ? -72.877 34.518 -32.898 1.00 22.16 185 ILE B C 1
ATOM 4124 O O . ILE B 1 185 ? -72.977 35.480 -33.668 1.00 19.58 185 ILE B O 1
ATOM 4129 N N . LEU B 1 186 ? -73.835 34.215 -32.017 1.00 19.26 186 LEU B N 1
ATOM 4130 C CA . LEU B 1 186 ? -75.070 34.994 -31.996 1.00 20.13 186 LEU B CA 1
ATOM 4131 C C . LEU B 1 186 ? -74.815 36.422 -31.545 1.00 26.29 186 LEU B C 1
ATOM 4132 O O . LEU B 1 186 ? -75.472 37.351 -32.025 1.00 21.98 186 LEU B O 1
ATOM 4137 N N . ALA B 1 187 ? -73.873 36.614 -30.610 1.00 22.41 187 ALA B N 1
ATOM 4138 C CA . ALA B 1 187 ? -73.589 37.954 -30.105 1.00 21.55 187 ALA B CA 1
ATOM 4139 C C . ALA B 1 187 ? -72.819 38.788 -31.119 1.00 23.10 187 ALA B C 1
ATOM 4140 O O . ALA B 1 187 ? -72.921 40.020 -31.108 1.00 23.49 187 ALA B O 1
ATOM 4142 N N . ALA B 1 188 ? -72.067 38.142 -32.014 1.00 19.21 188 ALA B N 1
ATOM 4143 C CA . ALA B 1 188 ? -71.187 38.832 -32.953 1.00 21.75 188 ALA B CA 1
ATOM 4144 C C . ALA B 1 188 ? -71.848 39.168 -34.284 1.00 22.26 188 ALA B C 1
ATOM 4145 O O . ALA B 1 188 ? -71.289 39.958 -35.054 1.00 23.61 188 ALA B O 1
ATOM 4147 N N . TYR B 1 189 ? -72.997 38.579 -34.586 1.00 19.60 189 TYR B N 1
ATOM 4148 C CA . TYR B 1 189 ? -73.582 38.685 -35.919 1.00 22.56 189 TYR B CA 1
ATOM 4149 C C . TYR B 1 189 ? -75.097 38.781 -35.807 1.00 23.03 189 TYR B C 1
ATOM 4150 O O . TYR B 1 189 ? -75.716 38.072 -35.009 1.00 23.31 189 TYR B O 1
ATOM 4159 N N . ASP B 1 190 ? -75.688 39.657 -36.617 1.00 19.81 190 ASP B N 1
ATOM 4160 C CA . ASP B 1 190 ? -77.116 39.965 -36.538 1.00 22.66 190 ASP B CA 1
ATOM 4161 C C . ASP B 1 190 ? -77.882 39.035 -37.471 1.00 21.77 190 ASP B C 1
ATOM 4162 O O . ASP B 1 190 ? -78.080 39.333 -38.645 1.00 21.41 190 ASP B O 1
ATOM 4167 N N . PHE B 1 191 ? -78.346 37.903 -36.939 1.00 20.27 191 PHE B N 1
ATOM 4168 C CA . PHE B 1 191 ? -79.076 36.964 -37.782 1.00 23.27 191 PHE B CA 1
ATOM 4169 C C . PHE B 1 191 ? -80.493 37.422 -38.097 1.00 20.86 191 PHE B C 1
ATOM 4170 O O . PHE B 1 191 ? -81.112 36.864 -39.014 1.00 22.51 191 PHE B O 1
ATOM 4178 N N . SER B 1 192 ? -81.017 38.437 -37.389 1.00 19.61 192 SER B N 1
ATOM 4179 C CA . SER B 1 192 ? -82.367 38.891 -37.701 1.00 21.99 192 SER B CA 1
ATOM 4180 C C . SER B 1 192 ? -82.448 39.548 -39.072 1.00 20.60 192 SER B C 1
ATOM 4181 O O . SER B 1 192 ? -83.560 39.784 -39.560 1.00 24.16 192 SER B O 1
ATOM 4184 N N . GLN B 1 193 ? -81.309 39.816 -39.715 1.00 24.14 193 GLN B N 1
ATOM 4185 C CA . GLN B 1 193 ? -81.328 40.299 -41.095 1.00 22.59 193 GLN B CA 1
ATOM 4186 C C . GLN B 1 193 ? -81.881 39.269 -42.070 1.00 25.62 193 GLN B C 1
ATOM 4187 O O . GLN B 1 193 ? -82.203 39.634 -43.211 1.00 22.75 193 GLN B O 1
ATOM 4193 N N . PHE B 1 194 ? -82.002 38.003 -41.655 1.00 21.66 194 PHE B N 1
ATOM 4194 C CA . PHE B 1 194 ? -82.334 36.902 -42.552 1.00 21.41 194 PHE B CA 1
ATOM 4195 C C . PHE B 1 194 ? -83.779 36.457 -42.366 1.00 19.14 194 PHE B C 1
ATOM 4196 O O . PHE B 1 194 ? -84.252 36.294 -41.238 1.00 22.92 194 PHE B O 1
ATOM 4204 N N . GLY B 1 195 ? -84.463 36.219 -43.473 1.00 22.87 195 GLY B N 1
ATOM 4205 C CA . GLY B 1 195 ? -85.802 35.665 -43.413 1.00 20.42 195 GLY B CA 1
ATOM 4206 C C . GLY B 1 195 ? -85.779 34.149 -43.423 1.00 23.72 195 GLY B C 1
ATOM 4207 O O . GLY B 1 195 ? -86.661 33.495 -42.853 1.00 24.89 195 GLY B O 1
ATOM 4208 N N . THR B 1 196 ? -84.777 33.577 -44.086 1.00 24.81 196 THR B N 1
ATOM 4209 C CA . THR B 1 196 ? -84.610 32.131 -44.140 1.00 20.48 196 THR B CA 1
ATOM 4210 C C . THR B 1 196 ? -83.140 31.792 -43.977 1.00 21.14 196 THR B C 1
ATOM 4211 O O . THR B 1 196 ? -82.269 32.493 -44.506 1.00 21.71 196 THR B O 1
ATOM 4215 N N . VAL B 1 197 ? -82.858 30.727 -43.230 1.00 23.92 197 VAL B N 1
ATOM 4216 C CA . VAL B 1 197 ? -81.491 30.258 -43.022 1.00 21.44 197 VAL B CA 1
ATOM 4217 C C . VAL B 1 197 ? -81.471 28.750 -43.212 1.00 24.12 197 VAL B C 1
ATOM 4218 O O . VAL B 1 197 ? -82.355 28.041 -42.718 1.00 23.29 197 VAL B O 1
ATOM 4222 N N . VAL B 1 198 ? -80.475 28.261 -43.939 1.00 19.26 198 VAL B N 1
ATOM 4223 C CA . VAL B 1 198 ? -80.185 26.833 -44.021 1.00 22.97 198 VAL B CA 1
ATOM 4224 C C . VAL B 1 198 ? -78.963 26.553 -43.152 1.00 22.56 198 VAL B C 1
ATOM 4225 O O . VAL B 1 198 ? -77.902 27.158 -43.343 1.00 23.00 198 VAL B O 1
ATOM 4229 N N . ASP B 1 199 ? -79.112 25.654 -42.179 1.00 23.12 199 ASP B N 1
ATOM 4230 C CA . ASP B 1 199 ? -77.985 25.200 -41.360 1.00 20.61 199 ASP B CA 1
ATOM 4231 C C . ASP B 1 199 ? -77.465 23.930 -42.017 1.00 22.92 199 ASP B C 1
ATOM 4232 O O . ASP B 1 199 ? -78.080 22.866 -41.916 1.00 22.95 199 ASP B O 1
ATOM 4237 N N . PHE B 1 200 ? -76.348 24.046 -42.724 1.00 22.58 200 PHE B N 1
ATOM 4238 C CA . PHE B 1 200 ? -75.923 23.012 -43.667 1.00 25.33 200 PHE B CA 1
ATOM 4239 C C . PHE B 1 200 ? -75.148 21.926 -42.938 1.00 22.97 200 PHE B C 1
ATOM 4240 O O . PHE B 1 200 ? -74.039 22.166 -42.444 1.00 25.41 200 PHE B O 1
ATOM 4248 N N . CYS B 1 201 ? -75.720 20.720 -42.907 1.00 22.14 201 CYS B N 1
ATOM 4249 C CA . CYS B 1 201 ? -75.187 19.605 -42.126 1.00 24.59 201 CYS B CA 1
ATOM 4250 C C . CYS B 1 201 ? -74.998 19.994 -40.661 1.00 28.98 201 CYS B C 1
ATOM 4251 O O . CYS B 1 201 ? -73.987 19.676 -40.026 1.00 25.08 201 CYS B O 1
ATOM 4254 N N . GLY B 1 202 ? -76.008 20.661 -40.109 1.00 22.48 202 GLY B N 1
ATOM 4255 C CA . GLY B 1 202 ? -75.940 21.186 -38.755 1.00 25.53 202 GLY B CA 1
ATOM 4256 C C . GLY B 1 202 ? -76.268 20.173 -37.677 1.00 29.75 202 GLY B C 1
ATOM 4257 O O . GLY B 1 202 ? -76.456 20.547 -36.515 1.00 24.67 202 GLY B O 1
ATOM 4258 N N . GLY B 1 203 ? -76.348 18.894 -38.045 1.00 30.60 203 GLY B N 1
ATOM 4259 C CA . GLY B 1 203 ? -76.536 17.828 -37.075 1.00 33.30 203 GLY B CA 1
ATOM 4260 C C . GLY B 1 203 ? -77.885 17.891 -36.389 1.00 33.60 203 GLY B C 1
ATOM 4261 O O . GLY B 1 203 ? -78.925 17.797 -37.045 1.00 28.24 203 GLY B O 1
ATOM 4262 N N . GLN B 1 204 ? -77.879 18.055 -35.068 1.00 32.95 204 GLN B N 1
ATOM 4263 C CA . GLN B 1 204 ? -79.116 18.168 -34.305 1.00 33.72 204 GLN B CA 1
ATOM 4264 C C . GLN B 1 204 ? -79.770 19.543 -34.413 1.00 32.27 204 GLN B C 1
ATOM 4265 O O . GLN B 1 204 ? -80.935 19.693 -34.019 1.00 31.24 204 GLN B O 1
ATOM 4271 N N . GLY B 1 205 ? -79.054 20.540 -34.918 1.00 30.18 205 GLY B N 1
ATOM 4272 C CA . GLY B 1 205 ? -79.581 21.880 -35.038 1.00 27.42 205 GLY B CA 1
ATOM 4273 C C . GLY B 1 205 ? -79.275 22.828 -33.901 1.00 27.90 205 GLY B C 1
ATOM 4274 O O . GLY B 1 205 ? -80.026 23.791 -33.710 1.00 28.10 205 GLY B O 1
ATOM 4275 N N . ALA B 1 206 ? -78.205 22.597 -33.140 1.00 21.19 206 ALA B N 1
ATOM 4276 C CA . ALA B 1 206 ? -77.906 23.481 -32.014 1.00 28.03 206 ALA B CA 1
ATOM 4277 C C . ALA B 1 206 ? -77.727 24.924 -32.476 1.00 26.17 206 ALA B C 1
ATOM 4278 O O . ALA B 1 206 ? -78.268 25.858 -31.872 1.00 23.90 206 ALA B O 1
ATOM 4280 N N . LEU B 1 207 ? -76.969 25.133 -33.547 1.00 21.44 207 LEU B N 1
ATOM 4281 C CA . LEU B 1 207 ? -76.773 26.503 -34.006 1.00 24.22 207 LEU B CA 1
ATOM 4282 C C . LEU B 1 207 ? -78.052 27.070 -34.616 1.00 28.18 207 LEU B C 1
ATOM 4283 O O . LEU B 1 207 ? -78.413 28.227 -34.350 1.00 25.53 207 LEU B O 1
ATOM 4288 N N . LEU B 1 208 ? -78.766 26.270 -35.417 1.00 26.70 208 LEU B N 1
ATOM 4289 C CA . LEU B 1 208 ? -80.015 26.757 -36.009 1.00 22.87 208 LEU B CA 1
ATOM 4290 C C . LEU B 1 208 ? -81.020 27.169 -34.938 1.00 21.16 208 LEU B C 1
ATOM 4291 O O . LEU B 1 208 ? -81.687 28.201 -35.076 1.00 19.84 208 LEU B O 1
ATOM 4296 N N . ALA B 1 209 ? -81.150 26.378 -33.865 1.00 19.11 209 ALA B N 1
ATOM 4297 C CA . ALA B 1 209 ? -82.051 26.764 -32.781 1.00 25.60 209 ALA B CA 1
ATOM 4298 C C . ALA B 1 209 ? -81.597 28.065 -32.134 1.00 25.22 209 ALA B C 1
ATOM 4299 O O . ALA B 1 209 ? -82.425 28.913 -31.780 1.00 25.54 209 ALA B O 1
ATOM 4301 N N . GLY B 1 210 ? -80.285 28.246 -31.974 1.00 27.52 210 GLY B N 1
ATOM 4302 C CA . GLY B 1 210 ? -79.790 29.518 -31.467 1.00 25.25 210 GLY B CA 1
ATOM 4303 C C . GLY B 1 210 ? -80.176 30.680 -32.366 1.00 22.34 210 GLY B C 1
ATOM 4304 O O . GLY B 1 210 ? -80.681 31.708 -31.902 1.00 23.54 210 GLY B O 1
ATOM 4305 N N . ILE B 1 211 ? -79.945 30.528 -33.669 1.00 18.26 211 ILE B N 1
ATOM 4306 C CA . ILE B 1 211 ? -80.314 31.567 -34.634 1.00 22.42 211 ILE B CA 1
ATOM 4307 C C . ILE B 1 211 ? -81.807 31.866 -34.562 1.00 24.27 211 ILE B C 1
ATOM 4308 O O . ILE B 1 211 ? -82.221 33.027 -34.452 1.00 24.93 211 ILE B O 1
ATOM 4313 N N . LEU B 1 212 ? -82.643 30.824 -34.621 1.00 21.87 212 LEU B N 1
ATOM 4314 C CA . LEU B 1 212 ? -84.080 31.070 -34.628 1.00 22.25 212 LEU B CA 1
ATOM 4315 C C . LEU B 1 212 ? -84.554 31.679 -33.314 1.00 27.39 212 LEU B C 1
ATOM 4316 O O . LEU B 1 212 ? -85.472 32.502 -33.317 1.00 26.46 212 LEU B O 1
ATOM 4321 N N . GLY B 1 213 ? -83.947 31.299 -32.186 1.00 24.95 213 GLY B N 1
ATOM 4322 C CA . GLY B 1 213 ? -84.314 31.924 -30.927 1.00 24.69 213 GLY B CA 1
ATOM 4323 C C . GLY B 1 213 ? -83.938 33.393 -30.874 1.00 29.98 213 GLY B C 1
ATOM 4324 O O . GLY B 1 213 ? -84.629 34.192 -30.238 1.00 36.86 213 GLY B O 1
ATOM 4325 N N . ALA B 1 214 ? -82.855 33.771 -31.547 1.00 25.41 214 ALA B N 1
ATOM 4326 C CA . ALA B 1 214 ? -82.391 35.154 -31.576 1.00 32.96 214 ALA B CA 1
ATOM 4327 C C . ALA B 1 214 ? -83.068 35.987 -32.654 1.00 32.61 214 ALA B C 1
ATOM 4328 O O . ALA B 1 214 ? -83.028 37.219 -32.586 1.00 39.39 214 ALA B O 1
ATOM 4330 N N . ALA B 1 215 ? -83.684 35.348 -33.642 1.00 28.60 215 ALA B N 1
ATOM 4331 C CA . ALA B 1 215 ? -84.286 36.037 -34.781 1.00 29.77 215 ALA B CA 1
ATOM 4332 C C . ALA B 1 215 ? -85.708 35.520 -34.968 1.00 26.63 215 ALA B C 1
ATOM 4333 O O . ALA B 1 215 ? -85.949 34.583 -35.747 1.00 25.17 215 ALA B O 1
ATOM 4335 N N . PRO B 1 216 ? -86.683 36.133 -34.295 1.00 24.70 216 PRO B N 1
ATOM 4336 C CA . PRO B 1 216 ? -88.049 35.575 -34.299 1.00 24.02 216 PRO B CA 1
ATOM 4337 C C . PRO B 1 216 ? -88.726 35.583 -35.664 1.00 22.83 216 PRO B C 1
ATOM 4338 O O . PRO B 1 216 ? -89.688 34.825 -35.868 1.00 22.50 216 PRO B O 1
ATOM 4342 N N . GLY B 1 217 ? -88.266 36.406 -36.596 1.00 22.15 217 GLY B N 1
ATOM 4343 C CA . GLY B 1 217 ? -88.832 36.454 -37.928 1.00 19.24 217 GLY B CA 1
ATOM 4344 C C . GLY B 1 217 ? -88.151 35.534 -38.919 1.00 27.23 217 GLY B C 1
ATOM 4345 O O . GLY B 1 217 ? -88.495 35.541 -40.102 1.00 29.32 217 GLY B O 1
ATOM 4346 N N . CYS B 1 218 ? -87.192 34.742 -38.454 1.00 22.43 218 CYS B N 1
ATOM 4347 C CA . CYS B 1 218 ? -86.431 33.864 -39.334 1.00 21.22 218 CYS B CA 1
ATOM 4348 C C . CYS B 1 218 ? -87.029 32.463 -39.330 1.00 27.00 218 CYS B C 1
ATOM 4349 O O . CYS B 1 218 ? -87.546 32.002 -38.308 1.00 23.41 218 CYS B O 1
ATOM 4352 N N . GLU B 1 219 ? -86.992 31.804 -40.488 1.00 23.64 219 GLU B N 1
ATOM 4353 C CA . GLU B 1 219 ? -87.403 30.406 -40.643 1.00 25.77 219 GLU B CA 1
ATOM 4354 C C . GLU B 1 219 ? -86.182 29.596 -41.065 1.00 26.21 219 GLU B C 1
ATOM 4355 O O . GLU B 1 219 ? -85.380 30.066 -41.877 1.00 23.47 219 GLU B O 1
ATOM 4361 N N . GLY B 1 220 ? -86.034 28.390 -40.524 1.00 22.79 220 GLY B N 1
ATOM 4362 C CA . GLY B 1 220 ? -84.811 27.627 -40.679 1.00 18.93 220 GLY B CA 1
ATOM 4363 C C . GLY B 1 220 ? -85.025 26.323 -41.426 1.00 24.16 220 GLY B C 1
ATOM 4364 O O . GLY B 1 220 ? -86.090 25.712 -41.350 1.00 22.11 220 GLY B O 1
ATOM 4365 N N . VAL B 1 221 ? -83.995 25.905 -42.159 1.00 18.86 221 VAL B N 1
ATOM 4366 C CA . VAL B 1 221 ? -83.921 24.564 -42.724 1.00 24.48 221 VAL B CA 1
ATOM 4367 C C . VAL B 1 221 ? -82.727 23.870 -42.090 1.00 22.30 221 VAL B C 1
ATOM 4368 O O . VAL B 1 221 ? -81.592 24.352 -42.200 1.00 24.64 221 VAL B O 1
ATOM 4372 N N . LEU B 1 222 ? -82.968 22.749 -41.422 1.00 18.23 222 LEU B N 1
ATOM 4373 C CA . LEU B 1 222 ? -81.877 21.905 -40.936 1.00 18.25 222 LEU B CA 1
ATOM 4374 C C . LEU B 1 222 ? -81.648 20.826 -41.986 1.00 22.81 222 LEU B C 1
ATOM 4375 O O . LEU B 1 222 ? -82.470 19.915 -42.144 1.00 25.91 222 LEU B O 1
ATOM 4380 N N . PHE B 1 223 ? -80.541 20.954 -42.714 1.00 22.06 223 PHE B N 1
ATOM 4381 C CA . PHE B 1 223 ? -80.198 20.095 -43.844 1.00 24.37 223 PHE B CA 1
ATOM 4382 C C . PHE B 1 223 ? -79.101 19.146 -43.380 1.00 29.22 223 PHE B C 1
ATOM 4383 O O . PHE B 1 223 ? -77.967 19.573 -43.154 1.00 27.21 223 PHE B O 1
ATOM 4391 N N . ASP B 1 224 ? -79.437 17.861 -43.223 1.00 25.65 224 ASP B N 1
ATOM 4392 C CA . ASP B 1 224 ? -78.476 16.929 -42.658 1.00 26.59 224 ASP B CA 1
ATOM 4393 C C . ASP B 1 224 ? -78.886 15.517 -43.044 1.00 29.72 224 ASP B C 1
ATOM 4394 O O . ASP B 1 224 ? -80.087 15.209 -43.026 1.00 29.78 224 ASP B O 1
ATOM 4399 N N . PRO B 1 225 ? -77.939 14.651 -43.419 1.00 26.97 225 PRO B N 1
ATOM 4400 C CA . PRO B 1 225 ? -78.310 13.278 -43.805 1.00 34.84 225 PRO B CA 1
ATOM 4401 C C . PRO B 1 225 ? -78.986 12.501 -42.696 1.00 36.97 225 PRO B C 1
ATOM 4402 O O . PRO B 1 225 ? -79.845 11.656 -42.976 1.00 36.36 225 PRO B O 1
ATOM 4406 N N . ARG B 1 226 ? -78.628 12.762 -41.442 1.00 33.49 226 ARG B N 1
ATOM 4407 C CA . ARG B 1 226 ? -79.118 12.000 -40.304 1.00 37.20 226 ARG B CA 1
ATOM 4408 C C . ARG B 1 226 ? -80.323 12.644 -39.632 1.00 39.81 226 ARG B C 1
ATOM 4409 O O . ARG B 1 226 ? -80.695 12.228 -38.533 1.00 40.59 226 ARG B O 1
ATOM 4417 N N . VAL B 1 227 ? -80.941 13.649 -40.262 1.00 37.58 227 VAL B N 1
ATOM 4418 C CA . VAL B 1 227 ? -81.834 14.551 -39.539 1.00 33.26 227 VAL B CA 1
ATOM 4419 C C . VAL B 1 227 ? -83.050 13.837 -38.945 1.00 39.99 227 VAL B C 1
ATOM 4420 O O . VAL B 1 227 ? -83.657 14.349 -37.998 1.00 41.00 227 VAL B O 1
ATOM 4424 N N . GLU B 1 228 ? -83.408 12.652 -39.454 1.00 42.39 228 GLU B N 1
ATOM 4425 C CA . GLU B 1 228 ? -84.526 11.891 -38.907 1.00 41.76 228 GLU B CA 1
ATOM 4426 C C . GLU B 1 228 ? -84.122 10.919 -37.799 1.00 53.96 228 GLU B C 1
ATOM 4427 O O . GLU B 1 228 ? -84.990 10.500 -37.022 1.00 53.41 228 GLU B O 1
ATOM 4433 N N . GLU B 1 229 ? -82.842 10.544 -37.709 1.00 54.03 229 GLU B N 1
ATOM 4434 C CA . GLU B 1 229 ? -82.327 9.755 -36.593 1.00 57.17 229 GLU B CA 1
ATOM 4435 C C . GLU B 1 229 ? -81.627 10.601 -35.538 1.00 61.12 229 GLU B C 1
ATOM 4436 O O . GLU B 1 229 ? -81.530 10.167 -34.383 1.00 62.68 229 GLU B O 1
ATOM 4442 N N . ASN B 1 230 ? -81.139 11.784 -35.932 1.00 49.18 230 ASN B N 1
ATOM 4443 C CA . ASN B 1 230 ? -80.313 12.716 -35.160 1.00 48.87 230 ASN B CA 1
ATOM 4444 C C . ASN B 1 230 ? -80.695 12.907 -33.702 1.00 42.86 230 ASN B C 1
ATOM 4445 O O . ASN B 1 230 ? -79.831 13.184 -32.866 1.00 43.06 230 ASN B O 1
ATOM 4450 N N . GLY B 1 231 ? -81.985 12.823 -33.402 1.00 43.03 231 GLY B N 1
ATOM 4451 C CA . GLY B 1 231 ? -82.521 13.494 -32.244 1.00 41.13 231 GLY B CA 1
ATOM 4452 C C . GLY B 1 231 ? -82.921 14.932 -32.506 1.00 42.10 231 GLY B C 1
ATOM 4453 O O . GLY B 1 231 ? -83.310 15.633 -31.561 1.00 41.93 231 GLY B O 1
ATOM 4454 N N . ALA B 1 232 ? -82.848 15.389 -33.763 1.00 35.42 232 ALA B N 1
ATOM 4455 C CA . ALA B 1 232 ? -83.114 16.795 -34.062 1.00 34.74 232 ALA B CA 1
ATOM 4456 C C . ALA B 1 232 ? -84.555 17.179 -33.743 1.00 30.21 232 ALA B C 1
ATOM 4457 O O . ALA B 1 232 ? -84.807 18.258 -33.194 1.00 34.97 232 ALA B O 1
ATOM 4459 N N . ALA B 1 233 ? -85.517 16.313 -34.079 1.00 33.60 233 ALA B N 1
ATOM 4460 C CA . ALA B 1 233 ? -86.917 16.668 -33.871 1.00 34.96 233 ALA B CA 1
ATOM 4461 C C . ALA B 1 233 ? -87.194 16.954 -32.398 1.00 36.50 233 ALA B C 1
ATOM 4462 O O . ALA B 1 233 ? -87.819 17.965 -32.057 1.00 40.81 233 ALA B O 1
ATOM 4464 N N . GLU B 1 234 ? -86.707 16.088 -31.508 1.00 37.03 234 GLU B N 1
ATOM 4465 C CA . GLU B 1 234 ? -86.917 16.304 -30.081 1.00 43.11 234 GLU B CA 1
ATOM 4466 C C . GLU B 1 234 ? -86.211 17.566 -29.606 1.00 39.90 234 GLU B C 1
ATOM 4467 O O . GLU B 1 234 ? -86.769 18.342 -28.819 1.00 39.63 234 GLU B O 1
ATOM 4473 N N . PHE B 1 235 ? -84.986 17.800 -30.087 1.00 35.98 235 PHE B N 1
ATOM 4474 C CA . PHE B 1 235 ? -84.221 18.952 -29.626 1.00 34.05 235 PHE B CA 1
ATOM 4475 C C . PHE B 1 235 ? -84.830 20.262 -30.116 1.00 32.97 235 PHE B C 1
ATOM 4476 O O . PHE B 1 235 ? -84.941 21.223 -29.349 1.00 38.67 235 PHE B O 1
ATOM 4484 N N . LEU B 1 236 ? -85.228 20.331 -31.390 1.00 32.54 236 LEU B N 1
ATOM 4485 C CA . LEU B 1 236 ? -85.755 21.595 -31.900 1.00 32.16 236 LEU B CA 1
ATOM 4486 C C . LEU B 1 236 ? -87.064 21.968 -31.218 1.00 30.10 236 LEU B C 1
ATOM 4487 O O . LEU B 1 236 ? -87.338 23.153 -30.988 1.00 32.76 236 LEU B O 1
ATOM 4492 N N . ALA B 1 237 ? -87.882 20.978 -30.888 1.00 33.26 237 ALA B N 1
ATOM 4493 C CA . ALA B 1 237 ? -89.128 21.265 -30.190 1.00 39.29 237 ALA B CA 1
ATOM 4494 C C . ALA B 1 237 ? -88.857 21.753 -28.771 1.00 38.14 237 ALA B C 1
ATOM 4495 O O . ALA B 1 237 ? -89.447 22.742 -28.324 1.00 38.59 237 ALA B O 1
ATOM 4497 N N . ALA B 1 238 ? -87.934 21.095 -28.063 1.00 39.53 238 ALA B N 1
ATOM 4498 C CA . ALA B 1 238 ? -87.595 21.519 -26.704 1.00 41.53 238 ALA B CA 1
ATOM 4499 C C . ALA B 1 238 ? -87.093 22.957 -26.665 1.00 39.35 238 ALA B C 1
ATOM 4500 O O . ALA B 1 238 ? -87.286 23.655 -25.664 1.00 43.93 238 ALA B O 1
ATOM 4502 N N . GLN B 1 239 ? -86.449 23.418 -27.736 1.00 38.02 239 GLN B N 1
ATOM 4503 C CA . GLN B 1 239 ? -86.003 24.802 -27.840 1.00 39.28 239 GLN B CA 1
ATOM 4504 C C . GLN B 1 239 ? -87.103 25.744 -28.307 1.00 39.25 239 GLN B C 1
ATOM 4505 O O . GLN B 1 239 ? -86.862 26.955 -28.380 1.00 38.63 239 GLN B O 1
ATOM 4511 N N . GLY B 1 240 ? -88.280 25.220 -28.646 1.00 36.66 240 GLY B N 1
ATOM 4512 C CA . GLY B 1 240 ? -89.407 26.055 -28.998 1.00 40.31 240 GLY B CA 1
ATOM 4513 C C . GLY B 1 240 ? -89.354 26.673 -30.373 1.00 40.08 240 GLY B C 1
ATOM 4514 O O . GLY B 1 240 ? -90.018 27.689 -30.606 1.00 40.09 240 GLY B O 1
ATOM 4515 N N . VAL B 1 241 ? -88.590 26.095 -31.300 1.00 35.08 241 VAL B N 1
ATOM 4516 C CA . VAL B 1 241 ? -88.483 26.631 -32.650 1.00 32.14 241 VAL B CA 1
ATOM 4517 C C . VAL B 1 241 ? -88.950 25.634 -33.707 1.00 34.47 241 VAL B C 1
ATOM 4518 O O . VAL B 1 241 ? -88.804 25.896 -34.899 1.00 28.50 241 VAL B O 1
ATOM 4522 N N . ALA B 1 242 ? -89.511 24.492 -33.294 1.00 32.96 242 ALA B N 1
ATOM 4523 C CA . ALA B 1 242 ? -89.857 23.448 -34.254 1.00 34.92 242 ALA B CA 1
ATOM 4524 C C . ALA B 1 242 ? -90.860 23.944 -35.285 1.00 25.46 242 ALA B C 1
ATOM 4525 O O . ALA B 1 242 ? -90.808 23.546 -36.456 1.00 27.51 242 ALA B O 1
ATOM 4527 N N . ASP B 1 243 ? -91.794 24.806 -34.875 1.00 27.83 243 ASP B N 1
ATOM 4528 C CA . ASP B 1 243 ? -92.758 25.283 -35.858 1.00 22.70 243 ASP B CA 1
ATOM 4529 C C . ASP B 1 243 ? -92.158 26.284 -36.834 1.00 21.24 243 ASP B C 1
ATOM 4530 O O . ASP B 1 243 ? -92.866 26.712 -37.753 1.00 25.91 243 ASP B O 1
ATOM 4535 N N . ARG B 1 244 ? -90.892 26.676 -36.656 1.00 22.55 244 ARG B N 1
ATOM 4536 C CA . ARG B 1 244 ? -90.199 27.511 -37.633 1.00 25.98 244 ARG B CA 1
ATOM 4537 C C . ARG B 1 244 ? -89.048 26.770 -38.318 1.00 30.63 244 ARG B C 1
ATOM 4538 O O . ARG B 1 244 ? -88.179 27.408 -38.916 1.00 28.35 244 ARG B O 1
ATOM 4546 N N . THR B 1 245 ? -89.036 25.436 -38.265 1.00 24.54 245 THR B N 1
ATOM 4547 C CA . THR B 1 245 ? -87.942 24.649 -38.822 1.00 21.44 245 THR B CA 1
ATOM 4548 C C . THR B 1 245 ? -88.495 23.585 -39.762 1.00 29.54 245 THR B C 1
ATOM 4549 O O . THR B 1 245 ? -89.519 22.965 -39.466 1.00 31.97 245 THR B O 1
ATOM 4553 N N . LYS B 1 246 ? -87.822 23.382 -40.892 1.00 25.26 246 LYS B N 1
ATOM 4554 C CA . LYS B 1 246 ? -88.066 22.238 -41.754 1.00 22.73 246 LYS B CA 1
ATOM 4555 C C . LYS B 1 246 ? -86.834 21.342 -41.703 1.00 31.94 246 LYS B C 1
ATOM 4556 O O . LYS B 1 246 ? -85.713 21.822 -41.890 1.00 28.83 246 LYS B O 1
ATOM 4562 N N . ARG B 1 247 ? -87.032 20.054 -41.430 1.00 28.09 247 ARG B N 1
ATOM 4563 C CA . ARG B 1 247 ? -85.942 19.091 -41.480 1.00 24.55 247 ARG 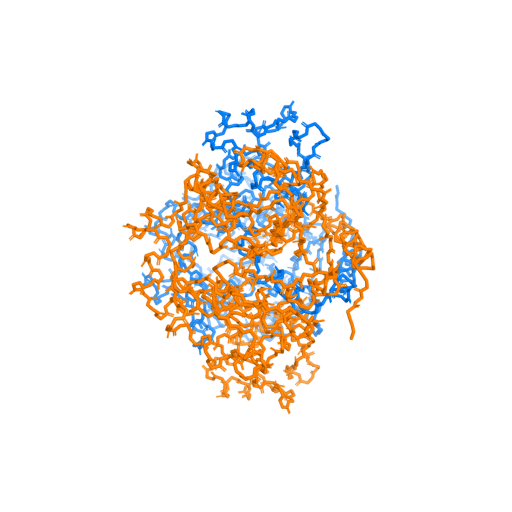B CA 1
ATOM 4564 C C . ARG B 1 247 ? -85.859 18.512 -42.886 1.00 30.10 247 ARG B C 1
ATOM 4565 O O . ARG B 1 247 ? -86.852 18.011 -43.417 1.00 29.17 247 ARG B O 1
ATOM 4573 N N . VAL B 1 248 ? -84.686 18.613 -43.503 1.00 30.27 248 VAL B N 1
ATOM 4574 C CA . VAL B 1 248 ? -84.476 18.107 -44.853 1.00 29.33 248 VAL B CA 1
ATOM 4575 C C . VAL B 1 248 ? -83.326 17.118 -44.813 1.00 30.07 248 VAL B C 1
ATOM 4576 O O . VAL B 1 248 ? -82.192 17.486 -44.486 1.00 28.14 248 VAL B O 1
ATOM 4580 N N . ALA B 1 249 ? -83.624 15.860 -45.116 1.00 32.46 249 ALA B N 1
ATOM 4581 C CA . ALA B 1 249 ? -82.593 14.838 -45.206 1.00 36.49 249 ALA B CA 1
ATOM 4582 C C . ALA B 1 249 ? -81.916 14.964 -46.563 1.00 42.73 249 ALA B C 1
ATOM 4583 O O . ALA B 1 249 ? -82.570 14.850 -47.607 1.00 52.41 249 ALA B O 1
ATOM 4585 N N . GLY B 1 250 ? -80.622 15.251 -46.550 1.00 40.55 250 GLY B N 1
ATOM 4586 C CA . GLY B 1 250 ? -79.868 15.397 -47.779 1.00 45.92 250 GLY B CA 1
ATOM 4587 C C . GLY B 1 250 ? -78.437 14.996 -47.515 1.00 45.61 250 GLY B C 1
ATOM 4588 O O . GLY B 1 250 ? -78.000 14.913 -46.366 1.00 44.24 250 GLY B O 1
ATOM 4589 N N . ASP B 1 251 ? -77.710 14.734 -48.593 1.00 45.89 251 ASP B N 1
ATOM 4590 C CA . ASP B 1 251 ? -76.333 14.286 -48.475 1.00 39.20 251 ASP B CA 1
ATOM 4591 C C . ASP B 1 251 ? -75.385 15.472 -48.326 1.00 31.96 251 ASP B C 1
ATOM 4592 O O . ASP B 1 251 ? -75.669 16.591 -48.766 1.00 28.84 251 ASP B O 1
ATOM 4597 N N . LEU B 1 252 ? -74.241 15.208 -47.695 1.00 26.35 252 LEU B N 1
ATOM 4598 C CA . LEU B 1 252 ? -73.212 16.228 -47.559 1.00 28.94 252 LEU B CA 1
ATOM 4599 C C . LEU B 1 252 ? -72.813 16.805 -48.920 1.00 30.41 252 LEU B C 1
ATOM 4600 O O . LEU B 1 252 ? -72.485 17.992 -49.027 1.00 28.10 252 LEU B O 1
ATOM 4605 N N . PHE B 1 253 ? -72.850 15.993 -49.975 1.00 29.25 253 PHE B N 1
ATOM 4606 C CA . PHE B 1 253 ? -72.445 16.442 -51.299 1.00 34.33 253 PHE B CA 1
ATOM 4607 C C . PHE B 1 253 ? -73.635 16.696 -52.212 1.00 29.00 253 PHE B C 1
ATOM 4608 O O . PHE B 1 253 ? -73.488 16.662 -53.437 1.00 32.47 253 PHE B O 1
ATOM 4616 N N . ASP B 1 254 ? -74.794 16.994 -51.639 1.00 23.46 254 ASP B N 1
ATOM 4617 C CA . ASP B 1 254 ? -75.983 17.395 -52.380 1.00 30.86 254 ASP B CA 1
ATOM 4618 C C . ASP B 1 254 ? -76.086 18.911 -52.422 1.00 26.69 254 ASP B C 1
ATOM 4619 O O . ASP B 1 254 ? -75.523 19.619 -51.584 1.00 28.05 254 ASP B O 1
ATOM 4624 N N . VAL B 1 255 ? -76.827 19.403 -53.409 1.00 24.39 255 VAL B N 1
ATOM 4625 C CA . VAL B 1 255 ? -77.139 20.826 -53.485 1.00 29.56 255 VAL B CA 1
ATOM 4626 C C . VAL B 1 255 ? -78.256 21.107 -52.483 1.00 27.71 255 VAL B C 1
ATOM 4627 O O . VAL B 1 255 ? -79.313 20.468 -52.559 1.00 26.55 255 VAL B O 1
ATOM 4631 N N . PRO B 1 256 ? -78.080 22.035 -51.547 1.00 23.32 256 PRO B N 1
ATOM 4632 C CA . PRO B 1 256 ? -79.124 22.289 -50.536 1.00 26.30 256 PRO B CA 1
ATOM 4633 C C . PRO B 1 256 ? -80.315 23.022 -51.133 1.00 28.92 256 PRO B C 1
ATOM 4634 O O . PRO B 1 256 ? -80.274 23.436 -52.299 1.00 27.66 256 PRO B O 1
ATOM 4638 N N . PRO B 1 257 ? -81.400 23.197 -50.366 1.00 30.08 257 PRO B N 1
ATOM 4639 C CA . PRO B 1 257 ? -82.552 23.966 -50.866 1.00 29.20 257 PRO B CA 1
ATOM 4640 C C . PRO B 1 257 ? -82.160 25.371 -51.301 1.00 27.99 257 PRO B C 1
ATOM 4641 O O . PRO B 1 257 ? -81.373 26.047 -50.642 1.00 23.22 257 PRO B O 1
ATOM 4645 N N . GLY B 1 258 ? -82.739 25.824 -52.426 1.00 25.43 258 GLY B N 1
ATOM 4646 C CA . GLY B 1 258 ? -82.289 27.053 -53.041 1.00 27.04 258 GLY B CA 1
ATOM 4647 C C . GLY B 1 258 ? -82.981 28.302 -52.519 1.00 24.39 258 GLY B C 1
ATOM 4648 O O . GLY B 1 258 ? -84.088 28.273 -51.996 1.00 24.69 258 GLY B O 1
ATOM 4649 N N . GLY B 1 259 ? -82.302 29.431 -52.674 1.00 21.48 259 GLY B N 1
ATOM 4650 C CA . GLY B 1 259 ? -82.922 30.712 -52.417 1.00 22.71 259 GLY B CA 1
ATOM 4651 C C . GLY B 1 259 ? -82.941 31.178 -50.981 1.00 24.98 259 GLY B C 1
ATOM 4652 O O . GLY B 1 259 ? -83.599 32.184 -50.693 1.00 24.04 259 GLY B O 1
ATOM 4653 N N . ALA B 1 260 ? -82.241 30.499 -50.069 1.00 19.40 260 ALA B N 1
ATOM 4654 C CA . ALA B 1 260 ? -82.244 30.931 -48.677 1.00 20.26 260 ALA B CA 1
ATOM 4655 C C . ALA B 1 260 ? -81.428 32.213 -48.510 1.00 19.81 260 ALA B C 1
ATOM 4656 O O . ALA B 1 260 ? -80.477 32.467 -49.250 1.00 20.60 260 ALA B O 1
ATOM 4658 N N . ASP B 1 261 ? -81.813 33.034 -47.526 1.00 22.98 261 ASP B N 1
ATOM 4659 C CA . ASP B 1 261 ? -81.081 34.281 -47.281 1.00 19.39 261 ASP B CA 1
ATOM 4660 C C . ASP B 1 261 ? -79.686 34.027 -46.707 1.00 21.70 261 ASP B C 1
ATOM 4661 O O . ASP B 1 261 ? -78.778 34.850 -46.888 1.00 19.50 261 ASP B O 1
ATOM 4666 N N . ALA B 1 262 ? -79.488 32.909 -46.014 1.00 16.82 262 ALA B N 1
ATOM 4667 C CA . ALA B 1 262 ? -78.169 32.584 -45.496 1.00 19.24 262 ALA B CA 1
ATOM 4668 C C . ALA B 1 262 ? -77.985 31.078 -45.530 1.00 20.50 262 ALA B C 1
ATOM 4669 O O . ALA B 1 262 ? -78.919 30.325 -45.226 1.00 20.77 262 ALA B O 1
ATOM 4671 N N . TYR B 1 263 ? -76.785 30.654 -45.922 1.00 18.63 263 TYR B N 1
ATOM 4672 C CA . TYR B 1 263 ? -76.325 29.279 -45.774 1.00 16.09 263 TYR B CA 1
ATOM 4673 C C . TYR B 1 263 ? -75.225 29.301 -44.728 1.00 23.87 263 TYR B C 1
ATOM 4674 O O . TYR B 1 263 ? -74.266 30.068 -44.847 1.00 18.68 263 TYR B O 1
ATOM 4683 N N . VAL B 1 264 ? -75.394 28.513 -43.673 1.00 16.75 264 VAL B N 1
ATOM 4684 C CA . VAL B 1 264 ? -74.486 28.526 -42.533 1.00 16.95 264 VAL B CA 1
ATOM 4685 C C . VAL B 1 264 ? -73.789 27.180 -42.494 1.00 23.55 264 VAL B C 1
ATOM 4686 O O . VAL B 1 264 ? -74.454 26.138 -42.427 1.00 19.69 264 VAL B O 1
ATOM 4690 N N . LEU B 1 265 ? -72.457 27.200 -42.572 1.00 17.17 265 LEU B N 1
ATOM 4691 C CA . LEU B 1 265 ? -71.637 25.996 -42.603 1.00 19.45 265 LEU B CA 1
ATOM 4692 C C . LEU B 1 265 ? -70.657 26.064 -41.440 1.00 23.43 265 LEU B C 1
ATOM 4693 O O . LEU B 1 265 ? -69.626 26.731 -41.541 1.00 17.45 265 LEU B O 1
ATOM 4698 N N . LYS B 1 266 ? -70.950 25.349 -40.357 1.00 20.22 266 LYS B N 1
ATOM 4699 C CA . LYS B 1 266 ? -70.122 25.376 -39.156 1.00 16.14 266 LYS B CA 1
ATOM 4700 C C . LYS B 1 266 ? -69.330 24.081 -39.053 1.00 20.78 266 LYS B C 1
ATOM 4701 O O . LYS B 1 266 ? -69.918 22.998 -38.927 1.00 20.49 266 LYS B O 1
ATOM 4707 N N . HIS B 1 267 ? -67.996 24.196 -39.115 1.00 17.02 267 HIS B N 1
ATOM 4708 C CA . HIS B 1 267 ? -67.093 23.045 -39.005 1.00 18.02 267 HIS B CA 1
ATOM 4709 C C . HIS B 1 267 ? -67.394 21.981 -40.058 1.00 17.66 267 HIS B C 1
ATOM 4710 O O . HIS B 1 267 ? -67.269 20.778 -39.807 1.00 20.78 267 HIS B O 1
ATOM 4717 N N . ILE B 1 268 ? -67.791 22.425 -41.255 1.00 19.81 268 ILE B N 1
ATOM 4718 C CA . ILE B 1 268 ? -67.986 21.549 -42.405 1.00 21.06 268 ILE B CA 1
ATOM 4719 C C . ILE B 1 268 ? -66.757 21.645 -43.297 1.00 21.31 268 ILE B C 1
ATOM 4720 O O . ILE B 1 268 ? -66.094 20.639 -43.577 1.00 23.05 268 ILE B O 1
ATOM 4725 N N . VAL B 1 269 ? -66.438 22.871 -43.725 1.00 19.21 269 VAL B N 1
ATOM 4726 C CA . VAL B 1 269 ? -65.370 23.089 -44.699 1.00 16.59 269 VAL B CA 1
ATOM 4727 C C . VAL B 1 269 ? -64.047 22.509 -44.211 1.00 19.13 269 VAL B C 1
ATOM 4728 O O . VAL B 1 269 ? -63.302 21.898 -44.986 1.00 23.35 269 VAL B O 1
ATOM 4732 N N . HIS B 1 270 ? -63.726 22.688 -42.929 1.00 18.76 270 HIS B N 1
ATOM 4733 C CA . HIS B 1 270 ? -62.400 22.283 -42.472 1.00 23.12 270 HIS B CA 1
ATOM 4734 C C . HIS B 1 270 ? -62.215 20.767 -42.403 1.00 25.28 270 HIS B C 1
ATOM 4735 O O . HIS B 1 270 ? -61.094 20.324 -42.152 1.00 23.62 270 HIS B O 1
ATOM 4742 N N . ASP B 1 271 ? -63.266 19.971 -42.630 1.00 25.17 271 ASP B N 1
ATOM 4743 C CA . ASP B 1 271 ? -63.174 18.512 -42.553 1.00 21.28 271 ASP B CA 1
ATOM 4744 C C . ASP B 1 271 ? -62.519 17.883 -43.773 1.00 26.61 271 ASP B C 1
ATOM 4745 O O . ASP B 1 271 ? -62.205 16.689 -43.730 1.00 25.85 271 ASP B O 1
ATOM 4750 N N . TRP B 1 272 ? -62.362 18.620 -44.867 1.00 22.36 272 TRP B N 1
ATOM 4751 C CA . TRP B 1 272 ? -62.203 17.970 -46.157 1.00 25.69 272 TRP B CA 1
ATOM 4752 C C . TRP B 1 272 ? -60.943 18.422 -46.869 1.00 28.68 272 TRP B C 1
ATOM 4753 O O . TRP B 1 272 ? -60.552 19.590 -46.776 1.00 24.45 272 TRP B O 1
ATOM 4764 N N . PRO B 1 273 ? -60.307 17.513 -47.615 1.00 26.38 273 PRO B N 1
ATOM 4765 C CA . PRO B 1 273 ? -59.305 17.936 -48.601 1.00 31.78 273 PRO B CA 1
ATOM 4766 C C . PRO B 1 273 ? -59.908 18.953 -49.563 1.00 33.67 273 PRO B C 1
ATOM 4767 O O . PRO B 1 273 ? -61.125 19.023 -49.750 1.00 27.07 273 PRO B O 1
ATOM 4771 N N . GLU B 1 274 ? -59.028 19.745 -50.185 1.00 30.45 274 GLU B N 1
ATOM 4772 C CA . GLU B 1 274 ? -59.475 20.919 -50.934 1.00 30.43 274 GLU B CA 1
ATOM 4773 C C . GLU B 1 274 ? -60.468 20.560 -52.040 1.00 38.39 274 GLU B C 1
ATOM 4774 O O . GLU B 1 274 ? -61.407 21.320 -52.313 1.00 31.90 274 GLU B O 1
ATOM 4780 N N . GLU B 1 275 ? -60.278 19.414 -52.698 1.00 36.77 275 GLU B N 1
ATOM 4781 C CA . GLU B 1 275 ? -61.166 19.055 -53.801 1.00 34.49 275 GLU B CA 1
ATOM 4782 C C . GLU B 1 275 ? -62.600 18.856 -53.319 1.00 31.16 275 GLU B C 1
ATOM 4783 O O . GLU B 1 275 ? -63.549 19.317 -53.966 1.00 25.96 275 GLU B O 1
ATOM 4789 N N . GLN B 1 276 ? -62.777 18.168 -52.186 1.00 26.99 276 GLN B N 1
ATOM 4790 C CA . GLN B 1 276 ? -64.117 17.959 -51.649 1.00 32.46 276 GLN B CA 1
ATOM 4791 C C . GLN B 1 276 ? -64.670 19.233 -51.022 1.00 32.24 276 GLN B C 1
ATOM 4792 O O . GLN B 1 276 ? -65.871 19.504 -51.128 1.00 27.33 276 GLN B O 1
ATOM 4798 N N . ALA B 1 277 ? -63.819 20.024 -50.358 1.00 23.27 277 ALA B N 1
ATOM 4799 C CA . ALA B 1 277 ? -64.292 21.297 -49.823 1.00 24.01 277 ALA B CA 1
ATOM 4800 C C . ALA B 1 277 ? -64.845 22.173 -50.935 1.00 22.30 277 ALA B C 1
ATOM 4801 O O . ALA B 1 277 ? -65.897 22.808 -50.779 1.00 21.64 277 ALA B O 1
ATOM 4803 N N . LEU B 1 278 ? -64.155 22.197 -52.075 1.00 30.34 278 LEU B N 1
ATOM 4804 C CA . LEU B 1 278 ? -64.607 22.972 -53.223 1.00 26.17 278 LEU B CA 1
ATOM 4805 C C . LEU B 1 278 ? -65.907 22.420 -53.788 1.00 26.70 278 LEU B C 1
ATOM 4806 O O . LEU B 1 278 ? -66.768 23.186 -54.231 1.00 25.93 278 LEU B O 1
ATOM 4811 N N . ARG B 1 279 ? -66.059 21.093 -53.793 1.00 26.50 279 ARG B N 1
ATOM 4812 C CA . ARG B 1 279 ? -67.301 20.481 -54.250 1.00 24.86 279 ARG B CA 1
ATOM 4813 C C . ARG B 1 279 ? -68.483 20.966 -53.421 1.00 26.69 279 ARG B C 1
ATOM 4814 O O . ARG B 1 279 ? -69.518 21.359 -53.966 1.00 25.83 279 ARG B O 1
ATOM 4822 N N . ILE B 1 280 ? -68.327 20.978 -52.095 1.00 25.23 280 ILE B N 1
ATOM 4823 C CA . ILE B 1 280 ? -69.404 21.411 -51.209 1.00 27.66 280 ILE B CA 1
ATOM 4824 C C . ILE B 1 280 ? -69.756 22.871 -51.470 1.00 25.02 280 ILE B C 1
ATOM 4825 O O . ILE B 1 280 ? -70.934 23.240 -51.567 1.00 23.64 280 ILE B O 1
ATOM 4830 N N . LEU B 1 281 ? -68.742 23.730 -51.565 1.00 20.52 281 LEU B N 1
ATOM 4831 C CA . LEU B 1 281 ? -69.013 25.156 -51.730 1.00 18.29 281 LEU B CA 1
ATOM 4832 C C . LEU B 1 281 ? -69.684 25.451 -53.069 1.00 23.91 281 LEU B C 1
ATOM 4833 O O . LEU B 1 281 ? -70.542 26.335 -53.161 1.00 23.68 281 LEU B O 1
ATOM 4838 N N . ARG B 1 282 ? -69.289 24.741 -54.127 1.00 26.25 282 ARG B N 1
ATOM 4839 C CA . ARG B 1 282 ? -69.922 24.959 -55.423 1.00 23.14 282 ARG B CA 1
ATOM 4840 C C . ARG B 1 282 ? -71.373 24.518 -55.403 1.00 27.04 282 ARG B C 1
ATOM 4841 O O . ARG B 1 282 ? -72.223 25.137 -56.057 1.00 24.75 282 ARG B O 1
ATOM 4849 N N . ASN B 1 283 ? -71.671 23.461 -54.653 1.00 23.13 283 ASN B N 1
ATOM 4850 C CA . ASN B 1 283 ? -73.056 23.055 -54.467 1.00 29.12 283 ASN B CA 1
ATOM 4851 C C . ASN B 1 283 ? -73.843 24.147 -53.765 1.00 22.31 283 ASN B C 1
ATOM 4852 O O . ASN B 1 283 ? -74.976 24.441 -54.146 1.00 23.55 283 ASN B O 1
ATOM 4857 N N . VAL B 1 284 ? -73.258 24.773 -52.742 1.00 22.40 284 VAL B N 1
ATOM 4858 C CA . VAL B 1 284 ? -73.959 25.873 -52.087 1.00 16.72 284 VAL B CA 1
ATOM 4859 C C . VAL B 1 284 ? -74.089 27.044 -53.049 1.00 21.12 284 VAL B C 1
ATOM 4860 O O . VAL B 1 284 ? -75.125 27.720 -53.100 1.00 20.09 284 VAL B O 1
ATOM 4864 N N . ARG B 1 285 ? -73.046 27.282 -53.847 1.00 20.84 285 ARG B N 1
ATOM 4865 C CA . ARG B 1 285 ? -73.106 28.323 -54.867 1.00 18.67 285 ARG B CA 1
ATOM 4866 C C . ARG B 1 285 ? -74.235 28.085 -55.863 1.00 20.92 285 ARG B C 1
ATOM 4867 O O . ARG B 1 285 ? -74.811 29.047 -56.383 1.00 18.37 285 ARG B O 1
ATOM 4875 N N . ALA B 1 286 ? -74.546 26.822 -56.168 1.00 19.70 286 ALA B N 1
ATOM 4876 C CA . ALA B 1 286 ? -75.631 26.549 -57.112 1.00 18.59 286 ALA B CA 1
ATOM 4877 C C . ALA B 1 286 ? -76.998 26.852 -56.509 1.00 26.86 286 ALA B C 1
ATOM 4878 O O . ALA B 1 286 ? -77.946 27.126 -57.253 1.00 26.60 286 ALA B O 1
ATOM 4880 N N . ALA B 1 287 ? -77.117 26.816 -55.181 1.00 21.74 287 ALA B N 1
ATOM 4881 C CA . ALA B 1 287 ? -78.386 27.052 -54.502 1.00 20.33 287 ALA B CA 1
ATOM 4882 C C . ALA B 1 287 ? -78.619 28.520 -54.171 1.00 25.46 287 ALA B C 1
ATOM 4883 O O . ALA B 1 287 ? -79.773 28.968 -54.144 1.00 23.89 287 ALA B O 1
ATOM 4885 N N . ILE B 1 288 ? -77.561 29.281 -53.933 1.00 18.91 288 ILE B N 1
ATOM 4886 C CA . ILE B 1 288 ? -77.698 30.637 -53.420 1.00 20.75 288 ILE B CA 1
ATOM 4887 C C . ILE B 1 288 ? -78.064 31.586 -54.554 1.00 23.97 288 ILE B C 1
ATOM 4888 O O . ILE B 1 288 ? -77.678 31.389 -55.713 1.00 27.05 288 ILE B O 1
ATOM 4893 N N . LYS B 1 289 ? -78.830 32.617 -54.220 1.00 18.98 289 LYS B N 1
ATOM 4894 C CA . LYS B 1 289 ? -79.309 33.614 -55.161 1.00 22.62 289 LYS B CA 1
ATOM 4895 C C . LYS B 1 289 ? -78.723 34.969 -54.788 1.00 24.39 289 LYS B C 1
ATOM 4896 O O . LYS B 1 289 ? -78.201 35.140 -53.682 1.00 25.41 289 LYS B O 1
ATOM 4902 N N . PRO B 1 290 ? -78.761 35.949 -55.692 1.00 26.12 290 PRO B N 1
ATOM 4903 C CA . PRO B 1 290 ? -78.267 37.288 -55.338 1.00 26.14 290 PRO B CA 1
ATOM 4904 C C . PRO B 1 290 ? -78.996 37.829 -54.119 1.00 29.05 290 PRO B C 1
ATOM 4905 O O . PRO B 1 290 ? -80.206 37.649 -53.963 1.00 35.68 290 PRO B O 1
ATOM 4909 N N . GLY B 1 291 ? -78.240 38.499 -53.249 1.00 29.90 291 GLY B N 1
ATOM 4910 C CA . GLY B 1 291 ? -78.713 38.912 -51.951 1.00 29.01 291 GLY B CA 1
ATOM 4911 C C . GLY B 1 291 ? -78.439 37.918 -50.838 1.00 23.39 291 GLY B C 1
ATOM 4912 O O . GLY B 1 291 ? -78.398 38.313 -49.671 1.00 23.95 291 GLY B O 1
ATOM 4913 N N . GLY B 1 292 ? -78.248 36.643 -51.167 1.00 22.62 292 GLY B N 1
ATOM 4914 C CA . GLY B 1 292 ? -77.939 35.661 -50.158 1.00 17.76 292 GLY B CA 1
ATOM 4915 C C . GLY B 1 292 ? -76.507 35.761 -49.683 1.00 19.78 292 GLY B C 1
ATOM 4916 O O . GLY B 1 292 ? -75.630 36.293 -50.366 1.00 21.93 292 GLY B O 1
ATOM 4917 N N . LYS B 1 293 ? -76.276 35.224 -48.489 1.00 19.50 293 LYS B N 1
ATOM 4918 C CA . LYS B 1 293 ? -74.957 35.191 -47.878 1.00 23.05 293 LYS B CA 1
ATOM 4919 C C . LYS B 1 293 ? -74.589 33.765 -47.515 1.00 22.87 293 LYS B C 1
ATOM 4920 O O . LYS B 1 293 ? -75.449 32.975 -47.104 1.00 18.17 293 LYS B O 1
ATOM 4926 N N . LEU B 1 294 ? -73.308 33.452 -47.680 1.00 17.08 294 LEU B N 1
ATOM 4927 C CA . LEU B 1 294 ? -72.695 32.247 -47.135 1.00 16.59 294 LEU B CA 1
ATOM 4928 C C . LEU B 1 294 ? -71.924 32.609 -45.875 1.00 22.05 294 LEU B C 1
ATOM 4929 O O . LEU B 1 294 ? -71.131 33.555 -45.878 1.00 21.69 294 LEU B O 1
ATOM 4934 N N . LEU B 1 295 ? -72.161 31.867 -44.798 1.00 16.29 295 LEU B N 1
ATOM 4935 C CA . LEU B 1 295 ? -71.459 32.093 -43.539 1.00 16.37 295 LEU B CA 1
ATOM 4936 C C . LEU B 1 295 ? -70.736 30.811 -43.163 1.00 19.83 295 LEU B C 1
ATOM 4937 O O . LEU B 1 295 ? -71.377 29.805 -42.854 1.00 18.67 295 LEU B O 1
ATOM 4942 N N . ILE B 1 296 ? -69.409 30.849 -43.190 1.00 19.17 296 ILE B N 1
ATOM 4943 C CA . ILE B 1 296 ? -68.577 29.712 -42.813 1.00 14.91 296 ILE B CA 1
ATOM 4944 C C . ILE B 1 296 ? -68.069 29.965 -41.403 1.00 16.07 296 ILE B C 1
ATOM 4945 O O . ILE B 1 296 ? -67.353 30.944 -41.164 1.00 18.09 296 ILE B O 1
ATOM 4950 N N . ALA B 1 297 ? -68.437 29.096 -40.462 1.00 15.76 297 ALA B N 1
ATOM 4951 C CA . ALA B 1 297 ? -68.041 29.261 -39.065 1.00 20.86 297 ALA B CA 1
ATOM 4952 C C . ALA B 1 297 ? -66.893 28.297 -38.789 1.00 21.19 297 ALA B C 1
ATOM 4953 O O . ALA B 1 297 ? -67.086 27.079 -38.789 1.00 16.87 297 ALA B O 1
ATOM 4955 N N . GLU B 1 298 ? -65.689 28.843 -38.604 1.00 15.17 298 GLU B N 1
ATOM 4956 C CA . GLU B 1 298 ? -64.487 28.043 -38.401 1.00 13.89 298 GLU B CA 1
ATOM 4957 C C . GLU B 1 298 ? -63.512 28.875 -37.599 1.00 21.96 298 GLU B C 1
ATOM 4958 O O . GLU B 1 298 ? -63.632 30.096 -37.534 1.00 17.41 298 GLU B O 1
ATOM 4964 N N . MET B 1 299 ? -62.519 28.204 -37.019 1.00 19.14 299 MET B N 1
ATOM 4965 C CA . MET B 1 299 ? -61.394 28.909 -36.418 1.00 16.47 299 MET B CA 1
ATOM 4966 C C . MET B 1 299 ? -60.489 29.402 -37.540 1.00 27.54 299 MET B C 1
ATOM 4967 O O . MET B 1 299 ? -59.814 28.606 -38.199 1.00 28.57 299 MET B O 1
ATOM 4972 N N . VAL B 1 300 ? -60.479 30.712 -37.759 1.00 19.93 300 VAL B N 1
ATOM 4973 C CA . VAL B 1 300 ? -59.698 31.321 -38.828 1.00 18.47 300 VAL B CA 1
ATOM 4974 C C . VAL B 1 300 ? -58.327 31.663 -38.269 1.00 20.97 300 VAL B C 1
ATOM 4975 O O . VAL B 1 300 ? -58.217 32.378 -37.268 1.00 28.17 300 VAL B O 1
ATOM 4979 N N . ILE B 1 301 ? -57.284 31.153 -38.907 1.00 20.15 301 ILE B N 1
ATOM 4980 C CA . ILE B 1 301 ? -55.922 31.371 -38.417 1.00 19.29 301 ILE B CA 1
ATOM 4981 C C . ILE B 1 301 ? -55.431 32.719 -38.938 1.00 17.61 301 ILE B C 1
ATOM 4982 O O . ILE B 1 301 ? -55.563 32.989 -40.139 1.00 23.56 301 ILE B O 1
ATOM 4987 N N . PRO B 1 302 ? -54.904 33.594 -38.082 1.00 25.59 302 PRO B N 1
ATOM 4988 C CA . PRO B 1 302 ? -54.413 34.888 -38.570 1.00 26.30 302 PRO B CA 1
ATOM 4989 C C . PRO B 1 302 ? -53.348 34.714 -39.644 1.00 27.34 302 PRO B C 1
ATOM 4990 O O . PRO B 1 302 ? -52.558 33.766 -39.630 1.00 25.28 302 PRO B O 1
ATOM 4994 N N . GLU B 1 303 ? -53.344 35.647 -40.595 1.00 24.55 303 GLU B N 1
ATOM 4995 C CA . GLU B 1 303 ? -52.477 35.515 -41.763 1.00 33.12 303 GLU B CA 1
ATOM 4996 C C . GLU B 1 303 ? -50.993 35.533 -41.404 1.00 38.88 303 GLU B C 1
ATOM 4997 O O . GLU B 1 303 ? -50.171 34.982 -42.146 1.00 33.89 303 GLU B O 1
ATOM 5003 N N . GLN B 1 304 ? -50.626 36.158 -40.287 1.00 33.74 304 GLN B N 1
ATOM 5004 C CA . GLN B 1 304 ? -49.228 36.363 -39.937 1.00 37.44 304 GLN B CA 1
ATOM 5005 C C . GLN B 1 304 ? -49.063 36.244 -38.430 1.00 29.75 304 GLN B C 1
ATOM 5006 O O . GLN B 1 304 ? -50.040 36.219 -37.676 1.00 24.47 304 GLN B O 1
ATOM 5012 N N . GLY B 1 305 ? -47.805 36.183 -38.000 1.00 25.88 305 GLY B N 1
ATOM 5013 C CA . GLY B 1 305 ? -47.472 36.228 -36.594 1.00 25.52 305 GLY B CA 1
ATOM 5014 C C . GLY B 1 305 ? -47.489 34.858 -35.937 1.00 27.37 305 GLY B C 1
ATOM 5015 O O . GLY B 1 305 ? -48.022 33.885 -36.462 1.00 32.05 305 GLY B O 1
ATOM 5016 N N . ASP B 1 306 ? -46.895 34.798 -34.746 1.00 23.14 306 ASP B N 1
ATOM 5017 C CA . ASP B 1 306 ? -46.789 33.556 -33.983 1.00 23.14 306 ASP B CA 1
ATOM 5018 C C . ASP B 1 306 ? -47.628 33.585 -32.701 1.00 25.96 306 ASP B C 1
ATOM 5019 O O . ASP B 1 306 ? -47.336 32.856 -31.749 1.00 22.92 306 ASP B O 1
ATOM 5024 N N . GLN B 1 307 ? -48.674 34.407 -32.646 1.00 25.94 307 GLN B N 1
ATOM 5025 C CA . GLN B 1 307 ? -49.520 34.371 -31.455 1.00 20.66 307 GLN B CA 1
ATOM 5026 C C . GLN B 1 307 ? -50.288 33.049 -31.394 1.00 22.38 307 GLN B C 1
ATOM 5027 O O . GLN B 1 307 ? -50.669 32.497 -32.435 1.00 21.62 307 GLN B O 1
ATOM 5033 N N . PRO B 1 308 ? -50.493 32.491 -30.196 1.00 24.69 308 PRO B N 1
ATOM 5034 C CA . PRO B 1 308 ? -51.270 31.252 -30.095 1.00 20.32 308 PRO B CA 1
ATOM 5035 C C . PRO B 1 308 ? -52.678 31.447 -30.630 1.00 20.21 308 PRO B C 1
ATOM 5036 O O . PRO B 1 308 ? -53.277 32.521 -30.506 1.00 23.47 308 PRO B O 1
ATOM 5040 N N . HIS B 1 309 ? -53.191 30.392 -31.252 1.00 22.58 309 HIS B N 1
ATOM 5041 C CA . HIS B 1 309 ? -54.559 30.359 -31.726 1.00 22.58 309 HIS B CA 1
ATOM 5042 C C . HIS B 1 309 ? -55.025 28.913 -31.713 1.00 22.79 309 HIS B C 1
ATOM 5043 O O . HIS B 1 309 ? -54.282 28.013 -32.126 1.00 21.65 309 HIS B O 1
ATOM 5050 N N . SER B 1 310 ? -56.254 28.697 -31.227 1.00 21.40 310 SER B N 1
ATOM 5051 C CA . SER B 1 310 ? -56.798 27.343 -31.183 1.00 19.68 310 SER B CA 1
ATOM 5052 C C . SER B 1 310 ? -56.772 26.688 -32.556 1.00 19.94 310 SER B C 1
ATOM 5053 O O . SER B 1 310 ? -56.537 25.483 -32.663 1.00 18.50 310 SER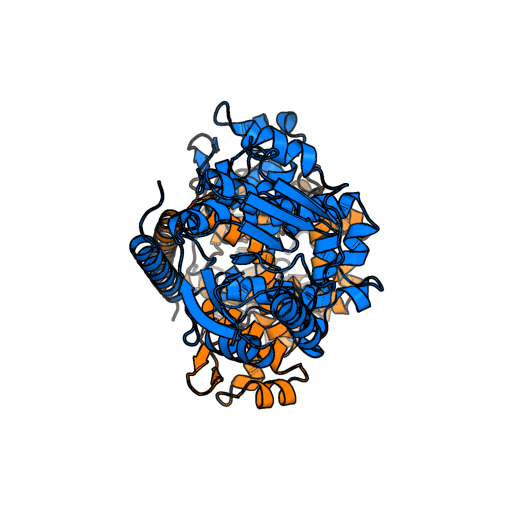 B O 1
ATOM 5056 N N . GLY B 1 311 ? -57.017 27.467 -33.619 1.00 16.90 311 GLY B N 1
ATOM 5057 C CA . GLY B 1 311 ? -56.986 26.899 -34.959 1.00 21.82 311 GLY B CA 1
ATOM 5058 C C . GLY B 1 311 ? -55.649 26.293 -35.349 1.00 22.54 311 GLY B C 1
ATOM 5059 O O . GLY B 1 311 ? -55.606 25.327 -36.116 1.00 20.74 311 GLY B O 1
ATOM 5060 N N . LYS B 1 312 ? -54.542 26.840 -34.834 1.00 17.03 312 LYS B N 1
ATOM 5061 C CA . LYS B 1 312 ? -53.230 26.283 -35.161 1.00 18.01 312 LYS B CA 1
ATOM 5062 C C . LYS B 1 312 ? -53.054 24.883 -34.596 1.00 20.88 312 LYS B C 1
ATOM 5063 O O . LYS B 1 312 ? -52.333 24.068 -35.185 1.00 21.13 312 LYS B O 1
ATOM 5069 N N . LEU B 1 313 ? -53.712 24.584 -33.472 1.00 17.89 313 LEU B N 1
ATOM 5070 C CA . LEU B 1 313 ? -53.669 23.248 -32.889 1.00 19.93 313 LEU B CA 1
ATOM 5071 C C . LEU B 1 313 ? -54.707 22.327 -33.528 1.00 22.49 313 LEU B C 1
ATOM 5072 O O . LEU B 1 313 ? -54.388 21.195 -33.913 1.00 19.55 313 LEU B O 1
ATOM 5077 N N . VAL B 1 314 ? -55.948 22.799 -33.678 1.00 19.85 314 VAL B N 1
ATOM 5078 C CA . VAL B 1 314 ? -56.976 21.973 -34.310 1.00 21.92 314 VAL B CA 1
ATOM 5079 C C . VAL B 1 314 ? -56.552 21.574 -35.715 1.00 19.34 314 VAL B C 1
ATOM 5080 O O . VAL B 1 314 ? -56.889 20.483 -36.202 1.00 14.65 314 VAL B O 1
ATOM 5084 N N . ASP B 1 315 ? -55.794 22.441 -36.377 1.00 16.34 315 ASP B N 1
ATOM 5085 C CA . ASP B 1 315 ? -55.297 22.150 -37.713 1.00 17.49 315 ASP B CA 1
ATOM 5086 C C . ASP B 1 315 ? -54.588 20.799 -37.788 1.00 17.71 315 ASP B C 1
ATOM 5087 O O . ASP B 1 315 ? -54.786 20.040 -38.748 1.00 20.16 315 ASP B O 1
ATOM 5092 N N . LEU B 1 316 ? -53.738 20.487 -36.797 1.00 18.32 316 LEU B N 1
ATOM 5093 C CA . LEU B 1 316 ? -52.953 19.249 -36.843 1.00 18.09 316 LEU B CA 1
ATOM 5094 C C . LEU B 1 316 ? -53.852 18.042 -36.659 1.00 19.92 316 LEU B C 1
ATOM 5095 O O . LEU B 1 316 ? -53.623 16.969 -37.234 1.00 19.56 316 LEU B O 1
ATOM 5100 N N . TRP B 1 317 ? -54.866 18.225 -35.832 1.00 21.46 317 TRP B N 1
ATOM 5101 C CA A TRP B 1 317 ? -55.851 17.185 -35.607 0.54 20.04 317 TRP B CA 1
ATOM 5102 C CA B TRP B 1 317 ? -55.894 17.217 -35.602 0.46 20.71 317 TRP B CA 1
ATOM 5103 C C . TRP B 1 317 ? -56.611 16.859 -36.895 1.00 19.05 317 TRP B C 1
ATOM 5104 O O . TRP B 1 317 ? -56.836 15.682 -37.202 1.00 20.87 317 TRP B O 1
ATOM 5125 N N . LEU B 1 318 ? -56.984 17.881 -37.673 1.00 18.04 318 LEU B N 1
ATOM 5126 C CA . LEU B 1 318 ? -57.624 17.656 -38.970 1.00 26.18 318 LEU B CA 1
ATOM 5127 C C . LEU B 1 318 ? -56.696 16.936 -39.930 1.00 23.47 318 LEU B C 1
ATOM 5128 O O . LEU B 1 318 ? -57.123 16.037 -40.664 1.00 20.23 318 LEU B O 1
ATOM 5133 N N . MET B 1 319 ? -55.427 17.354 -39.960 1.00 17.61 319 MET B N 1
ATOM 5134 C CA . MET B 1 319 ? -54.435 16.728 -40.827 1.00 17.84 319 MET B CA 1
ATOM 5135 C C . MET B 1 319 ? -54.298 15.244 -40.526 1.00 21.34 319 MET B C 1
ATOM 5136 O O . MET B 1 319 ? -54.201 14.421 -41.442 1.00 20.32 319 MET B O 1
ATOM 5141 N N . LEU B 1 320 ? -54.294 14.885 -39.240 1.00 19.74 320 LEU B N 1
ATOM 5142 C CA . LEU B 1 320 ? -54.108 13.492 -38.850 1.00 19.95 320 LEU B CA 1
ATOM 5143 C C . LEU B 1 320 ? -55.299 12.631 -39.242 1.00 21.36 320 LEU B C 1
ATOM 5144 O O . LEU B 1 320 ? -55.126 11.506 -39.727 1.00 23.67 320 LEU B O 1
ATOM 5149 N N . LEU B 1 321 ? -56.514 13.141 -39.055 1.00 15.15 321 LEU B N 1
ATOM 5150 C CA . LEU B 1 321 ? -57.706 12.307 -39.121 1.00 15.13 321 LEU B CA 1
ATOM 5151 C C . LEU B 1 321 ? -58.380 12.312 -40.487 1.00 20.35 321 LEU B C 1
ATOM 5152 O O . LEU B 1 321 ? -58.768 11.252 -40.981 1.00 19.06 321 LEU B O 1
ATOM 5157 N N . VAL B 1 322 ? -58.550 13.483 -41.103 1.00 22.41 322 VAL B N 1
ATOM 5158 C CA . VAL B 1 322 ? -59.459 13.608 -42.239 1.00 27.44 322 VAL B CA 1
ATOM 5159 C C . VAL B 1 322 ? -58.829 14.276 -43.452 1.00 24.61 322 VAL B C 1
ATOM 5160 O O . VAL B 1 322 ? -59.476 14.358 -44.497 1.00 22.55 322 VAL B O 1
ATOM 5164 N N . GLY B 1 323 ? -57.582 14.737 -43.367 1.00 21.30 323 GLY B N 1
ATOM 5165 C CA . GLY B 1 323 ? -57.043 15.470 -44.494 1.00 19.13 323 GLY B CA 1
ATOM 5166 C C . GLY B 1 323 ? -57.624 16.851 -44.700 1.00 21.69 323 GLY B C 1
ATOM 5167 O O . GLY B 1 323 ? -57.374 17.463 -45.747 1.00 27.87 323 GLY B O 1
ATOM 5168 N N . GLY B 1 324 ? -58.389 17.370 -43.738 1.00 24.00 324 GLY B N 1
ATOM 5169 C CA . GLY B 1 324 ? -58.832 18.746 -43.777 1.00 24.01 324 GLY B CA 1
ATOM 5170 C C . GLY B 1 324 ? -57.757 19.681 -43.242 1.00 28.70 324 GLY B C 1
ATOM 5171 O O . GLY B 1 324 ? -56.612 19.295 -42.999 1.00 21.44 324 GLY B O 1
ATOM 5172 N N . ARG B 1 325 ? -58.143 20.943 -43.057 1.00 21.18 325 ARG B N 1
ATOM 5173 C CA . ARG B 1 325 ? -57.198 21.939 -42.556 1.00 20.16 325 ARG B CA 1
ATOM 5174 C C . ARG B 1 325 ? -57.976 23.170 -42.111 1.00 24.80 325 ARG B C 1
ATOM 5175 O O . ARG B 1 325 ? -59.119 23.382 -42.519 1.00 20.01 325 ARG B O 1
ATOM 5183 N N . GLU B 1 326 ? -57.341 23.972 -41.262 1.00 16.85 326 GLU B N 1
ATOM 5184 C CA . GLU B 1 326 ? -57.799 25.329 -41.019 1.00 17.13 326 GLU B CA 1
ATOM 5185 C C . GLU B 1 326 ? -57.118 26.279 -42.000 1.00 17.33 326 GLU B C 1
ATOM 5186 O O . GLU B 1 326 ? -56.045 25.985 -42.539 1.00 22.45 326 GLU B O 1
ATOM 5192 N N . ARG B 1 327 ? -57.752 27.431 -42.230 1.00 20.75 327 ARG B N 1
ATOM 5193 C CA . ARG B 1 327 ? -57.281 28.366 -43.246 1.00 14.78 327 ARG B CA 1
ATOM 5194 C C . ARG B 1 327 ? -57.171 29.777 -42.675 1.00 20.27 327 ARG B C 1
ATOM 5195 O O . ARG B 1 327 ? -57.820 30.125 -41.685 1.00 18.97 327 ARG B O 1
ATOM 5203 N N . THR B 1 328 ? -56.329 30.577 -43.324 1.00 20.38 328 THR B N 1
ATOM 5204 C CA . THR B 1 328 ? -56.212 32.004 -43.060 1.00 23.94 328 THR B CA 1
ATOM 5205 C C . THR B 1 328 ? -57.294 32.742 -43.836 1.00 23.68 328 THR B C 1
ATOM 5206 O O . THR B 1 328 ? -57.949 32.159 -44.700 1.00 21.08 328 THR B O 1
ATOM 5210 N N . PRO B 1 329 ? -57.503 34.036 -43.558 1.00 20.86 329 PRO B N 1
ATOM 5211 C CA . PRO B 1 329 ? -58.465 34.801 -44.377 1.00 21.87 329 PRO B CA 1
ATOM 5212 C C . PRO B 1 329 ? -58.124 34.800 -45.857 1.00 22.11 329 PRO B C 1
ATOM 5213 O O . PRO B 1 329 ? -59.033 34.709 -46.704 1.00 24.09 329 PRO B O 1
ATOM 5217 N N . GLY B 1 330 ? -56.831 34.915 -46.187 1.00 21.12 330 GLY B N 1
ATOM 5218 C CA . GLY B 1 330 ? -56.409 34.868 -47.579 1.00 20.24 330 GLY B CA 1
ATOM 5219 C C . GLY B 1 330 ? -56.662 33.522 -48.234 1.00 26.78 330 GLY B C 1
ATOM 5220 O O . GLY B 1 330 ? -57.038 33.453 -49.407 1.00 23.53 330 GLY B O 1
ATOM 5221 N N . GLN B 1 331 ? -56.452 32.431 -47.495 1.00 23.92 331 GLN B N 1
ATOM 5222 C CA . GLN B 1 331 ? -56.773 31.123 -48.052 1.00 20.94 331 GLN B CA 1
ATOM 5223 C C . GLN B 1 331 ? -58.279 30.957 -48.234 1.00 23.69 331 GLN B C 1
ATOM 5224 O O . GLN B 1 331 ? -58.716 30.365 -49.228 1.00 18.41 331 GLN B O 1
ATOM 5230 N N . TYR B 1 332 ? -59.091 31.465 -47.292 1.00 20.30 332 TYR B N 1
ATOM 5231 C CA . TYR B 1 332 ? -60.542 31.426 -47.490 1.00 20.88 332 TYR B CA 1
ATOM 5232 C C . TYR B 1 332 ? -60.943 32.223 -48.726 1.00 29.48 332 TYR B C 1
ATOM 5233 O O . TYR B 1 332 ? -61.782 31.775 -49.517 1.00 25.18 332 TYR B O 1
ATOM 5242 N N . ALA B 1 333 ? -60.323 33.390 -48.926 1.00 22.21 333 ALA B N 1
ATOM 5243 C CA . ALA B 1 333 ? -60.635 34.217 -50.090 1.00 24.99 333 ALA B CA 1
ATOM 5244 C C . ALA B 1 333 ? -60.354 33.463 -51.385 1.00 24.79 333 ALA B C 1
ATOM 5245 O O . ALA B 1 333 ? -61.198 33.418 -52.287 1.00 26.58 333 ALA B O 1
ATOM 5247 N N . ASP B 1 334 ? -59.177 32.835 -51.470 1.00 24.75 334 ASP B N 1
ATOM 5248 C CA A ASP B 1 334 ? -58.824 32.072 -52.661 0.48 28.65 334 ASP B CA 1
ATOM 5249 C CA B ASP B 1 334 ? -58.805 32.052 -52.649 0.52 28.74 334 ASP B CA 1
ATOM 5250 C C . ASP B 1 334 ? -59.772 30.894 -52.866 1.00 27.44 334 ASP B C 1
ATOM 5251 O O . ASP B 1 334 ? -60.262 30.672 -53.978 1.00 30.48 334 ASP B O 1
ATOM 5260 N N . LEU B 1 335 ? -60.047 30.128 -51.809 1.00 22.66 335 LEU B N 1
ATOM 5261 C CA . LEU B 1 335 ? -60.951 28.985 -51.943 1.00 22.39 335 LEU B CA 1
ATOM 5262 C C . LEU B 1 335 ? -62.350 29.423 -52.383 1.00 28.86 335 LEU B C 1
ATOM 5263 O O . LEU B 1 335 ? -62.969 28.796 -53.259 1.00 24.17 335 LEU B O 1
ATOM 5268 N N . LEU B 1 336 ? -62.867 30.492 -51.771 1.00 25.39 336 LEU B N 1
ATOM 5269 C CA . LEU B 1 336 ? -64.187 31.005 -52.109 1.00 22.01 336 LEU B CA 1
ATOM 5270 C C . LEU B 1 336 ? -64.242 31.503 -53.545 1.00 25.44 336 LEU B C 1
ATOM 5271 O O . LEU B 1 336 ? -65.231 31.267 -54.259 1.00 23.25 336 LEU B O 1
ATOM 5276 N N . ALA B 1 337 ? -63.186 32.197 -53.983 1.00 25.84 337 ALA B N 1
ATOM 5277 C CA . ALA B 1 337 ? -63.133 32.700 -55.353 1.00 29.55 337 ALA B CA 1
ATOM 5278 C C . ALA B 1 337 ? -63.199 31.564 -56.364 1.00 29.67 337 ALA B C 1
ATOM 5279 O O . ALA B 1 337 ? -63.797 31.714 -57.433 1.00 30.92 337 ALA B O 1
ATOM 5281 N N . ARG B 1 338 ? -62.616 30.413 -56.029 1.00 24.54 338 ARG B N 1
ATOM 5282 C CA . ARG B 1 338 ? -62.669 29.241 -56.892 1.00 23.53 338 ARG B CA 1
ATOM 5283 C C . ARG B 1 338 ? -64.021 28.545 -56.872 1.00 29.12 338 ARG B C 1
ATOM 5284 O O . ARG B 1 338 ? -64.257 27.688 -57.729 1.00 31.19 338 ARG B O 1
ATOM 5292 N N . ALA B 1 339 ? -64.909 28.890 -55.935 1.00 25.12 339 ALA B N 1
ATOM 5293 C CA . ALA B 1 339 ? -66.263 28.351 -55.899 1.00 24.44 339 ALA B CA 1
ATOM 5294 C C . ALA B 1 339 ? -67.321 29.367 -56.318 1.00 26.38 339 ALA B C 1
ATOM 5295 O O . ALA B 1 339 ? -68.512 29.122 -56.101 1.00 27.74 339 ALA B O 1
ATOM 5297 N N . GLY B 1 340 ? -66.925 30.502 -56.898 1.00 23.56 340 GLY B N 1
ATOM 5298 C CA . GLY B 1 340 ? -67.894 31.512 -57.298 1.00 22.18 340 GLY B CA 1
ATOM 5299 C C . GLY B 1 340 ? -68.373 32.439 -56.200 1.00 27.05 340 GLY B C 1
ATOM 5300 O O . GLY B 1 340 ? -69.458 33.015 -56.320 1.00 27.66 340 GLY B O 1
ATOM 5301 N N . PHE B 1 341 ? -67.594 32.614 -55.137 1.00 24.96 341 PHE B N 1
ATOM 5302 C CA . PHE B 1 341 ? -67.933 33.498 -54.029 1.00 25.39 341 PHE B CA 1
ATOM 5303 C C . PHE B 1 341 ? -66.866 34.578 -53.891 1.00 32.50 341 PHE B C 1
ATOM 5304 O O . PHE B 1 341 ? -65.731 34.414 -54.341 1.00 26.87 341 PHE B O 1
ATOM 5312 N N . ARG B 1 342 ? -67.238 35.681 -53.251 1.00 27.75 342 ARG B N 1
ATOM 5313 C CA . ARG B 1 342 ? -66.289 36.706 -52.841 1.00 21.75 342 ARG B CA 1
ATOM 5314 C C . ARG B 1 342 ? -66.355 36.868 -51.328 1.00 21.25 342 ARG B C 1
ATOM 5315 O O . ARG B 1 342 ? -67.442 37.043 -50.764 1.00 26.84 342 ARG B O 1
ATOM 5323 N N . LEU B 1 343 ? -65.201 36.790 -50.673 1.00 21.01 343 LEU B N 1
ATOM 5324 C CA . LEU B 1 343 ? -65.148 37.002 -49.229 1.00 19.99 343 LEU B CA 1
ATOM 5325 C C . LEU B 1 343 ? -65.417 38.471 -48.935 1.00 29.00 343 LEU B C 1
ATOM 5326 O O . LEU B 1 343 ? -64.721 39.351 -49.455 1.00 30.88 343 LEU B O 1
ATOM 5331 N N . GLU B 1 344 ? -66.430 38.739 -48.115 1.00 25.80 344 GLU B N 1
ATOM 5332 C CA . GLU B 1 344 ? -66.763 40.109 -47.740 1.00 27.28 344 GLU B CA 1
ATOM 5333 C C . GLU B 1 344 ? -66.057 40.532 -46.456 1.00 30.54 344 GLU B C 1
ATOM 5334 O O . GLU B 1 344 ? -65.387 41.564 -46.431 1.00 29.94 344 GLU B O 1
ATOM 5340 N N . ARG B 1 345 ? -66.217 39.761 -45.379 1.00 28.46 345 ARG B N 1
ATOM 5341 C CA . ARG B 1 345 ? -65.582 40.071 -44.100 1.00 32.43 345 ARG B CA 1
ATOM 5342 C C . ARG B 1 345 ? -65.293 38.771 -43.373 1.00 23.55 345 ARG B C 1
ATOM 5343 O O . ARG B 1 345 ? -65.891 37.732 -43.660 1.00 22.25 345 ARG B O 1
ATOM 5351 N N . VAL B 1 346 ? -64.383 38.852 -42.410 1.00 22.89 346 VAL B N 1
ATOM 5352 C CA . VAL B 1 346 ? -64.242 37.836 -41.373 1.00 19.15 346 VAL B CA 1
ATOM 5353 C C . VAL B 1 346 ? -64.710 38.473 -40.072 1.00 27.66 346 VAL B C 1
ATOM 5354 O O . VAL B 1 346 ? -64.099 39.437 -39.598 1.00 26.44 346 VAL B O 1
ATOM 5358 N N . VAL B 1 347 ? -65.794 37.952 -39.502 1.00 23.75 347 VAL B N 1
ATOM 5359 C CA . VAL B 1 347 ? -66.393 38.503 -38.285 1.00 18.64 347 VAL B CA 1
ATOM 5360 C C . VAL B 1 347 ? -65.829 37.734 -37.093 1.00 22.45 347 VAL B C 1
ATOM 5361 O O . VAL B 1 347 ? -66.081 36.535 -36.944 1.00 18.60 347 VAL B O 1
ATOM 5365 N N . GLU B 1 348 ? -65.044 38.404 -36.250 1.00 21.32 348 GLU B N 1
ATOM 5366 C CA . GLU B 1 348 ? -64.541 37.754 -35.047 1.00 22.63 348 GLU B CA 1
ATOM 5367 C C . GLU B 1 348 ? -65.635 37.660 -33.983 1.00 23.66 348 GLU B C 1
ATOM 5368 O O . GLU B 1 348 ? -66.635 38.378 -34.017 1.00 18.03 348 GLU B O 1
ATOM 5374 N N . THR B 1 349 ? -65.445 36.742 -33.038 1.00 22.56 349 THR B N 1
ATOM 5375 C CA . THR B 1 349 ? -66.384 36.571 -31.939 1.00 20.44 349 THR B CA 1
ATOM 5376 C C . THR B 1 349 ? -65.619 36.614 -30.616 1.00 23.74 349 THR B C 1
ATOM 5377 O O . THR B 1 349 ? -64.388 36.755 -30.577 1.00 19.81 349 THR B O 1
ATOM 5381 N N . ALA B 1 350 ? -66.370 36.500 -29.519 1.00 19.70 350 ALA B N 1
ATOM 5382 C CA . ALA B 1 350 ? -65.767 36.444 -28.189 1.00 21.07 350 ALA B CA 1
ATOM 5383 C C . ALA B 1 350 ? -65.121 35.107 -27.895 1.00 28.17 350 ALA B C 1
ATOM 5384 O O . ALA B 1 350 ? -64.649 34.875 -26.771 1.00 31.68 350 ALA B O 1
ATOM 5386 N N . ALA B 1 351 ? -65.072 34.197 -28.861 1.00 24.49 351 ALA B N 1
ATOM 5387 C CA . ALA B 1 351 ? -64.381 32.925 -28.683 1.00 27.88 351 ALA B CA 1
ATOM 5388 C C . ALA B 1 351 ? -63.392 32.792 -29.841 1.00 24.45 351 ALA B C 1
ATOM 5389 O O . ALA B 1 351 ? -63.070 33.767 -30.529 1.00 27.02 351 ALA B O 1
ATOM 5391 N N . ALA B 1 352 ? -62.889 31.577 -30.070 1.00 25.25 352 ALA B N 1
ATOM 5392 C CA . ALA B 1 352 ? -61.863 31.381 -31.091 1.00 26.39 352 ALA B CA 1
ATOM 5393 C C . ALA B 1 352 ? -62.454 31.308 -32.495 1.00 25.74 352 ALA B C 1
ATOM 5394 O O . ALA B 1 352 ? -61.780 31.665 -33.473 1.00 25.40 352 ALA B O 1
ATOM 5396 N N . ILE B 1 353 ? -63.702 30.856 -32.613 1.00 21.98 353 ILE B N 1
ATOM 5397 C CA . ILE B 1 353 ? -64.346 30.719 -33.914 1.00 21.94 353 ILE B CA 1
ATOM 5398 C C . ILE B 1 353 ? -64.647 32.097 -34.496 1.00 21.32 353 ILE B C 1
ATOM 5399 O O . ILE B 1 353 ? -64.858 33.079 -33.769 1.00 20.94 353 ILE B O 1
ATOM 5404 N N . SER B 1 354 ? -64.645 32.177 -35.824 1.00 18.86 354 SER B N 1
ATOM 5405 C CA . SER B 1 354 ? -65.054 33.381 -36.538 1.00 18.42 354 SER B CA 1
ATOM 5406 C C . SER B 1 354 ? -66.098 33.006 -37.569 1.00 20.82 354 SER B C 1
ATOM 5407 O O . SER B 1 354 ? -66.341 31.828 -37.812 1.00 19.97 354 SER B O 1
ATOM 5410 N N . LEU B 1 355 ? -66.717 34.025 -38.173 1.00 20.75 355 LEU B N 1
ATOM 5411 C CA . LEU B 1 355 ? -67.641 33.853 -39.292 1.00 19.31 355 LEU B CA 1
ATOM 5412 C C . LEU B 1 355 ? -67.033 34.455 -40.546 1.00 20.63 355 LEU B C 1
ATOM 5413 O O . LEU B 1 355 ? -66.830 35.668 -40.610 1.00 24.81 355 LEU B O 1
ATOM 5418 N N . VAL B 1 356 ? -66.755 33.614 -41.537 1.00 17.28 356 VAL B N 1
ATOM 5419 C CA . VAL B 1 356 ? -66.334 34.073 -42.852 1.00 20.53 356 VAL B CA 1
ATOM 5420 C C . VAL B 1 356 ? -67.589 34.366 -43.659 1.00 18.19 356 VAL B C 1
ATOM 5421 O O . VAL B 1 356 ? -68.375 33.460 -43.960 1.00 19.04 356 VAL B O 1
ATOM 5425 N N . GLU B 1 357 ? -67.798 35.633 -43.992 1.00 21.95 357 GLU B N 1
ATOM 5426 C CA . GLU B 1 357 ? -68.987 36.053 -44.726 1.00 22.59 357 GLU B CA 1
ATOM 5427 C C . GLU B 1 357 ? -68.655 36.226 -46.204 1.00 24.71 357 GLU B C 1
ATOM 5428 O O . GLU B 1 357 ? -67.700 36.930 -46.554 1.00 23.35 357 GLU B O 1
ATOM 5434 N N . ALA B 1 358 ? -69.444 35.587 -47.070 1.00 22.79 358 ALA B N 1
ATOM 5435 C CA . ALA B 1 358 ? -69.194 35.626 -48.505 1.00 24.51 358 ALA B CA 1
ATOM 5436 C C . ALA B 1 358 ? -70.495 35.846 -49.269 1.00 23.40 358 ALA B C 1
ATOM 5437 O O . ALA B 1 358 ? -71.580 35.501 -48.797 1.00 21.42 358 ALA B O 1
ATOM 5439 N N . VAL B 1 359 ? -70.369 36.408 -50.468 1.00 22.31 359 VAL B N 1
ATOM 5440 C CA . VAL B 1 359 ? -71.518 36.614 -51.345 1.00 21.21 359 VAL B CA 1
ATOM 5441 C C . VAL B 1 359 ? -71.260 35.956 -52.702 1.00 26.53 359 VAL B C 1
ATOM 5442 O O . VAL B 1 359 ? -70.098 35.804 -53.123 1.00 23.05 359 VAL B O 1
ATOM 5446 N N . PRO B 1 360 ? -72.300 35.516 -53.404 1.00 25.65 360 PRO B N 1
ATOM 5447 C CA . PRO B 1 360 ? -72.086 34.913 -54.723 1.00 24.00 360 PRO B CA 1
ATOM 5448 C C . PRO B 1 360 ? -71.685 35.961 -55.749 1.00 29.76 360 PRO B C 1
ATOM 5449 O O . PRO B 1 360 ? -72.183 37.086 -55.737 1.00 28.10 360 PRO B O 1
ATOM 5453 N N . VAL B 1 361 ? -70.788 35.575 -56.654 1.00 28.10 361 VAL B N 1
ATOM 5454 C CA . VAL B 1 361 ? -70.380 36.457 -57.750 1.00 26.28 361 VAL B CA 1
ATOM 5455 C C . VAL B 1 361 ? -70.377 35.704 -59.070 1.00 33.27 361 VAL B C 1
ATOM 5456 O O . VAL B 1 361 ? -70.434 34.474 -59.126 1.00 31.07 361 VAL B O 1
#

CATH classification: 1.10.10.10 (+1 more: 3.40.50.150)